Protein AF-A0A957V6P1-F1 (afdb_monomer_lite)

Structure (mmCIF, N/CA/C/O backbone):
data_AF-A0A957V6P1-F1
#
_entry.id   AF-A0A957V6P1-F1
#
loop_
_atom_site.group_PDB
_atom_site.id
_atom_site.type_symbol
_atom_site.label_atom_id
_atom_site.label_alt_id
_atom_site.label_comp_id
_atom_site.label_asym_id
_atom_site.label_entity_id
_atom_site.label_seq_id
_atom_site.pdbx_PDB_ins_code
_atom_site.Cartn_x
_atom_site.Cartn_y
_atom_site.Cartn_z
_atom_site.occupancy
_atom_site.B_iso_or_equiv
_atom_site.auth_seq_id
_atom_site.auth_comp_id
_atom_site.auth_asym_id
_atom_site.auth_atom_id
_atom_site.pdbx_PDB_model_num
ATOM 1 N N . GLY A 1 1 ? 3.059 -46.952 4.324 1.00 48.56 1 GLY A N 1
ATOM 2 C CA . GLY A 1 1 ? 2.054 -47.673 5.097 1.00 48.56 1 GLY A CA 1
ATOM 3 C C . GLY A 1 1 ? 1.518 -48.896 4.416 1.00 48.56 1 GLY A C 1
ATOM 4 O O . GLY A 1 1 ? 1.471 -48.938 3.187 1.00 48.56 1 GLY A O 1
ATOM 5 N N . ASP A 1 2 ? 1.063 -49.833 5.243 1.00 54.22 2 ASP A N 1
ATOM 6 C CA . ASP A 1 2 ? 0.189 -50.946 4.849 1.00 54.22 2 ASP A CA 1
ATOM 7 C C . ASP A 1 2 ? -1.310 -50.544 4.896 1.00 54.22 2 ASP A C 1
ATOM 9 O O . ASP A 1 2 ? -2.180 -51.344 4.546 1.00 54.22 2 ASP A O 1
ATOM 13 N N . ASP A 1 3 ? -1.601 -49.290 5.273 1.00 62.81 3 ASP A N 1
ATOM 14 C CA . ASP A 1 3 ? -2.924 -48.661 5.421 1.00 62.81 3 ASP A CA 1
ATOM 15 C C . ASP A 1 3 ? -3.730 -48.568 4.109 1.00 62.81 3 ASP A C 1
ATOM 17 O O . ASP A 1 3 ? -3.837 -47.520 3.471 1.00 62.81 3 ASP A O 1
ATOM 21 N N . ALA A 1 4 ? -4.318 -49.678 3.671 1.00 68.25 4 ALA A N 1
ATOM 22 C CA . ALA A 1 4 ? -5.178 -49.698 2.492 1.00 68.25 4 ALA A CA 1
ATOM 23 C C . ALA A 1 4 ? -6.585 -49.108 2.775 1.00 68.25 4 ALA A C 1
ATOM 25 O O . ALA A 1 4 ? -7.218 -49.530 3.746 1.00 68.25 4 ALA A O 1
ATOM 26 N N . PRO A 1 5 ? -7.142 -48.246 1.896 1.00 79.88 5 PRO A N 1
ATOM 27 C CA . PRO A 1 5 ? -6.551 -47.706 0.671 1.00 79.88 5 PRO A CA 1
ATOM 28 C C . PRO A 1 5 ? -5.818 -46.369 0.874 1.00 79.88 5 PRO A C 1
ATOM 30 O O . PRO A 1 5 ? -6.339 -45.459 1.515 1.00 79.88 5 PRO A O 1
ATOM 33 N N . TRP A 1 6 ? -4.676 -46.198 0.200 1.00 83.69 6 TRP A N 1
ATOM 34 C CA . TRP A 1 6 ? -3.986 -44.906 0.080 1.00 83.69 6 TRP A CA 1
ATOM 35 C C . TRP A 1 6 ? -3.736 -44.537 -1.385 1.00 83.69 6 TRP A C 1
ATOM 37 O O . TRP A 1 6 ? -3.409 -45.399 -2.203 1.00 83.69 6 TRP A O 1
ATOM 47 N N . PHE A 1 7 ? -3.893 -43.253 -1.723 1.00 88.94 7 PHE A N 1
ATOM 48 C CA . PHE A 1 7 ? -3.553 -42.689 -3.033 1.00 88.94 7 PHE A CA 1
ATOM 49 C C . PHE A 1 7 ? -2.243 -41.912 -2.918 1.00 88.94 7 PHE A C 1
ATOM 51 O O . PHE A 1 7 ? -2.120 -41.037 -2.065 1.00 88.94 7 PHE A O 1
ATOM 58 N N . GLY A 1 8 ? -1.252 -42.239 -3.743 1.00 88.44 8 GLY A N 1
ATOM 59 C CA . GLY A 1 8 ? 0.066 -41.621 -3.639 1.00 88.44 8 GLY A CA 1
ATOM 60 C C . GLY A 1 8 ? 1.115 -42.295 -4.510 1.00 88.44 8 GLY A C 1
ATOM 61 O O . GLY A 1 8 ? 0.798 -42.962 -5.495 1.00 88.44 8 GLY A O 1
ATOM 62 N N . VAL A 1 9 ? 2.384 -42.127 -4.143 1.00 87.19 9 VAL A N 1
ATOM 63 C CA . VAL A 1 9 ? 3.524 -42.574 -4.953 1.00 87.19 9 VAL A CA 1
ATOM 64 C C . VAL A 1 9 ? 4.345 -43.614 -4.202 1.00 87.19 9 VAL A C 1
ATOM 66 O O . VAL A 1 9 ? 4.683 -43.432 -3.035 1.00 87.19 9 VAL A O 1
ATOM 69 N N . THR A 1 10 ? 4.697 -44.706 -4.876 1.00 84.25 10 THR A N 1
ATOM 70 C CA . THR A 1 10 ? 5.618 -45.713 -4.337 1.00 84.25 10 THR A CA 1
ATOM 71 C C . THR A 1 10 ? 7.040 -45.143 -4.176 1.00 84.25 10 THR A C 1
ATOM 73 O O . THR A 1 10 ? 7.406 -44.186 -4.866 1.00 84.25 10 THR A O 1
ATOM 76 N N . PRO A 1 11 ? 7.924 -45.782 -3.383 1.00 77.50 11 PRO A N 1
ATOM 77 C CA . PRO A 1 11 ? 9.347 -45.419 -3.332 1.00 77.50 11 PRO A CA 1
ATOM 78 C C . PRO A 1 11 ? 10.065 -45.452 -4.697 1.00 77.50 11 PRO A C 1
ATOM 80 O O . PRO A 1 11 ? 11.067 -44.765 -4.888 1.00 77.50 11 PRO A O 1
ATOM 83 N N . SER A 1 12 ? 9.543 -46.216 -5.668 1.00 77.06 12 SER A N 1
ATOM 84 C CA . SER A 1 12 ? 10.030 -46.258 -7.055 1.00 77.06 12 SER A CA 1
ATOM 85 C C . SER A 1 12 ? 9.524 -45.108 -7.945 1.00 77.06 12 SER A C 1
ATOM 87 O O . SER A 1 12 ? 9.915 -45.036 -9.107 1.00 77.06 12 SER A O 1
ATOM 89 N N . GLY A 1 13 ? 8.693 -44.195 -7.427 1.00 80.62 13 GLY A N 1
ATOM 90 C CA . GLY A 1 13 ? 8.155 -43.048 -8.169 1.00 80.62 13 GLY A CA 1
ATOM 91 C C . GLY A 1 13 ? 6.879 -43.336 -8.971 1.00 80.62 13 GLY A C 1
ATOM 92 O O . GLY A 1 13 ? 6.475 -42.498 -9.777 1.00 80.62 13 GLY A O 1
ATOM 93 N N . GLN A 1 14 ? 6.250 -44.501 -8.775 1.00 88.69 14 GLN A N 1
ATOM 94 C CA . GLN A 1 14 ? 5.053 -44.923 -9.504 1.00 88.69 14 GLN A CA 1
ATOM 95 C C . GLN A 1 14 ? 3.779 -44.483 -8.773 1.00 88.69 14 GLN A C 1
ATOM 97 O O . GLN A 1 14 ? 3.649 -44.711 -7.571 1.00 88.69 14 GLN A O 1
ATOM 102 N N . LEU A 1 15 ? 2.828 -43.885 -9.493 1.00 93.62 15 LEU A N 1
ATOM 103 C CA . LEU A 1 15 ? 1.523 -43.510 -8.940 1.00 93.62 15 LEU A CA 1
ATOM 104 C C . LEU A 1 15 ? 0.675 -44.768 -8.676 1.00 93.62 15 LEU A C 1
ATOM 106 O O . LEU A 1 15 ? 0.673 -45.714 -9.473 1.00 93.62 15 LEU A O 1
ATOM 110 N N . THR A 1 16 ? -0.043 -44.789 -7.555 1.00 92.62 16 THR A N 1
ATOM 111 C CA . THR A 1 16 ? -0.902 -45.906 -7.151 1.00 92.62 16 THR A CA 1
ATOM 112 C C . THR A 1 16 ? -2.108 -45.444 -6.336 1.00 92.62 16 THR A C 1
ATOM 114 O O . THR A 1 16 ? -2.022 -44.480 -5.574 1.00 92.62 16 THR A O 1
ATOM 117 N N . LEU A 1 17 ? -3.225 -46.162 -6.479 1.00 91.94 17 LEU A N 1
ATOM 118 C CA . LEU A 1 17 ? -4.170 -46.337 -5.380 1.00 91.94 17 LEU A CA 1
ATOM 119 C C . LEU A 1 17 ? -3.947 -47.748 -4.834 1.00 91.94 17 LEU A C 1
ATOM 121 O O . LEU A 1 17 ? -4.341 -48.733 -5.466 1.00 91.94 17 LEU A O 1
ATOM 125 N N . TYR A 1 18 ? -3.312 -47.849 -3.673 1.00 87.12 18 TYR A N 1
ATOM 126 C CA . TYR A 1 18 ? -2.912 -49.128 -3.106 1.00 87.12 18 TYR A CA 1
ATOM 127 C C . TYR A 1 18 ? -4.107 -49.891 -2.504 1.00 87.12 18 TYR A C 1
ATOM 129 O O . TYR A 1 18 ? -4.924 -49.283 -1.811 1.00 87.12 18 TYR A O 1
ATOM 137 N N . PRO A 1 19 ? -4.227 -51.220 -2.705 1.00 85.88 19 PRO A N 1
ATOM 138 C CA . PRO A 1 19 ? -3.491 -52.090 -3.627 1.00 85.88 19 PRO A CA 1
ATOM 139 C C . PRO A 1 19 ? -4.203 -52.261 -4.990 1.00 85.88 19 PRO A C 1
ATOM 141 O O . PRO A 1 19 ? -3.878 -53.178 -5.741 1.00 85.88 19 PRO A O 1
ATOM 144 N N . ALA A 1 20 ? -5.210 -51.436 -5.302 1.00 88.44 20 ALA A N 1
ATOM 145 C CA . ALA A 1 20 ? -6.125 -51.630 -6.429 1.00 88.44 20 ALA A CA 1
ATOM 146 C C . ALA A 1 20 ? -5.489 -51.413 -7.815 1.00 88.44 20 ALA A C 1
ATOM 148 O O . ALA A 1 20 ? -5.787 -52.163 -8.749 1.00 88.44 20 ALA A O 1
ATOM 149 N N . ILE A 1 21 ? -4.645 -50.390 -7.987 1.00 94.50 21 ILE A N 1
ATOM 150 C CA . ILE A 1 21 ? -4.087 -50.030 -9.301 1.00 94.50 21 ILE A CA 1
ATOM 151 C C . ILE A 1 21 ? -2.767 -49.259 -9.183 1.00 94.50 21 ILE A C 1
ATOM 153 O O . ILE A 1 21 ? -2.635 -48.376 -8.345 1.00 94.50 21 ILE A O 1
ATOM 157 N N . PHE A 1 22 ? -1.810 -49.558 -10.066 1.00 94.19 22 PHE A N 1
ATOM 158 C CA . PHE A 1 22 ? -0.500 -48.904 -10.154 1.00 94.19 22 PHE A CA 1
ATOM 159 C C . PHE A 1 22 ? -0.209 -48.528 -11.613 1.00 94.19 22 PHE A C 1
ATOM 161 O O . PHE A 1 22 ? -0.479 -49.327 -12.512 1.00 94.19 22 PHE A O 1
ATOM 168 N N . GLY A 1 23 ? 0.404 -47.371 -11.869 1.00 90.19 23 GLY A N 1
ATOM 169 C CA . GLY A 1 23 ? 0.836 -46.980 -13.216 1.00 90.19 23 GLY A CA 1
ATOM 170 C C . GLY A 1 23 ? 1.088 -45.487 -13.383 1.00 90.19 23 GLY A C 1
ATOM 171 O O . GLY A 1 23 ? 0.527 -44.670 -12.664 1.00 90.19 23 GLY A O 1
ATOM 172 N N . GLY A 1 24 ? 1.947 -45.149 -14.347 1.00 88.00 24 GLY A N 1
ATOM 173 C CA . GLY A 1 24 ? 2.500 -43.803 -14.505 1.00 88.00 24 GLY A CA 1
ATOM 174 C C . GLY A 1 24 ? 3.543 -43.457 -13.439 1.00 88.00 24 GLY A C 1
ATOM 175 O O . GLY A 1 24 ? 3.574 -44.037 -12.355 1.00 88.00 24 GLY A O 1
ATOM 176 N N . SER A 1 25 ? 4.412 -42.503 -13.759 1.00 87.31 25 SER A N 1
ATOM 177 C CA . SER A 1 25 ? 5.428 -41.967 -12.850 1.00 87.31 25 SER A CA 1
ATOM 178 C C . SER A 1 25 ? 5.266 -40.460 -12.723 1.00 87.31 25 SER A C 1
ATOM 180 O O . SER A 1 25 ? 5.101 -39.787 -13.741 1.00 87.31 25 SER A O 1
ATOM 182 N N . LEU A 1 26 ? 5.362 -39.928 -11.506 1.00 85.56 26 LEU A N 1
ATOM 183 C CA . LEU A 1 26 ? 5.335 -38.481 -11.284 1.00 85.56 26 LEU A CA 1
ATOM 184 C C . LEU A 1 26 ? 6.753 -37.887 -11.389 1.00 85.56 26 LEU A C 1
ATOM 186 O O . LEU A 1 26 ? 7.698 -38.470 -10.844 1.00 85.56 26 LEU A O 1
ATOM 190 N N . PRO A 1 27 ? 6.938 -36.753 -12.094 1.00 78.19 27 PRO A N 1
ATOM 191 C CA . PRO A 1 27 ? 8.237 -36.099 -12.207 1.00 78.19 27 PRO A CA 1
ATOM 192 C C . PRO A 1 27 ? 8.666 -35.518 -10.853 1.00 78.19 27 PRO A C 1
ATOM 194 O O . PRO A 1 27 ? 7.885 -34.875 -10.156 1.00 78.19 27 PRO A O 1
ATOM 197 N N . LYS A 1 28 ? 9.929 -35.726 -10.467 1.00 78.44 28 LYS A N 1
ATOM 198 C CA . LYS A 1 28 ? 10.473 -35.164 -9.221 1.00 78.44 28 LYS A CA 1
ATOM 199 C C . LYS A 1 28 ? 10.805 -33.682 -9.403 1.00 78.44 28 LYS A C 1
ATOM 201 O O . LYS A 1 28 ? 11.434 -33.317 -10.393 1.00 78.44 28 LYS A O 1
ATOM 206 N N . GLY A 1 29 ? 10.435 -32.854 -8.425 1.00 76.38 29 GLY A N 1
ATOM 207 C CA . GLY A 1 29 ? 10.741 -31.417 -8.421 1.00 76.38 29 GLY A CA 1
ATOM 208 C C . GLY A 1 29 ? 9.936 -30.584 -9.426 1.00 76.38 29 GLY A C 1
ATOM 209 O O . GLY A 1 29 ? 10.360 -29.487 -9.772 1.00 76.38 29 GLY A O 1
ATOM 210 N N . GLN A 1 30 ? 8.805 -31.099 -9.915 1.00 79.81 30 GLN A N 1
ATOM 211 C CA . GLN A 1 30 ? 7.894 -30.402 -10.825 1.00 79.81 30 GLN A CA 1
ATOM 212 C C . GLN A 1 30 ? 6.453 -30.598 -10.351 1.00 79.81 30 GLN A C 1
ATOM 214 O O . GLN A 1 30 ? 6.121 -31.653 -9.810 1.00 79.81 30 GLN A O 1
ATOM 219 N N . TRP A 1 31 ? 5.594 -29.606 -10.586 1.00 84.44 31 TRP A N 1
ATOM 220 C CA . TRP A 1 31 ? 4.153 -29.776 -10.415 1.00 84.44 31 TRP A CA 1
ATOM 221 C C . TRP A 1 31 ? 3.603 -30.733 -11.474 1.00 84.44 31 TRP A C 1
ATOM 223 O O . TRP A 1 31 ? 3.966 -30.659 -12.649 1.00 84.44 31 TRP A O 1
ATOM 233 N N . ALA A 1 32 ? 2.720 -31.633 -11.051 1.00 88.06 32 ALA A N 1
ATOM 234 C CA . ALA A 1 32 ? 2.013 -32.547 -11.931 1.00 88.06 32 ALA A CA 1
ATOM 235 C C . ALA A 1 32 ? 0.652 -32.896 -11.322 1.00 88.06 32 ALA A C 1
ATOM 237 O O . ALA A 1 32 ? 0.559 -33.234 -10.143 1.00 88.06 32 ALA A O 1
ATOM 238 N N . HIS A 1 33 ? -0.398 -32.846 -12.137 1.00 93.38 33 HIS A N 1
ATOM 239 C CA . HIS A 1 33 ? -1.741 -33.237 -11.723 1.00 93.38 33 HIS A CA 1
ATOM 240 C C . HIS A 1 33 ? -1.821 -34.767 -11.644 1.00 93.38 33 HIS A C 1
ATOM 242 O O . HIS A 1 33 ? -1.613 -35.447 -12.653 1.00 93.38 33 HIS A O 1
ATOM 248 N N . ALA A 1 34 ? -2.204 -35.315 -10.491 1.00 94.31 34 ALA A N 1
ATOM 249 C CA . ALA A 1 34 ? -2.456 -36.742 -10.301 1.00 94.31 34 ALA A CA 1
ATOM 250 C C . ALA A 1 34 ? -3.914 -36.981 -9.890 1.00 94.31 34 ALA A C 1
ATOM 252 O O . ALA A 1 34 ? -4.405 -36.330 -8.973 1.00 94.31 34 ALA A O 1
ATOM 253 N N . ALA A 1 35 ? -4.596 -37.938 -10.525 1.00 96.19 35 ALA A N 1
ATOM 254 C CA . ALA A 1 35 ? -5.961 -38.301 -10.140 1.00 96.19 35 ALA A CA 1
ATOM 255 C C . ALA A 1 35 ? -6.224 -39.807 -10.200 1.00 96.19 35 ALA A C 1
ATOM 257 O O . ALA A 1 35 ? -5.624 -40.540 -10.991 1.00 96.19 35 ALA A O 1
ATOM 258 N N . TYR A 1 36 ? -7.184 -40.239 -9.387 1.00 95.81 36 TYR A N 1
ATOM 259 C CA . TYR A 1 36 ? -7.784 -41.565 -9.415 1.00 95.81 36 TYR A CA 1
ATOM 260 C C . TYR A 1 36 ? -9.298 -41.444 -9.625 1.00 95.81 36 TYR A C 1
ATOM 262 O O . TYR A 1 36 ? -9.940 -40.571 -9.043 1.00 95.81 36 TYR A O 1
ATOM 270 N N . VAL A 1 37 ? -9.879 -42.340 -10.426 1.00 96.12 37 VAL A N 1
ATOM 271 C CA . VAL A 1 37 ? -11.331 -42.420 -10.647 1.00 96.12 37 VAL A CA 1
ATOM 272 C C . VAL A 1 37 ? -11.806 -43.865 -10.503 1.00 96.12 37 VAL A C 1
ATOM 274 O O . VAL A 1 37 ? -11.273 -44.762 -11.156 1.00 96.12 37 VAL A O 1
ATOM 277 N N . TRP A 1 38 ? -12.867 -44.066 -9.714 1.00 94.19 38 TRP A N 1
ATOM 278 C CA . TRP A 1 38 ? -13.662 -45.297 -9.673 1.00 94.19 38 TRP A CA 1
ATOM 279 C C . TRP A 1 38 ? -15.076 -45.021 -10.182 1.00 94.19 38 TRP A C 1
ATOM 281 O O . TRP A 1 38 ? -15.796 -44.221 -9.590 1.00 94.19 38 TRP A O 1
ATOM 291 N N . ASN A 1 39 ? -15.497 -45.696 -11.255 1.00 90.94 39 ASN A N 1
ATOM 292 C CA . ASN A 1 39 ? -16.832 -45.508 -11.850 1.00 90.94 39 ASN A CA 1
ATOM 293 C C . ASN A 1 39 ? -17.843 -46.624 -11.519 1.00 90.94 39 ASN A C 1
ATOM 295 O O . ASN A 1 39 ? -18.869 -46.745 -12.184 1.00 90.94 39 ASN A O 1
ATOM 299 N N . GLY A 1 40 ? -17.542 -47.475 -10.532 1.00 90.56 40 GLY A N 1
ATOM 300 C CA . GLY A 1 40 ? -18.334 -48.669 -10.209 1.00 90.56 40 GLY A CA 1
ATOM 301 C C . GLY A 1 40 ? -17.966 -49.920 -11.018 1.00 90.56 40 GLY A C 1
ATOM 302 O O . GLY A 1 40 ? -18.392 -51.011 -10.650 1.00 90.56 40 GLY A O 1
ATOM 303 N N . THR A 1 41 ? -17.162 -49.791 -12.081 1.00 91.12 41 THR A N 1
ATOM 304 C CA . THR A 1 41 ? -16.700 -50.924 -12.915 1.00 91.12 41 THR A CA 1
ATOM 305 C C . THR A 1 41 ? -15.211 -50.884 -13.268 1.00 91.12 41 THR A C 1
ATOM 307 O O . THR A 1 41 ? -14.618 -51.930 -13.525 1.00 91.12 41 THR A O 1
ATOM 310 N N . GLN A 1 42 ? -14.601 -49.698 -13.294 1.00 92.88 42 GLN A N 1
ATOM 311 C CA . GLN A 1 42 ? -13.210 -49.473 -13.670 1.00 92.88 42 GLN A CA 1
ATOM 312 C C . GLN A 1 42 ? -12.520 -48.515 -12.703 1.00 92.88 42 GLN A C 1
ATOM 314 O O . GLN A 1 42 ? -13.067 -47.460 -12.365 1.00 92.88 42 GLN A O 1
ATOM 319 N N . SER A 1 43 ? -11.294 -48.881 -12.339 1.00 95.19 43 SER A N 1
ATOM 320 C CA . SER A 1 43 ? -10.301 -48.023 -11.698 1.00 95.19 43 SER A CA 1
ATOM 321 C C . SER A 1 43 ? -9.416 -47.408 -12.773 1.00 95.19 43 SER A C 1
ATOM 323 O O . SER A 1 43 ? -8.889 -48.131 -13.624 1.00 95.19 43 SER A O 1
ATOM 325 N N . LYS A 1 44 ? -9.227 -46.089 -12.729 1.00 96.88 44 LYS A N 1
ATOM 326 C CA . LYS A 1 44 ? -8.320 -45.351 -13.618 1.00 96.88 44 LYS A CA 1
ATOM 327 C C . LYS A 1 44 ? -7.360 -44.476 -12.819 1.00 96.88 44 LYS A C 1
ATOM 329 O O . LYS A 1 44 ? -7.779 -43.828 -11.865 1.00 96.88 44 LYS A O 1
ATOM 334 N N . LEU A 1 45 ? -6.103 -44.421 -13.254 1.00 97.25 45 LEU A N 1
ATOM 335 C CA . LEU A 1 45 ? -5.101 -43.452 -12.799 1.00 97.25 45 LEU A CA 1
ATOM 336 C C . LEU A 1 45 ? -4.786 -42.464 -13.918 1.00 97.25 45 LEU A C 1
ATOM 338 O O . LEU A 1 45 ? -4.680 -42.868 -15.078 1.00 97.25 45 LEU A O 1
ATOM 342 N N . PHE A 1 46 ? -4.560 -41.201 -13.561 1.00 96.50 46 PHE A N 1
ATOM 343 C CA . PHE A 1 46 ? -4.196 -40.133 -14.488 1.00 96.50 46 PHE A CA 1
ATOM 344 C C . PHE A 1 46 ? -2.979 -39.346 -13.994 1.00 96.50 46 PHE A C 1
ATOM 346 O O . PHE A 1 46 ? -2.882 -39.045 -12.804 1.00 96.50 46 PHE A O 1
ATOM 353 N N . VAL A 1 47 ? -2.100 -38.958 -14.922 1.00 94.56 47 VAL A N 1
ATOM 354 C CA . VAL A 1 47 ? -1.021 -37.977 -14.708 1.00 94.56 47 VAL A CA 1
ATOM 355 C C . VAL A 1 47 ? -1.127 -36.915 -15.801 1.00 94.56 47 VAL A C 1
ATOM 357 O O . VAL A 1 47 ? -1.217 -37.258 -16.979 1.00 94.56 47 VAL A O 1
ATOM 360 N N . ASN A 1 48 ? -1.152 -35.635 -15.422 1.00 92.38 48 ASN A N 1
ATOM 361 C CA . ASN A 1 48 ? -1.325 -34.485 -16.322 1.00 92.38 48 ASN A CA 1
ATOM 362 C C . ASN A 1 48 ? -2.492 -34.679 -17.316 1.00 92.38 48 ASN A C 1
ATOM 364 O O . ASN A 1 48 ? -2.359 -34.487 -18.524 1.00 92.38 48 ASN A O 1
ATOM 368 N N . GLY A 1 49 ? -3.633 -35.145 -16.795 1.00 90.06 49 GLY A N 1
ATOM 369 C CA . GLY A 1 49 ? -4.881 -35.338 -17.544 1.00 90.06 49 GLY A CA 1
ATOM 370 C C . GLY A 1 49 ? -4.926 -36.595 -18.412 1.00 90.06 49 GLY A C 1
ATOM 371 O O . GLY A 1 49 ? -5.990 -36.957 -18.902 1.00 90.06 49 GLY A O 1
ATOM 372 N N . GLN A 1 50 ? -3.801 -37.291 -18.587 1.00 91.88 50 GLN A N 1
ATOM 373 C CA . GLN A 1 50 ? -3.704 -38.490 -19.417 1.00 91.88 50 GLN A CA 1
ATOM 374 C C . GLN A 1 50 ? -3.850 -39.753 -18.571 1.00 91.88 50 GLN A C 1
ATOM 376 O O . GLN A 1 50 ? -3.215 -39.880 -17.523 1.00 91.88 50 GLN A O 1
ATOM 381 N N . ALA A 1 51 ? -4.669 -40.704 -19.027 1.00 92.94 51 ALA A N 1
ATOM 382 C CA . ALA A 1 51 ? -4.855 -41.981 -18.345 1.00 92.94 51 ALA A CA 1
ATOM 383 C C . ALA A 1 51 ? -3.577 -42.836 -18.442 1.00 92.94 51 ALA A C 1
ATOM 385 O O . ALA A 1 51 ? -3.164 -43.228 -19.532 1.00 92.94 51 ALA A O 1
ATOM 386 N N . VAL A 1 52 ? -2.963 -43.142 -17.297 1.00 96.00 52 VAL A N 1
ATOM 387 C CA . VAL A 1 52 ? -1.699 -43.898 -17.196 1.00 96.00 52 VAL A CA 1
ATOM 388 C C . VAL A 1 52 ? -1.888 -45.360 -16.784 1.00 96.00 52 VAL A C 1
ATOM 390 O O . VAL A 1 52 ? -0.987 -46.172 -16.988 1.00 96.00 52 VAL A O 1
ATOM 393 N N . ALA A 1 53 ? -3.049 -45.716 -16.226 1.00 94.50 53 ALA A N 1
ATOM 394 C CA . ALA A 1 53 ? -3.457 -47.101 -15.996 1.00 94.50 53 ALA A CA 1
ATOM 395 C C . ALA A 1 53 ? -4.982 -47.229 -15.928 1.00 94.50 53 ALA A C 1
ATOM 397 O O . ALA A 1 53 ? -5.666 -46.325 -15.450 1.00 94.50 53 ALA A O 1
ATOM 398 N N . VAL A 1 54 ? -5.500 -48.383 -16.361 1.00 95.69 54 VAL A N 1
ATOM 399 C CA . VAL A 1 54 ? -6.918 -48.761 -16.262 1.00 95.69 54 VAL A CA 1
ATOM 400 C C . VAL A 1 54 ? -7.020 -50.243 -15.900 1.00 95.69 54 VAL A C 1
ATOM 402 O O . VAL A 1 54 ? -6.362 -51.071 -16.528 1.00 95.69 54 VAL A O 1
ATOM 405 N N . ASN A 1 55 ? -7.855 -50.601 -14.922 1.00 94.62 55 ASN A N 1
ATOM 406 C CA . ASN A 1 55 ? -8.237 -51.991 -14.650 1.00 94.62 55 ASN A CA 1
ATOM 407 C C . ASN A 1 55 ? -9.687 -52.082 -14.119 1.00 94.62 55 ASN A C 1
ATOM 409 O O . ASN A 1 55 ? -10.368 -51.068 -13.987 1.00 94.62 55 ASN A O 1
ATOM 413 N N . ALA A 1 56 ? -10.169 -53.297 -13.839 1.00 94.94 56 ALA A N 1
ATOM 414 C CA . ALA A 1 56 ? -11.511 -53.557 -13.293 1.00 94.94 56 ALA A CA 1
ATOM 415 C C . ALA A 1 56 ? -11.509 -53.911 -11.787 1.00 94.94 56 ALA A C 1
ATOM 417 O O . ALA A 1 56 ? -12.464 -54.498 -11.281 1.00 94.94 56 ALA A O 1
ATOM 418 N N . VAL A 1 57 ? -10.421 -53.612 -11.069 1.00 93.75 57 VAL A N 1
ATOM 419 C CA . VAL A 1 57 ? -10.289 -53.892 -9.633 1.00 93.75 57 VAL A CA 1
ATOM 420 C C . VAL A 1 57 ? -10.926 -52.745 -8.858 1.00 93.75 57 VAL A C 1
ATOM 422 O O . VAL A 1 57 ? -10.538 -51.594 -9.039 1.00 93.75 57 VAL A O 1
ATOM 425 N N . ALA A 1 58 ? -11.902 -53.047 -8.005 1.00 89.00 58 ALA A N 1
ATOM 426 C CA . ALA A 1 58 ? -12.524 -52.050 -7.138 1.00 89.00 58 ALA A CA 1
ATOM 427 C C . ALA A 1 58 ? -11.545 -51.554 -6.053 1.00 89.00 58 ALA A C 1
ATOM 429 O O . ALA A 1 58 ? -10.714 -52.338 -5.583 1.00 89.00 58 ALA A O 1
ATOM 430 N N . PRO A 1 59 ? -11.651 -50.289 -5.608 1.00 87.44 59 PRO A N 1
ATOM 431 C CA . PRO A 1 59 ? -10.924 -49.826 -4.433 1.00 87.44 59 PRO A CA 1
ATOM 432 C C . PRO A 1 59 ? -11.390 -50.601 -3.183 1.00 87.44 59 PRO A C 1
ATOM 434 O O . PRO A 1 59 ? -12.579 -50.922 -3.081 1.00 87.44 59 PRO A O 1
ATOM 437 N N . PRO A 1 60 ? -10.495 -50.896 -2.220 1.00 82.44 60 PRO A N 1
ATOM 438 C CA . PRO A 1 60 ? -10.881 -51.442 -0.921 1.00 82.44 60 PRO A CA 1
ATOM 439 C C . PRO A 1 60 ? -11.952 -50.595 -0.226 1.00 82.44 60 PRO A C 1
ATOM 441 O O . PRO A 1 60 ? -11.924 -49.367 -0.288 1.00 82.44 60 PRO A O 1
ATOM 444 N N . GLY A 1 61 ? -12.880 -51.257 0.467 1.00 73.25 61 GLY A N 1
ATOM 445 C CA . GLY A 1 61 ? -13.841 -50.593 1.345 1.00 73.25 61 GLY A CA 1
ATOM 446 C C . GLY A 1 61 ? -13.306 -50.467 2.773 1.00 73.25 61 GLY A C 1
ATOM 447 O O . GLY A 1 61 ? -12.797 -51.443 3.320 1.00 73.25 61 GLY A O 1
ATOM 448 N N . GLY A 1 62 ? -13.494 -49.295 3.384 1.00 67.00 62 GLY A N 1
ATOM 449 C CA . GLY A 1 62 ? -13.048 -48.980 4.747 1.00 67.00 62 GLY A CA 1
ATOM 450 C C . GLY A 1 62 ? -11.797 -48.094 4.784 1.00 67.00 62 GLY A C 1
ATOM 451 O O . GLY A 1 62 ? -11.022 -48.066 3.836 1.00 67.00 62 GLY A O 1
ATOM 452 N N . GLY A 1 63 ? -11.628 -47.349 5.877 1.00 62.91 63 GLY A N 1
ATOM 453 C CA . GLY A 1 63 ? -10.492 -46.458 6.133 1.00 62.91 63 GLY A CA 1
ATOM 454 C C . GLY A 1 63 ? -10.635 -45.786 7.504 1.00 62.91 63 GLY A C 1
ATOM 455 O O . GLY A 1 63 ? -11.751 -45.655 8.002 1.00 62.91 63 GLY A O 1
ATOM 456 N N . GLN A 1 64 ? -9.523 -45.374 8.121 1.00 58.84 64 GLN A N 1
ATOM 457 C CA . GLN A 1 64 ? -9.484 -44.822 9.493 1.00 58.84 64 GLN A CA 1
ATOM 458 C C . GLN A 1 64 ? -9.684 -43.290 9.554 1.00 58.84 64 GLN A C 1
ATOM 460 O O . GLN A 1 64 ? -9.332 -42.646 10.539 1.00 58.84 64 GLN A O 1
ATOM 465 N N . GLY A 1 65 ? -10.227 -42.696 8.488 1.00 65.94 65 GLY A N 1
ATOM 466 C CA . GLY A 1 65 ? -10.271 -41.248 8.256 1.00 65.94 65 GLY A CA 1
ATOM 467 C C . GLY A 1 65 ? -9.492 -40.852 6.998 1.00 65.94 65 GLY A C 1
ATOM 468 O O . GLY A 1 65 ? -8.778 -41.671 6.420 1.00 65.94 65 GLY A O 1
ATOM 469 N N . LEU A 1 66 ? -9.653 -39.603 6.554 1.00 72.38 66 LEU A N 1
ATOM 470 C CA . LEU A 1 66 ? -8.862 -39.031 5.463 1.00 72.38 66 LEU A CA 1
ATOM 471 C C . LEU A 1 66 ? -7.630 -38.336 6.051 1.00 72.38 66 LEU A C 1
ATOM 473 O O . LEU A 1 66 ? -7.773 -37.340 6.755 1.00 72.38 66 LEU A O 1
ATOM 477 N N . ALA A 1 67 ? -6.442 -38.833 5.719 1.00 74.06 67 ALA A N 1
ATOM 478 C CA . ALA A 1 67 ? -5.183 -38.134 5.944 1.00 74.06 67 ALA A CA 1
ATOM 479 C C . ALA A 1 67 ? -4.578 -37.705 4.601 1.00 74.06 67 ALA A C 1
ATOM 481 O O . ALA A 1 67 ? -4.693 -38.410 3.596 1.00 74.06 67 ALA A O 1
ATOM 482 N N . LEU A 1 68 ? -3.946 -36.533 4.591 1.00 80.38 68 LEU A N 1
ATOM 483 C CA . LEU A 1 68 ? -3.217 -35.980 3.452 1.00 80.38 68 LEU A CA 1
ATOM 484 C C . LEU A 1 68 ? -1.765 -35.759 3.873 1.00 80.38 68 LEU A C 1
ATOM 486 O O . LEU A 1 68 ? -1.499 -35.426 5.024 1.00 80.38 68 LEU A O 1
ATOM 490 N N . ALA A 1 69 ? -0.830 -35.960 2.944 1.00 77.19 69 ALA A N 1
ATOM 491 C CA . ALA A 1 69 ? 0.616 -35.819 3.149 1.00 77.19 69 ALA A CA 1
ATOM 492 C C . ALA A 1 69 ? 1.260 -36.662 4.282 1.00 77.19 69 ALA A C 1
ATOM 494 O O . ALA A 1 69 ? 2.473 -36.592 4.460 1.00 77.19 69 ALA A O 1
ATOM 495 N N . ALA A 1 70 ? 0.516 -37.501 5.007 1.00 70.94 70 ALA A N 1
ATOM 496 C CA . ALA A 1 70 ? 1.048 -38.450 5.983 1.00 70.94 70 ALA A CA 1
ATOM 497 C C . ALA A 1 70 ? 0.102 -39.645 6.185 1.00 70.94 70 ALA A C 1
ATOM 499 O O . ALA A 1 70 ? -1.097 -39.562 5.924 1.00 70.94 70 ALA A O 1
ATOM 500 N N . GLU A 1 71 ? 0.655 -40.752 6.674 1.00 66.69 71 GLU A N 1
ATOM 501 C CA . GLU A 1 71 ? -0.089 -41.910 7.184 1.00 66.69 71 GLU A CA 1
ATOM 502 C C . GLU A 1 71 ? -0.668 -41.599 8.578 1.00 66.69 71 GLU A C 1
ATOM 504 O O . GLU A 1 71 ? 0.013 -40.982 9.400 1.00 66.69 71 GLU A O 1
ATOM 509 N N . THR A 1 72 ? -1.907 -42.011 8.871 1.00 62.91 72 THR A N 1
ATOM 510 C CA . THR A 1 72 ? -2.613 -41.654 10.119 1.00 62.91 72 THR A CA 1
ATOM 511 C C . THR A 1 72 ? -1.927 -42.265 11.347 1.00 62.91 72 THR A C 1
ATOM 513 O O . THR A 1 72 ? -2.187 -43.403 11.722 1.00 62.91 72 THR A O 1
ATOM 516 N N . GLY A 1 73 ? -1.041 -41.500 11.992 1.00 58.94 73 GLY A N 1
ATOM 517 C CA . GLY A 1 73 ? -0.207 -41.982 13.101 1.00 58.94 73 GLY A CA 1
ATOM 518 C C . GLY A 1 73 ? 0.987 -42.848 12.668 1.00 58.94 73 GLY A C 1
ATOM 519 O O . GLY A 1 73 ? 1.628 -43.463 13.519 1.00 58.94 73 GLY A O 1
ATOM 520 N N . GLY A 1 74 ? 1.294 -42.903 11.366 1.00 61.91 74 GLY A N 1
ATOM 521 C CA . GLY A 1 74 ? 2.398 -43.686 10.806 1.00 61.91 74 GLY A CA 1
ATOM 522 C C . GLY A 1 74 ? 3.681 -42.871 10.563 1.00 61.91 74 GLY A C 1
ATOM 523 O O . GLY A 1 74 ? 3.637 -41.647 10.451 1.00 61.91 74 GLY A O 1
ATOM 524 N N . PRO A 1 75 ? 4.849 -43.527 10.422 1.00 61.97 75 PRO A N 1
ATOM 525 C CA . PRO A 1 75 ? 6.154 -42.865 10.300 1.00 61.97 75 PRO A CA 1
ATOM 526 C C . PRO A 1 75 ? 6.492 -42.378 8.875 1.00 61.97 75 PRO A C 1
ATOM 528 O O . PRO A 1 75 ? 7.646 -42.055 8.602 1.00 61.97 75 PRO A O 1
ATOM 531 N N . ASN A 1 76 ? 5.528 -42.375 7.946 1.00 67.62 76 ASN A N 1
ATOM 532 C CA . ASN A 1 76 ? 5.757 -42.183 6.510 1.00 67.62 76 ASN A CA 1
ATOM 533 C C . ASN A 1 76 ? 5.133 -40.863 5.995 1.00 67.62 76 ASN A C 1
ATOM 535 O O . ASN A 1 76 ? 4.018 -40.890 5.466 1.00 67.62 76 ASN A O 1
ATOM 539 N N . PRO A 1 77 ? 5.815 -39.708 6.128 1.00 72.25 77 PRO A N 1
ATOM 540 C CA . PRO A 1 77 ? 5.359 -38.444 5.555 1.00 72.25 77 PRO A CA 1
ATOM 541 C C . PRO A 1 77 ? 5.627 -38.357 4.043 1.00 72.25 77 PRO A C 1
ATOM 543 O O . PRO A 1 77 ? 6.590 -38.921 3.515 1.00 72.25 77 PRO A O 1
ATOM 546 N N . TRP A 1 78 ? 4.799 -37.585 3.345 1.00 78.88 78 TRP A N 1
ATOM 547 C CA . TRP A 1 78 ? 5.013 -37.162 1.965 1.00 78.88 78 TRP A CA 1
ATOM 548 C C . TRP A 1 78 ? 6.123 -36.110 1.909 1.00 78.88 78 TRP A C 1
ATOM 550 O O . TRP A 1 78 ? 6.031 -35.051 2.523 1.00 78.88 78 TRP A O 1
ATOM 560 N N . LEU A 1 79 ? 7.177 -36.391 1.143 1.00 74.12 79 LEU A N 1
ATOM 561 C CA . LEU A 1 79 ? 8.318 -35.488 0.966 1.00 74.12 79 LEU A CA 1
ATOM 562 C C . LEU A 1 79 ? 8.146 -34.646 -0.307 1.00 74.12 79 LEU A C 1
ATOM 564 O O . LEU A 1 79 ? 8.921 -34.756 -1.259 1.00 74.12 79 LEU A O 1
ATOM 568 N N . GLY A 1 80 ? 7.093 -33.830 -0.328 1.00 76.06 80 GLY A N 1
ATOM 569 C CA . GLY A 1 80 ? 6.754 -32.936 -1.432 1.00 76.06 80 GLY A CA 1
ATOM 570 C C . GLY A 1 80 ? 5.642 -31.956 -1.057 1.00 76.06 80 GLY A C 1
ATOM 571 O O . GLY A 1 80 ? 5.049 -32.055 0.014 1.00 76.06 80 GLY A O 1
ATOM 572 N N . LEU A 1 81 ? 5.349 -31.015 -1.954 1.00 77.94 81 LEU A N 1
ATOM 573 C CA . LEU A 1 81 ? 4.201 -30.117 -1.818 1.00 77.94 81 LEU A CA 1
ATOM 574 C C . LEU A 1 81 ? 2.938 -30.776 -2.394 1.00 77.94 81 LEU A C 1
ATOM 576 O O . LEU A 1 81 ? 3.026 -31.692 -3.217 1.00 77.94 81 LEU A O 1
ATOM 580 N N . LEU A 1 82 ? 1.776 -30.307 -1.947 1.00 84.00 82 LEU A N 1
ATOM 581 C CA . LEU A 1 82 ? 0.461 -30.593 -2.517 1.00 84.00 82 LEU A CA 1
ATOM 582 C C . LEU A 1 82 ? -0.251 -29.256 -2.716 1.00 84.00 82 LEU A C 1
ATOM 584 O O . LEU A 1 82 ? -0.042 -28.333 -1.933 1.00 84.00 82 LEU A O 1
ATOM 588 N N . ASP A 1 83 ? -1.080 -29.174 -3.747 1.00 78.25 83 ASP A N 1
ATOM 589 C CA . ASP A 1 83 ? -1.918 -28.016 -4.041 1.00 78.25 83 ASP A CA 1
ATOM 590 C C . ASP A 1 83 ? -3.232 -28.508 -4.661 1.00 78.25 83 ASP A C 1
ATOM 592 O O . ASP A 1 83 ? -3.296 -29.623 -5.190 1.00 78.25 83 ASP A O 1
ATOM 596 N N . ASP A 1 84 ? -4.270 -27.683 -4.565 1.00 81.31 84 ASP A N 1
ATOM 597 C CA . ASP A 1 84 ? -5.495 -27.775 -5.360 1.00 81.31 84 ASP A CA 1
ATOM 598 C C . ASP A 1 84 ? -6.240 -29.138 -5.282 1.00 81.31 84 ASP A C 1
ATOM 600 O O . ASP A 1 84 ? -6.879 -29.615 -6.231 1.00 81.31 84 ASP A O 1
ATOM 604 N N . VAL A 1 85 ? -6.140 -29.781 -4.108 1.00 86.81 85 VAL A N 1
ATOM 605 C CA . VAL A 1 85 ? -6.639 -31.133 -3.801 1.00 86.81 85 VAL A CA 1
ATOM 606 C C . VAL A 1 85 ? -8.169 -31.165 -3.755 1.00 86.81 85 VAL A C 1
ATOM 608 O O . VAL A 1 85 ? -8.799 -30.477 -2.955 1.00 86.81 85 VAL A O 1
ATOM 611 N N . ARG A 1 86 ? -8.784 -32.029 -4.573 1.00 88.06 86 ARG A N 1
ATOM 612 C CA . ARG A 1 86 ? -10.247 -32.150 -4.696 1.00 88.06 86 ARG A CA 1
ATOM 613 C C . ARG A 1 86 ? -10.711 -33.598 -4.541 1.00 88.06 86 ARG A C 1
ATOM 615 O O . ARG A 1 86 ? -10.109 -34.515 -5.094 1.00 88.06 86 ARG A O 1
ATOM 622 N N . VAL A 1 87 ? -11.820 -33.796 -3.826 1.00 88.25 87 VAL A N 1
ATOM 623 C CA . VAL A 1 87 ? -12.479 -35.100 -3.637 1.00 88.25 87 VAL A CA 1
ATOM 624 C C . VAL A 1 87 ? -13.916 -35.004 -4.144 1.00 88.25 87 VAL A C 1
ATOM 626 O O . VAL A 1 87 ? -14.660 -34.111 -3.748 1.00 88.25 87 VAL A O 1
ATOM 629 N N . TYR A 1 88 ? -14.315 -35.933 -5.013 1.00 85.81 88 TYR A N 1
ATOM 630 C CA . TYR A 1 88 ? -15.621 -35.918 -5.670 1.00 85.81 88 TYR A CA 1
ATOM 631 C C . TYR A 1 88 ? -16.510 -37.061 -5.176 1.00 85.81 88 TYR A C 1
ATOM 633 O O . TYR A 1 88 ? -16.078 -38.207 -5.080 1.00 85.81 88 TYR A O 1
ATOM 641 N N . ASN A 1 89 ? -17.792 -36.770 -4.945 1.00 87.44 89 ASN A N 1
ATOM 642 C CA . ASN A 1 89 ? -18.820 -37.770 -4.623 1.00 87.44 89 ASN A CA 1
ATOM 643 C C . ASN A 1 89 ? -19.352 -38.530 -5.860 1.00 87.44 89 ASN A C 1
ATOM 645 O O . ASN A 1 89 ? -20.311 -39.296 -5.756 1.00 87.44 89 ASN A O 1
ATOM 649 N N . ARG A 1 90 ? -18.745 -38.311 -7.031 1.00 90.81 90 ARG A N 1
ATOM 650 C CA . ARG A 1 90 ? -19.056 -38.963 -8.307 1.00 90.81 90 ARG A CA 1
ATOM 651 C C . ARG A 1 90 ? -17.773 -39.272 -9.070 1.00 90.81 90 ARG A C 1
ATOM 653 O O . ARG A 1 90 ? -16.766 -38.590 -8.898 1.00 90.81 90 ARG A O 1
ATOM 660 N N . ALA A 1 91 ? -17.842 -40.237 -9.980 1.00 91.00 91 ALA A N 1
ATOM 661 C CA . ALA A 1 91 ? -16.799 -40.418 -10.979 1.00 91.00 91 ALA A CA 1
ATOM 662 C C . ALA A 1 91 ? -16.766 -39.219 -11.941 1.00 91.00 91 ALA A C 1
ATOM 664 O O . ALA A 1 91 ? -17.813 -38.773 -12.424 1.00 91.00 91 ALA A O 1
ATOM 665 N N . LEU A 1 92 ? -15.564 -38.724 -12.228 1.00 92.56 92 LEU A N 1
ATOM 666 C CA . LEU A 1 92 ? -15.322 -37.778 -13.312 1.00 92.56 92 LEU A CA 1
ATOM 667 C C . LEU A 1 92 ? -15.008 -38.534 -14.606 1.00 92.56 92 LEU A C 1
ATOM 669 O O . LEU A 1 92 ? -14.427 -39.620 -14.586 1.00 92.56 92 LEU A O 1
ATOM 673 N N . SER A 1 93 ? -15.395 -37.957 -15.735 1.00 90.88 93 SER A N 1
ATOM 674 C CA . SER A 1 93 ? -15.015 -38.435 -17.060 1.00 90.88 93 SER A CA 1
ATOM 675 C C . SER A 1 93 ? -13.569 -38.066 -17.402 1.00 90.88 93 SER A C 1
ATOM 677 O O . SER A 1 93 ? -13.021 -37.089 -16.895 1.00 90.88 93 SER A O 1
ATOM 679 N N . ASP A 1 94 ? -12.963 -38.811 -18.327 1.00 86.12 94 ASP A N 1
ATOM 680 C CA . ASP A 1 94 ? -11.605 -38.558 -18.824 1.00 86.12 94 ASP A CA 1
ATOM 681 C C . ASP A 1 94 ? -11.443 -37.118 -19.371 1.00 86.12 94 ASP A C 1
ATOM 683 O O . ASP A 1 94 ? -10.365 -36.539 -19.274 1.00 86.12 94 ASP A O 1
ATOM 687 N N . ALA A 1 95 ? -12.520 -36.507 -19.887 1.00 78.62 95 ALA A N 1
ATOM 688 C CA . ALA A 1 95 ? -12.531 -35.117 -20.348 1.00 78.62 95 ALA A CA 1
ATOM 689 C C . ALA A 1 95 ? -12.542 -34.095 -19.195 1.00 78.62 95 ALA A C 1
ATOM 691 O O . ALA A 1 95 ? -11.820 -33.105 -19.262 1.00 78.62 95 ALA A O 1
ATOM 692 N N . GLU A 1 96 ? -13.308 -34.341 -18.126 1.00 84.06 96 GLU A N 1
ATOM 693 C CA . GLU A 1 96 ? -13.296 -33.500 -16.917 1.00 84.06 96 GLU A CA 1
ATOM 694 C C . GLU A 1 96 ? -11.939 -33.583 -16.201 1.00 84.06 96 GLU A C 1
ATOM 696 O O . GLU A 1 96 ? -11.407 -32.569 -15.763 1.00 84.06 96 GLU A O 1
ATOM 701 N N . ILE A 1 97 ? -11.325 -34.771 -16.154 1.00 93.88 97 ILE A N 1
ATOM 702 C CA . ILE A 1 97 ? -9.952 -34.940 -15.655 1.00 93.88 97 ILE A CA 1
ATOM 703 C C . ILE A 1 97 ? -8.935 -34.215 -16.552 1.00 93.88 97 ILE A C 1
ATOM 705 O O . ILE A 1 97 ? -7.992 -33.608 -16.049 1.00 93.88 97 ILE A O 1
ATOM 709 N N . GLY A 1 98 ? -9.133 -34.227 -17.873 1.00 84.00 98 GLY A N 1
ATOM 710 C CA . GLY A 1 98 ? -8.328 -33.440 -18.810 1.00 84.00 98 GLY A CA 1
ATOM 711 C C . GLY A 1 98 ? -8.449 -31.926 -18.599 1.00 84.00 98 GLY A C 1
ATOM 712 O O . GLY A 1 98 ? -7.459 -31.221 -18.759 1.00 84.00 98 GLY A O 1
ATOM 713 N N . GLN A 1 99 ? -9.627 -31.433 -18.202 1.00 81.94 99 GLN A N 1
ATOM 714 C CA . GLN A 1 99 ? -9.857 -30.024 -17.860 1.00 81.94 99 GLN A CA 1
ATOM 715 C C . GLN A 1 99 ? -9.204 -29.637 -16.528 1.00 81.94 99 GLN A C 1
ATOM 717 O O . GLN A 1 99 ? -8.532 -28.616 -16.476 1.00 81.94 99 GLN A O 1
ATOM 722 N N . LEU A 1 100 ? -9.330 -30.468 -15.487 1.00 83.94 100 LEU A N 1
ATOM 723 C CA . LEU A 1 100 ? -8.683 -30.243 -14.181 1.00 83.94 100 LEU A CA 1
ATOM 724 C C . LEU A 1 100 ? -7.150 -30.303 -14.238 1.00 83.94 100 LEU A C 1
ATOM 726 O O . LEU A 1 100 ? -6.473 -29.756 -13.374 1.00 83.94 100 LEU A O 1
ATOM 730 N N . ALA A 1 101 ? -6.599 -30.992 -15.236 1.00 85.62 101 ALA A N 1
ATOM 731 C CA . ALA A 1 101 ? -5.162 -31.079 -15.459 1.00 85.62 101 ALA A CA 1
ATOM 732 C C . ALA A 1 101 ? -4.620 -30.060 -16.469 1.00 85.62 101 ALA A C 1
ATOM 734 O O . ALA A 1 101 ? -3.403 -29.993 -16.670 1.00 85.62 101 ALA A O 1
ATOM 735 N N . ALA A 1 102 ? -5.493 -29.310 -17.142 1.00 74.12 102 ALA A N 1
ATOM 736 C CA . ALA A 1 102 ? -5.068 -28.177 -17.942 1.00 74.12 102 ALA A CA 1
ATOM 737 C C . ALA A 1 102 ? -4.667 -27.030 -16.996 1.00 74.12 102 ALA A C 1
ATOM 739 O O . ALA A 1 102 ? -5.347 -26.819 -15.992 1.00 74.12 102 ALA A O 1
ATOM 740 N N . PRO A 1 103 ? -3.608 -26.255 -17.297 1.00 54.41 103 PRO A N 1
ATOM 741 C CA . PRO A 1 103 ? -3.418 -24.971 -16.628 1.00 54.41 103 PRO A CA 1
ATOM 742 C C . PRO A 1 103 ? -4.674 -24.120 -16.856 1.00 54.41 103 PRO A C 1
ATOM 744 O O . PRO A 1 103 ? -5.220 -24.145 -17.966 1.00 54.41 103 PRO A O 1
ATOM 747 N N . GLU A 1 104 ? -5.147 -23.406 -15.828 1.00 40.44 104 GLU A N 1
ATOM 748 C CA . GLU A 1 104 ? -6.462 -22.756 -15.869 1.00 40.44 104 GLU A CA 1
ATOM 749 C C . GLU A 1 104 ? -6.576 -21.769 -17.040 1.00 40.44 104 GLU A C 1
ATOM 751 O O . GLU A 1 104 ? -6.072 -20.647 -17.022 1.00 40.44 104 GLU A O 1
ATOM 756 N N . THR A 1 105 ? -7.267 -22.211 -18.090 1.00 34.12 105 THR A N 1
ATOM 757 C CA . THR A 1 105 ? -7.560 -21.436 -19.293 1.00 34.12 105 THR A CA 1
ATOM 758 C C . THR A 1 105 ? -9.055 -21.155 -19.311 1.00 34.12 105 THR A C 1
ATOM 760 O O . THR A 1 105 ? -9.852 -21.908 -19.872 1.00 34.12 105 THR A O 1
ATOM 763 N N . GLY A 1 106 ? -9.444 -20.056 -18.660 1.00 29.88 106 GLY A N 1
ATOM 764 C CA . GLY A 1 106 ? -10.817 -19.559 -18.709 1.00 29.88 106 GLY A CA 1
ATOM 765 C C . GLY A 1 106 ? -11.276 -19.322 -20.161 1.00 29.88 106 GLY A C 1
ATOM 766 O O . GLY A 1 106 ? -10.477 -18.897 -21.001 1.00 29.88 106 GLY A O 1
ATOM 767 N N . PRO A 1 107 ? -12.545 -19.610 -20.501 1.00 30.08 107 PRO A N 1
ATOM 768 C CA . PRO A 1 107 ? -13.003 -19.603 -21.885 1.00 30.08 107 PRO A CA 1
ATOM 769 C C . PRO A 1 107 ? -13.106 -18.185 -22.464 1.00 30.08 107 PRO A C 1
ATOM 771 O O . PRO A 1 107 ? -13.852 -17.338 -21.973 1.00 30.08 107 PRO A O 1
ATOM 774 N N . VAL A 1 108 ? -12.415 -17.957 -23.582 1.00 29.25 108 VAL A N 1
ATOM 775 C CA . VAL A 1 108 ? -12.513 -16.719 -24.366 1.00 29.25 108 VAL A CA 1
ATOM 776 C C . VAL A 1 108 ? -13.812 -16.712 -25.175 1.00 29.25 108 VAL A C 1
ATOM 778 O O . VAL A 1 108 ? -13.950 -17.452 -26.150 1.00 29.25 108 VAL A O 1
ATOM 781 N N . VAL A 1 109 ? -14.737 -15.815 -24.830 1.00 27.28 109 VAL A N 1
ATOM 782 C CA . VAL A 1 109 ? -15.813 -15.378 -25.733 1.00 27.28 109 VAL A CA 1
ATOM 783 C C . VAL A 1 109 ? -15.426 -14.011 -26.292 1.00 27.28 109 VAL A C 1
ATOM 785 O O . VAL A 1 109 ? -15.258 -13.054 -25.540 1.00 27.28 109 VAL A O 1
ATOM 788 N N . ALA A 1 110 ? -15.263 -13.915 -27.612 1.00 27.88 110 ALA A N 1
ATOM 789 C CA . ALA A 1 110 ? -14.919 -12.657 -28.270 1.00 27.88 110 ALA A CA 1
ATOM 790 C C . ALA A 1 110 ? -16.079 -11.639 -28.158 1.00 27.88 110 ALA A C 1
ATOM 792 O O . ALA A 1 110 ? -17.209 -11.989 -28.515 1.00 27.88 110 ALA A O 1
ATOM 793 N N . PRO A 1 111 ? -15.839 -10.387 -27.720 1.00 29.50 111 PRO A N 1
ATOM 794 C CA . PRO A 1 111 ? -16.889 -9.375 -27.666 1.00 29.50 111 PRO A CA 1
ATOM 795 C C . PRO A 1 111 ? -17.296 -8.891 -29.069 1.00 29.50 111 PRO A C 1
ATOM 797 O O . PRO A 1 111 ? -16.421 -8.632 -29.902 1.00 29.50 111 PRO A O 1
ATOM 800 N N . PRO A 1 112 ? -18.596 -8.673 -29.346 1.00 30.31 112 PRO A N 1
ATOM 801 C CA . PRO A 1 112 ? -19.005 -7.740 -30.391 1.00 30.31 112 PRO A CA 1
ATOM 802 C C . PRO A 1 112 ? -18.636 -6.298 -29.987 1.00 30.31 112 PRO A C 1
ATOM 804 O O . PRO A 1 112 ? -18.426 -6.006 -28.811 1.00 30.31 112 PRO A O 1
ATOM 807 N N . ALA A 1 113 ? -18.547 -5.395 -30.969 1.00 28.25 113 ALA A N 1
ATOM 808 C CA . ALA A 1 113 ? -18.060 -4.023 -30.780 1.00 28.25 113 ALA A CA 1
ATOM 809 C C . ALA A 1 113 ? -18.808 -3.239 -29.668 1.00 28.25 113 ALA A C 1
ATOM 811 O O . ALA A 1 113 ? -20.024 -3.403 -29.523 1.00 28.25 113 ALA A O 1
ATOM 812 N N . PRO A 1 114 ? -18.111 -2.374 -28.904 1.00 29.77 114 PRO A N 1
ATOM 813 C CA . PRO A 1 114 ? -18.644 -1.793 -27.673 1.00 29.77 114 PRO A CA 1
ATOM 814 C C . PRO A 1 114 ? -19.748 -0.742 -27.911 1.00 29.77 114 PRO A C 1
ATOM 816 O O . PRO A 1 114 ? -19.551 0.196 -28.689 1.00 29.77 114 PRO A O 1
ATOM 819 N N . PRO A 1 115 ? -20.881 -0.828 -27.187 1.00 30.45 115 PRO A N 1
ATOM 820 C CA . PRO A 1 115 ? -21.754 0.311 -26.901 1.00 30.45 115 PRO A CA 1
ATOM 821 C C . PRO A 1 115 ? -21.094 1.279 -25.888 1.00 30.45 115 PRO A C 1
ATOM 823 O O . PRO A 1 115 ? -20.126 0.901 -25.226 1.00 30.45 115 PRO A O 1
ATOM 826 N N . PRO A 1 116 ? -21.597 2.520 -25.732 1.00 33.31 116 PRO A N 1
ATOM 827 C CA . PRO A 1 116 ? -21.003 3.518 -24.834 1.00 33.31 116 PRO A CA 1
ATOM 828 C C . PRO A 1 116 ? -21.171 3.169 -23.335 1.00 33.31 116 PRO A C 1
ATOM 830 O O . PRO A 1 116 ? -22.126 2.476 -22.977 1.00 33.31 116 PRO A O 1
ATOM 833 N N . PRO A 1 117 ? -20.275 3.650 -22.447 1.00 35.66 117 PRO A N 1
ATOM 834 C CA . PRO A 1 117 ? -20.129 3.113 -21.090 1.00 35.66 117 PRO A CA 1
ATOM 835 C C . PRO A 1 117 ? -21.035 3.755 -20.022 1.00 35.66 117 PRO A C 1
ATOM 837 O O . PRO A 1 117 ? -21.118 4.977 -19.920 1.00 35.66 117 PRO A O 1
ATOM 840 N N . ALA A 1 118 ? -21.623 2.907 -19.168 1.00 29.48 118 ALA A N 1
ATOM 841 C CA . ALA A 1 118 ? -22.086 3.161 -17.790 1.00 29.48 118 ALA A CA 1
ATOM 842 C C . ALA A 1 118 ? -22.603 1.834 -17.174 1.00 29.48 118 ALA A C 1
ATOM 844 O O . ALA A 1 118 ? -22.969 0.936 -17.931 1.00 29.48 118 ALA A O 1
ATOM 845 N N . PRO A 1 119 ? -22.820 1.735 -15.849 1.00 37.03 119 PRO A N 1
ATOM 846 C CA . PRO A 1 119 ? -21.919 2.014 -14.729 1.00 37.03 119 PRO A CA 1
ATOM 847 C C . PRO A 1 119 ? -21.464 0.700 -14.041 1.00 37.03 119 PRO A C 1
ATOM 849 O O . PRO A 1 119 ? -22.204 -0.280 -14.022 1.00 37.03 119 PRO A O 1
ATOM 852 N N . GLY A 1 120 ? -20.273 0.672 -13.429 1.00 33.16 120 GLY A N 1
ATOM 853 C CA . GLY A 1 120 ? -19.789 -0.534 -12.726 1.00 33.16 120 GLY A CA 1
ATOM 854 C C . GLY A 1 120 ? -18.277 -0.649 -12.510 1.00 33.16 120 GLY A C 1
ATOM 855 O O . GLY A 1 120 ? -17.782 -1.750 -12.293 1.00 33.16 120 GLY A O 1
ATOM 856 N N . VAL A 1 121 ? -17.527 0.453 -12.601 1.00 38.56 121 VAL A N 1
ATOM 857 C CA . VAL A 1 121 ? -16.091 0.452 -12.283 1.00 38.56 121 VAL A CA 1
ATOM 858 C C . VAL A 1 121 ? -15.946 0.406 -10.754 1.00 38.56 121 VAL A C 1
ATOM 860 O O . VAL A 1 121 ? -16.595 1.227 -10.097 1.00 38.56 121 VAL A O 1
ATOM 863 N N . PRO A 1 122 ? -15.144 -0.506 -10.166 1.00 43.97 122 PRO A N 1
ATOM 864 C CA . PRO A 1 122 ? -14.843 -0.450 -8.737 1.00 43.97 122 PRO A CA 1
ATOM 865 C C . PRO A 1 122 ? -14.220 0.916 -8.397 1.00 43.97 122 PRO A C 1
ATOM 867 O O . PRO A 1 122 ? -13.455 1.446 -9.209 1.00 43.97 122 PRO A O 1
ATOM 870 N N . PRO A 1 123 ? -14.570 1.527 -7.250 1.00 56.97 123 PRO A N 1
ATOM 871 C CA . PRO A 1 123 ? -14.102 2.866 -6.912 1.00 56.97 123 PRO A CA 1
ATOM 872 C C . PRO A 1 123 ? -12.576 2.885 -6.834 1.00 56.97 123 PRO A C 1
ATOM 874 O O . PRO A 1 123 ? -11.980 2.026 -6.190 1.00 56.97 123 PRO A O 1
ATOM 877 N N . SER A 1 124 ? -11.950 3.863 -7.490 1.00 64.69 124 SER A N 1
ATOM 878 C CA . SER A 1 124 ? -10.494 3.983 -7.484 1.00 64.69 124 SER A CA 1
ATOM 879 C C . SER A 1 124 ? -9.961 4.173 -6.059 1.00 64.69 124 SER A C 1
ATOM 881 O O . SER A 1 124 ? -10.455 5.040 -5.330 1.00 64.69 124 SER A O 1
ATOM 883 N N . ARG A 1 125 ? -8.929 3.417 -5.675 1.00 75.81 125 ARG A N 1
ATOM 884 C CA . ARG A 1 125 ? -8.261 3.555 -4.376 1.00 75.81 125 ARG A CA 1
ATOM 885 C C . ARG A 1 125 ? -7.582 4.912 -4.268 1.00 75.81 125 ARG A C 1
ATOM 887 O O . ARG A 1 125 ? -6.938 5.390 -5.204 1.00 75.81 125 ARG A O 1
ATOM 894 N N . LEU A 1 126 ? -7.750 5.538 -3.109 1.00 71.50 126 LEU A N 1
ATOM 895 C CA . LEU A 1 126 ? -7.274 6.885 -2.835 1.00 71.50 126 LEU A CA 1
ATOM 896 C C . LEU A 1 126 ? -5.989 6.829 -2.008 1.00 71.50 126 LEU A C 1
ATOM 898 O O . LEU A 1 126 ? -5.964 6.234 -0.934 1.00 71.50 126 LEU A O 1
ATOM 902 N N . PHE A 1 127 ? -4.941 7.466 -2.520 1.00 72.44 127 PHE A N 1
ATOM 903 C CA . PHE A 1 127 ? -3.654 7.632 -1.860 1.00 72.44 127 PHE A CA 1
ATOM 904 C C . PHE A 1 127 ? -3.572 9.027 -1.263 1.00 72.44 127 PHE A C 1
ATOM 906 O O . PHE A 1 127 ? -3.715 10.018 -1.979 1.00 72.44 127 PHE A O 1
ATOM 913 N N . ASP A 1 128 ? -3.278 9.100 0.027 1.00 67.75 128 ASP A N 1
ATOM 914 C CA . ASP A 1 128 ? -2.727 10.309 0.622 1.00 67.75 128 ASP A CA 1
ATOM 915 C C . ASP A 1 128 ? -1.209 10.157 0.752 1.00 67.75 128 ASP A C 1
ATOM 917 O O . ASP A 1 128 ? -0.699 9.034 0.892 1.00 67.75 128 ASP A O 1
ATOM 921 N N . LEU A 1 129 ? -0.498 11.281 0.660 1.00 75.06 129 LEU A N 1
ATOM 922 C CA . LEU A 1 129 ? 0.953 11.336 0.784 1.00 75.06 129 LEU A CA 1
ATOM 923 C C . LEU A 1 129 ? 1.451 12.637 1.417 1.00 75.06 129 LEU A C 1
ATOM 925 O O . LEU A 1 129 ? 0.770 13.669 1.439 1.00 75.06 129 LEU A O 1
ATOM 929 N N . THR A 1 130 ? 2.695 12.585 1.875 1.00 77.38 130 THR A N 1
ATOM 930 C CA . THR A 1 130 ? 3.398 13.644 2.593 1.00 77.38 130 THR A CA 1
ATOM 931 C C . THR A 1 130 ? 4.684 14.070 1.884 1.00 77.38 130 THR A C 1
ATOM 933 O O . THR A 1 130 ? 5.434 13.254 1.352 1.00 77.38 130 THR A O 1
ATOM 936 N N . VAL A 1 131 ? 4.957 15.374 1.892 1.00 86.12 131 VAL A N 1
ATOM 937 C CA . VAL A 1 131 ? 6.134 15.983 1.263 1.00 86.12 131 VAL A CA 1
ATOM 938 C C . VAL A 1 131 ? 6.815 16.898 2.272 1.00 86.12 131 VAL A C 1
ATOM 940 O O . VAL A 1 131 ? 6.186 17.828 2.778 1.00 86.12 131 VAL A O 1
ATOM 943 N N . SER A 1 132 ? 8.096 16.665 2.552 1.00 87.69 132 SER A N 1
ATOM 944 C CA . SER A 1 132 ? 8.912 17.555 3.385 1.00 87.69 132 SER A CA 1
ATOM 945 C C . SER A 1 132 ? 9.797 18.428 2.502 1.00 87.69 132 SER A C 1
ATOM 947 O O . SER A 1 132 ? 10.779 17.954 1.932 1.00 87.69 132 SER A O 1
ATOM 949 N N . ILE A 1 133 ? 9.444 19.705 2.376 1.00 91.50 133 ILE A N 1
ATOM 950 C CA . ILE A 1 133 ? 10.197 20.706 1.620 1.00 91.50 133 ILE A CA 1
ATOM 951 C C . ILE A 1 133 ? 11.263 21.325 2.525 1.00 91.50 133 ILE A C 1
ATOM 953 O O . ILE A 1 133 ? 10.961 21.898 3.569 1.00 91.50 133 ILE A O 1
ATOM 957 N N . TYR A 1 134 ? 12.524 21.251 2.099 1.00 92.50 134 TYR A N 1
ATOM 958 C CA . TYR A 1 134 ? 13.699 21.699 2.860 1.00 92.50 134 TYR A CA 1
ATOM 959 C C . TYR A 1 134 ? 13.703 23.182 3.293 1.00 92.50 134 TYR A C 1
ATOM 961 O O . TYR A 1 134 ? 14.415 23.542 4.228 1.00 92.50 134 TYR A O 1
ATOM 969 N N . LYS A 1 135 ? 12.948 24.048 2.606 1.00 91.44 135 LYS A N 1
ATOM 970 C CA . LYS A 1 135 ? 12.880 25.505 2.824 1.00 91.44 135 LYS A CA 1
ATOM 971 C C . LYS A 1 135 ? 11.501 25.925 3.353 1.00 91.44 135 LYS A C 1
ATOM 973 O O . LYS A 1 135 ? 10.530 25.224 3.071 1.00 91.44 135 LYS A O 1
ATOM 978 N N . PRO A 1 136 ? 11.377 27.044 4.088 1.00 90.62 136 PRO A N 1
ATOM 979 C CA . PRO A 1 136 ? 10.072 27.602 4.443 1.00 90.62 136 PRO A CA 1
ATOM 980 C C . PRO A 1 136 ? 9.289 28.030 3.190 1.00 90.62 136 PRO A C 1
ATOM 982 O O . PRO A 1 136 ? 9.890 28.493 2.219 1.00 90.62 136 PRO A O 1
ATOM 985 N N . ILE A 1 137 ? 7.959 27.902 3.216 1.00 88.31 137 ILE A N 1
ATOM 986 C CA . ILE A 1 137 ? 7.058 28.260 2.105 1.00 88.31 137 ILE A CA 1
ATOM 987 C C . ILE A 1 137 ? 5.990 29.235 2.611 1.00 88.31 137 ILE A C 1
ATOM 989 O O . ILE A 1 137 ? 4.943 28.863 3.146 1.00 88.31 137 ILE A O 1
ATOM 993 N N . THR A 1 138 ? 6.269 30.526 2.436 1.00 86.50 138 THR A N 1
ATOM 994 C CA . THR A 1 138 ? 5.554 31.610 3.130 1.00 86.50 138 THR A CA 1
ATOM 995 C C . THR A 1 138 ? 4.416 32.231 2.321 1.00 86.50 138 THR A C 1
ATOM 997 O O . THR A 1 138 ? 3.518 32.852 2.889 1.00 86.50 138 THR A O 1
ATOM 1000 N N . THR A 1 139 ? 4.414 32.051 0.999 1.00 88.75 139 THR A N 1
ATOM 1001 C CA . THR A 1 139 ? 3.463 32.684 0.077 1.00 88.75 139 THR A CA 1
ATOM 1002 C C . THR A 1 139 ? 2.777 31.674 -0.849 1.00 88.75 139 THR A C 1
ATOM 1004 O O . THR A 1 139 ? 3.363 30.646 -1.187 1.00 88.75 139 THR A O 1
ATOM 1007 N N . PRO A 1 140 ? 1.559 31.963 -1.352 1.00 87.81 140 PRO A N 1
ATOM 1008 C CA . PRO A 1 140 ? 0.911 31.122 -2.360 1.00 87.81 140 PRO A CA 1
ATOM 1009 C C . PRO A 1 140 ? 1.699 30.975 -3.669 1.00 87.81 140 PRO A C 1
ATOM 1011 O O . PRO A 1 140 ? 1.582 29.949 -4.327 1.00 87.81 140 PRO A O 1
ATOM 1014 N N . ALA A 1 141 ? 2.514 31.967 -4.046 1.00 91.62 141 ALA A N 1
ATOM 1015 C CA . ALA A 1 141 ? 3.326 31.910 -5.263 1.00 91.62 141 ALA A CA 1
ATOM 1016 C C . ALA A 1 141 ? 4.434 30.844 -5.170 1.00 91.62 141 ALA A C 1
ATOM 1018 O O . ALA A 1 141 ? 4.668 30.117 -6.130 1.00 91.62 141 ALA A O 1
ATOM 1019 N N . GLU A 1 142 ? 5.057 30.692 -3.998 1.00 93.00 142 GLU A N 1
ATOM 1020 C CA . GLU A 1 142 ? 6.068 29.656 -3.738 1.00 93.00 142 GLU A CA 1
ATOM 1021 C C . GLU A 1 142 ? 5.483 28.232 -3.764 1.00 93.00 142 GLU A C 1
ATOM 1023 O O . GLU A 1 142 ? 6.216 27.275 -3.999 1.00 93.00 142 GLU A O 1
ATOM 1028 N N . ARG A 1 143 ? 4.166 28.084 -3.563 1.00 92.88 143 ARG A N 1
ATOM 1029 C CA . ARG A 1 143 ? 3.452 26.794 -3.587 1.00 92.88 143 ARG A CA 1
ATOM 1030 C C . ARG A 1 143 ? 3.161 26.296 -5.002 1.00 92.88 143 ARG A C 1
ATOM 1032 O O . ARG A 1 143 ? 3.079 25.088 -5.211 1.00 92.88 143 ARG A O 1
ATOM 1039 N N . GLN A 1 144 ? 3.001 27.206 -5.967 1.00 92.62 144 GLN A N 1
ATOM 1040 C CA . GLN A 1 144 ? 2.490 26.874 -7.302 1.00 92.62 144 GLN A CA 1
ATOM 1041 C C . GLN A 1 144 ? 3.294 25.795 -8.049 1.00 92.62 144 GLN A C 1
ATOM 1043 O O . GLN A 1 144 ? 2.641 24.875 -8.544 1.00 92.62 144 GLN A O 1
ATOM 1048 N N . PRO A 1 145 ? 4.645 25.822 -8.104 1.00 93.00 145 PRO A N 1
ATOM 1049 C CA . PRO A 1 145 ? 5.412 24.802 -8.828 1.00 93.00 145 PRO A CA 1
ATOM 1050 C C . PRO A 1 145 ? 5.212 23.397 -8.249 1.00 93.00 145 PRO A C 1
ATOM 1052 O O . PRO A 1 145 ? 5.032 22.435 -8.993 1.00 93.00 145 PRO A O 1
ATOM 1055 N N . TYR A 1 146 ? 5.159 23.285 -6.916 1.00 95.00 146 TYR A N 1
ATOM 1056 C CA . TYR A 1 146 ? 4.877 22.023 -6.235 1.00 95.00 146 TYR A CA 1
ATOM 1057 C C . TYR A 1 146 ? 3.464 21.541 -6.556 1.00 95.00 146 TYR A C 1
ATOM 1059 O O . TYR A 1 146 ? 3.289 20.430 -7.037 1.00 95.00 146 TYR A O 1
ATOM 1067 N N . GLU A 1 147 ? 2.439 22.372 -6.365 1.00 93.44 147 GLU A N 1
ATOM 1068 C CA . GLU A 1 147 ? 1.066 21.952 -6.653 1.00 93.44 147 GLU A CA 1
ATOM 1069 C C . GLU A 1 147 ? 0.839 21.622 -8.141 1.00 93.44 147 GLU A C 1
ATOM 1071 O O . GLU A 1 147 ? 0.037 20.750 -8.464 1.00 93.44 147 GLU A O 1
ATOM 1076 N N . GLU A 1 148 ? 1.503 22.306 -9.076 1.00 92.62 148 GLU A N 1
ATOM 1077 C CA . GLU A 1 148 ? 1.435 21.982 -10.505 1.00 92.62 148 GLU A CA 1
ATOM 1078 C C . GLU A 1 148 ? 2.090 20.633 -10.817 1.00 92.62 148 GLU A C 1
ATOM 1080 O O . GLU A 1 148 ? 1.458 19.790 -11.462 1.00 92.62 148 GLU A O 1
ATOM 1085 N N . LEU A 1 149 ? 3.285 20.373 -10.278 1.00 94.31 149 LEU A N 1
ATOM 1086 C CA . LEU A 1 149 ? 3.916 19.063 -10.395 1.00 94.31 149 LEU A CA 1
ATOM 1087 C C . LEU A 1 149 ? 3.062 17.966 -9.751 1.00 94.31 149 LEU A C 1
ATOM 1089 O O . LEU A 1 149 ? 2.838 16.933 -10.370 1.00 94.31 149 LEU A O 1
ATOM 1093 N N . PHE A 1 150 ? 2.520 18.178 -8.552 1.00 95.50 150 PHE A N 1
ATOM 1094 C CA . PHE A 1 150 ? 1.707 17.162 -7.885 1.00 95.50 150 PHE A CA 1
ATOM 1095 C C . PHE A 1 150 ? 0.337 16.943 -8.562 1.00 95.50 150 PHE A C 1
ATOM 1097 O O . PHE A 1 150 ? -0.196 15.833 -8.519 1.00 95.50 150 PHE A O 1
ATOM 1104 N N . ARG A 1 151 ? -0.198 17.934 -9.297 1.00 94.06 151 ARG A N 1
ATOM 1105 C CA . ARG A 1 151 ? -1.325 17.734 -10.234 1.00 94.06 151 ARG A CA 1
ATOM 1106 C C . ARG A 1 151 ? -0.944 16.844 -11.420 1.00 94.06 151 ARG A C 1
ATOM 1108 O O . ARG A 1 151 ? -1.769 16.044 -11.851 1.00 94.06 151 ARG A O 1
ATOM 1115 N N . LEU A 1 152 ? 0.265 16.985 -11.966 1.00 93.31 152 LEU A N 1
ATOM 1116 C CA . LEU A 1 152 ? 0.777 16.087 -13.009 1.00 93.31 152 LEU A CA 1
ATOM 1117 C C . LEU A 1 152 ? 1.075 14.695 -12.444 1.00 93.31 152 LEU A C 1
ATOM 1119 O O . LEU A 1 152 ? 0.776 13.694 -13.075 1.00 93.31 152 LEU A O 1
ATOM 1123 N N . PHE A 1 153 ? 1.610 14.603 -11.237 1.00 95.75 153 PHE A N 1
ATOM 1124 C CA . PHE A 1 153 ? 1.893 13.329 -10.593 1.00 95.75 153 PHE A CA 1
ATOM 1125 C C . PHE A 1 153 ? 0.615 12.524 -10.307 1.00 95.75 153 PHE A C 1
ATOM 1127 O O . PHE A 1 153 ? 0.602 11.315 -10.510 1.00 95.75 153 PHE A O 1
ATOM 1134 N N . ALA A 1 154 ? -0.495 13.186 -9.961 1.00 94.19 154 ALA A N 1
ATOM 1135 C CA . ALA A 1 154 ? -1.807 12.539 -9.888 1.00 94.19 154 ALA A CA 1
ATOM 1136 C C . ALA A 1 154 ? -2.263 11.953 -11.241 1.00 94.19 154 ALA A C 1
ATOM 1138 O O . ALA A 1 154 ? -2.838 10.866 -11.260 1.00 94.19 154 ALA A O 1
ATOM 1139 N N . ASP A 1 155 ? -1.954 12.617 -12.366 1.00 94.81 155 ASP A N 1
ATOM 1140 C CA . ASP A 1 155 ? -2.127 12.036 -13.707 1.00 94.81 155 ASP A CA 1
ATOM 1141 C C . ASP A 1 155 ? -1.244 10.778 -13.870 1.00 94.81 155 ASP A C 1
ATOM 1143 O O . ASP A 1 155 ? -1.726 9.753 -14.341 1.00 94.81 155 ASP A O 1
ATOM 1147 N N . GLY A 1 156 ? 0.021 10.823 -13.433 1.00 95.12 156 GLY A N 1
ATOM 1148 C CA . GLY A 1 156 ? 0.950 9.686 -13.487 1.00 95.12 156 GLY A CA 1
ATOM 1149 C C . GLY A 1 156 ? 0.487 8.461 -12.690 1.00 95.12 156 GLY A C 1
ATOM 1150 O O . GLY A 1 156 ? 0.513 7.352 -13.215 1.00 95.12 156 GLY A O 1
ATOM 1151 N N . ILE A 1 157 ? -0.004 8.651 -11.460 1.00 95.56 157 ILE A N 1
ATOM 1152 C CA . ILE A 1 157 ? -0.544 7.564 -10.621 1.00 95.56 157 ILE A CA 1
ATOM 1153 C C . ILE A 1 157 ? -1.837 6.974 -11.193 1.00 95.56 157 ILE A C 1
ATOM 1155 O O . ILE A 1 157 ? -2.051 5.761 -11.114 1.00 95.56 157 ILE A O 1
ATOM 1159 N N . TYR A 1 158 ? -2.680 7.807 -11.803 1.00 95.06 158 TYR A N 1
ATOM 1160 C CA . TYR A 1 158 ? -3.877 7.328 -12.485 1.00 95.06 158 TYR A CA 1
ATOM 1161 C C . TYR A 1 158 ? -3.526 6.494 -13.720 1.00 95.06 158 TYR A C 1
ATOM 1163 O O . TYR A 1 158 ? -4.070 5.409 -13.911 1.00 95.06 158 TYR A O 1
ATOM 1171 N N . GLU A 1 159 ? -2.581 6.971 -14.530 1.00 95.06 159 GLU A N 1
ATOM 1172 C CA . GLU A 1 159 ? -2.159 6.309 -15.764 1.00 95.06 159 GLU A CA 1
ATOM 1173 C C . GLU A 1 159 ? -1.423 4.989 -15.489 1.00 95.06 159 GLU A C 1
ATOM 1175 O O . GLU A 1 159 ? -1.810 3.961 -16.038 1.00 95.06 159 GLU A O 1
ATOM 1180 N N . VAL A 1 160 ? -0.439 4.973 -14.576 1.00 94.62 160 VAL A N 1
ATOM 1181 C CA . VAL A 1 160 ? 0.367 3.770 -14.271 1.00 94.62 160 VAL A CA 1
ATOM 1182 C C . VAL A 1 160 ? -0.467 2.587 -13.763 1.00 94.62 160 VAL A C 1
ATOM 1184 O O . VAL A 1 160 ? -0.046 1.436 -13.849 1.00 94.62 160 VAL A O 1
ATOM 1187 N N . THR A 1 161 ? -1.673 2.863 -13.262 1.00 93.50 161 THR A N 1
ATOM 1188 C CA . THR A 1 161 ? -2.581 1.875 -12.673 1.00 93.50 161 THR A CA 1
ATOM 1189 C C . THR A 1 161 ? -3.849 1.613 -13.493 1.00 93.50 161 THR A C 1
ATOM 1191 O O . THR A 1 161 ? -4.786 1.009 -12.970 1.00 93.50 161 THR A O 1
ATOM 1194 N N . ASN A 1 162 ? -3.931 2.054 -14.757 1.00 92.81 162 ASN A N 1
ATOM 1195 C CA . ASN A 1 162 ? -5.146 1.953 -15.594 1.00 92.81 162 ASN A CA 1
ATOM 1196 C C . ASN A 1 162 ? -6.405 2.490 -14.863 1.00 92.81 162 ASN A C 1
ATOM 1198 O O . ASN A 1 162 ? -7.478 1.868 -14.781 1.00 92.81 162 ASN A O 1
ATOM 1202 N N . GLY A 1 163 ? -6.239 3.644 -14.217 1.00 90.06 163 GLY A N 1
ATOM 1203 C CA . GLY A 1 163 ? -7.260 4.336 -13.438 1.00 90.06 163 GLY A CA 1
ATOM 1204 C C . GLY A 1 163 ? -7.711 3.618 -12.162 1.00 90.06 163 GLY A C 1
ATOM 1205 O O . GLY A 1 163 ? -8.800 3.909 -11.654 1.00 90.06 163 GLY A O 1
ATOM 1206 N N . ALA A 1 164 ? -6.950 2.641 -11.659 1.00 86.88 164 ALA A N 1
ATOM 1207 C CA . ALA A 1 164 ? -7.246 1.995 -10.383 1.00 86.88 164 ALA A CA 1
ATOM 1208 C C . ALA A 1 164 ? -6.990 2.934 -9.203 1.00 86.88 164 ALA A C 1
ATOM 1210 O O . ALA A 1 164 ? -7.794 2.976 -8.281 1.00 86.88 164 ALA A O 1
ATOM 1211 N N . HIS A 1 165 ? -5.895 3.694 -9.226 1.00 89.94 165 HIS A N 1
ATOM 1212 C CA . HIS A 1 165 ? -5.438 4.488 -8.090 1.00 89.94 165 HIS A CA 1
ATOM 1213 C C . HIS A 1 165 ? -5.470 5.989 -8.401 1.00 89.94 165 HIS A C 1
ATOM 1215 O O . HIS A 1 165 ? -5.250 6.414 -9.533 1.00 89.94 165 HIS A O 1
ATOM 1221 N N . LYS A 1 166 ? -5.745 6.814 -7.388 1.00 84.44 166 LYS A N 1
ATOM 1222 C CA . LYS A 1 166 ? -5.775 8.283 -7.474 1.00 84.44 166 LYS A CA 1
ATOM 1223 C C . LYS A 1 166 ? -5.094 8.894 -6.263 1.00 84.44 166 LYS A C 1
ATOM 1225 O O . LYS A 1 166 ? -5.241 8.383 -5.157 1.00 84.44 166 LYS A O 1
ATOM 1230 N N . ILE A 1 167 ? -4.430 10.031 -6.444 1.00 81.19 167 ILE A N 1
ATOM 1231 C CA . ILE A 1 167 ? -3.984 10.847 -5.311 1.00 81.19 167 ILE A CA 1
ATOM 1232 C C . ILE A 1 167 ? -5.182 11.662 -4.804 1.00 81.19 167 ILE A C 1
ATOM 1234 O O . ILE A 1 167 ? -5.815 12.381 -5.579 1.00 81.19 167 ILE A O 1
ATOM 1238 N N . ARG A 1 168 ? -5.489 11.531 -3.511 1.00 77.06 168 ARG A N 1
ATOM 1239 C CA . ARG A 1 168 ? -6.477 12.334 -2.785 1.00 77.06 168 ARG A CA 1
ATOM 1240 C C . ARG A 1 168 ? -5.784 13.513 -2.113 1.00 77.06 168 ARG A C 1
ATOM 1242 O O . ARG A 1 168 ? -5.916 14.627 -2.594 1.00 77.06 168 ARG A O 1
ATOM 1249 N N . THR A 1 169 ? -5.003 13.308 -1.059 1.00 69.06 169 THR A N 1
ATOM 1250 C CA . THR A 1 169 ? -4.384 14.421 -0.319 1.00 69.06 169 THR A CA 1
ATOM 1251 C C . THR A 1 169 ? -2.878 14.449 -0.514 1.00 69.06 169 THR A C 1
ATOM 1253 O O . THR A 1 169 ? -2.195 13.472 -0.222 1.00 69.06 169 THR A O 1
ATOM 1256 N N . VAL A 1 170 ? -2.345 15.597 -0.928 1.00 79.12 170 VAL A N 1
ATOM 1257 C CA . VAL A 1 170 ? -0.909 15.888 -0.839 1.00 79.12 170 VAL A CA 1
ATOM 1258 C C . VAL A 1 170 ? -0.694 16.882 0.294 1.00 79.12 170 VAL A C 1
ATOM 1260 O O . VAL A 1 170 ? -1.176 18.017 0.244 1.00 79.12 170 VAL A O 1
ATOM 1263 N N . THR A 1 171 ? 0.019 16.432 1.322 1.00 75.62 171 THR A N 1
ATOM 1264 C CA . THR A 1 171 ? 0.319 17.205 2.528 1.00 75.62 171 THR A CA 1
ATOM 1265 C C . THR A 1 171 ? 1.749 17.723 2.470 1.00 75.62 171 THR A C 1
ATOM 1267 O O . THR A 1 171 ? 2.696 16.942 2.514 1.00 75.62 171 THR A O 1
ATOM 1270 N N . PHE A 1 172 ? 1.916 19.040 2.402 1.00 82.00 172 PHE A N 1
ATOM 1271 C CA . PHE A 1 172 ? 3.215 19.700 2.406 1.00 82.00 172 PHE A CA 1
ATOM 1272 C C . PHE A 1 172 ? 3.578 20.205 3.803 1.00 82.00 172 PHE A C 1
ATOM 1274 O O . PHE A 1 172 ? 2.850 21.004 4.403 1.00 82.00 172 PHE A O 1
ATOM 1281 N N . TYR A 1 173 ? 4.753 19.796 4.269 1.00 78.69 173 TYR A N 1
ATOM 1282 C CA . TYR A 1 173 ? 5.470 20.398 5.383 1.00 78.69 173 TYR A CA 1
ATOM 1283 C C . TYR A 1 173 ? 6.643 21.198 4.826 1.00 78.69 173 TYR A C 1
ATOM 1285 O O . TYR A 1 173 ? 7.333 20.739 3.918 1.00 78.69 173 TYR A O 1
ATOM 1293 N N . ASP A 1 174 ? 6.881 22.387 5.362 1.00 86.31 174 ASP A N 1
ATOM 1294 C CA . ASP A 1 174 ? 7.987 23.244 4.957 1.00 86.31 174 ASP A CA 1
ATOM 1295 C C . ASP A 1 174 ? 9.129 23.232 5.988 1.00 86.31 174 ASP A C 1
ATOM 1297 O O . ASP A 1 174 ? 9.061 22.585 7.039 1.00 86.31 174 ASP A O 1
ATOM 1301 N N . ASN A 1 175 ? 10.216 23.933 5.660 1.00 83.50 175 ASN A N 1
ATOM 1302 C CA . ASN A 1 175 ? 11.384 24.127 6.523 1.00 83.50 175 ASN A CA 1
ATOM 1303 C C . ASN A 1 175 ? 12.012 22.810 7.045 1.00 83.50 175 ASN A C 1
ATOM 1305 O O . ASN A 1 175 ? 12.492 22.743 8.176 1.00 83.50 175 ASN A O 1
ATOM 1309 N N . GLY A 1 176 ? 11.975 21.747 6.233 1.00 78.06 176 GLY A N 1
ATOM 1310 C CA . GLY A 1 176 ? 12.557 20.433 6.534 1.00 78.06 176 GLY A CA 1
ATOM 1311 C C . GLY A 1 176 ? 11.829 19.626 7.617 1.00 78.06 176 GLY A C 1
ATOM 1312 O O . GLY A 1 176 ? 12.359 18.617 8.086 1.00 78.06 176 GLY A O 1
ATOM 1313 N N . ARG A 1 177 ? 10.629 20.046 8.040 1.00 76.31 177 ARG A N 1
ATOM 1314 C CA . ARG A 1 177 ? 9.844 19.339 9.065 1.00 76.31 177 ARG A CA 1
ATOM 1315 C C . ARG A 1 177 ? 9.494 17.924 8.596 1.00 76.31 177 ARG A C 1
ATOM 1317 O O . ARG A 1 177 ? 9.006 17.746 7.481 1.00 76.31 177 ARG A O 1
ATOM 1324 N N . PHE A 1 178 ? 9.732 16.937 9.462 1.00 70.06 178 PHE A N 1
ATOM 1325 C CA . PHE A 1 178 ? 9.446 15.511 9.234 1.00 70.06 178 PHE A CA 1
ATOM 1326 C C . PHE A 1 178 ? 10.147 14.893 8.005 1.00 70.06 178 PHE A C 1
ATOM 1328 O O . PHE A 1 178 ? 9.655 13.921 7.436 1.00 70.06 178 PHE A O 1
ATOM 1335 N N . ALA A 1 179 ? 11.295 15.435 7.583 1.00 74.38 179 ALA A N 1
ATOM 1336 C CA . ALA A 1 179 ? 12.051 14.946 6.423 1.00 74.38 179 ALA A CA 1
ATOM 1337 C C . ALA A 1 179 ? 12.511 13.476 6.526 1.00 74.38 179 ALA A C 1
ATOM 1339 O O . ALA A 1 179 ? 12.773 12.849 5.505 1.00 74.38 179 ALA A O 1
ATOM 1340 N N . ASP A 1 180 ? 12.599 12.938 7.743 1.00 67.12 180 ASP A N 1
ATOM 1341 C CA . ASP A 1 180 ? 12.907 11.542 8.072 1.00 67.12 180 ASP A CA 1
ATOM 1342 C C . ASP A 1 180 ? 11.703 10.589 7.934 1.00 67.12 180 ASP A C 1
ATOM 1344 O O . ASP A 1 180 ? 11.897 9.374 7.888 1.00 67.12 180 ASP A O 1
ATOM 1348 N N . ARG A 1 181 ? 10.470 11.121 7.878 1.00 64.88 181 ARG A N 1
ATOM 1349 C CA . ARG A 1 181 ? 9.208 10.345 7.910 1.00 64.88 181 ARG A CA 1
ATOM 1350 C C . ARG A 1 181 ? 8.250 10.651 6.761 1.00 64.88 181 ARG A C 1
ATOM 1352 O O . ARG A 1 181 ? 7.254 9.950 6.615 1.00 64.88 181 ARG A O 1
ATOM 1359 N N . ALA A 1 182 ? 8.512 11.700 5.985 1.00 72.00 182 ALA A N 1
ATOM 1360 C CA . ALA A 1 182 ? 7.712 12.047 4.821 1.00 72.00 182 ALA A CA 1
ATOM 1361 C C . ALA A 1 182 ? 7.926 11.043 3.679 1.00 72.00 182 ALA A C 1
ATOM 1363 O O . ALA A 1 182 ? 9.052 10.604 3.428 1.00 72.00 182 ALA A O 1
ATOM 1364 N N . ASP A 1 183 ? 6.858 10.747 2.937 1.00 79.56 183 ASP A N 1
ATOM 1365 C CA . ASP A 1 183 ? 6.916 9.883 1.752 1.00 79.56 183 ASP A CA 1
ATOM 1366 C C . ASP A 1 183 ? 7.886 10.425 0.711 1.00 79.56 183 ASP A C 1
ATOM 1368 O O . ASP A 1 183 ? 8.575 9.656 0.049 1.00 79.56 183 ASP A O 1
ATOM 1372 N N . ILE A 1 184 ? 7.934 11.753 0.577 1.00 90.94 184 ILE A N 1
ATOM 1373 C CA . ILE A 1 184 ? 8.817 12.458 -0.343 1.00 90.94 184 ILE A CA 1
ATOM 1374 C C . ILE A 1 184 ? 9.650 13.476 0.439 1.00 90.94 184 ILE A C 1
ATOM 1376 O O . ILE A 1 184 ? 9.148 14.516 0.880 1.00 90.94 184 ILE A O 1
ATOM 1380 N N . GLN A 1 185 ? 10.947 13.207 0.574 1.00 91.00 185 GLN A N 1
ATOM 1381 C CA . GLN A 1 185 ? 11.925 14.200 0.998 1.00 91.00 185 GLN A CA 1
ATOM 1382 C C . GLN A 1 185 ? 12.287 15.089 -0.198 1.00 91.00 185 GLN A C 1
ATOM 1384 O O . GLN A 1 185 ? 12.845 14.623 -1.193 1.00 91.00 185 GLN A O 1
ATOM 1389 N N . TRP A 1 186 ? 11.997 16.386 -0.087 1.00 94.94 186 TRP A N 1
ATOM 1390 C CA . TRP A 1 186 ? 12.217 17.359 -1.150 1.00 94.94 186 TRP A CA 1
ATOM 1391 C C . TRP A 1 186 ? 13.352 18.328 -0.798 1.00 94.94 186 TRP A C 1
ATOM 1393 O O . TRP A 1 186 ? 13.198 19.210 0.052 1.00 94.94 186 TRP A O 1
ATOM 1403 N N . ILE A 1 187 ? 14.498 18.178 -1.465 1.00 93.44 187 ILE A N 1
ATOM 1404 C CA . ILE A 1 187 ? 15.725 18.959 -1.230 1.00 93.44 187 ILE A CA 1
ATOM 1405 C C . ILE A 1 187 ? 15.969 20.022 -2.317 1.00 93.44 187 ILE A C 1
ATOM 1407 O O . ILE A 1 187 ? 15.221 20.142 -3.282 1.00 93.44 187 ILE A O 1
ATOM 1411 N N . GLN A 1 188 ? 17.017 20.839 -2.174 1.00 93.38 188 GLN A N 1
ATOM 1412 C CA . GLN A 1 188 ? 17.332 21.875 -3.169 1.00 93.38 188 GLN A CA 1
ATOM 1413 C C . GLN A 1 188 ? 17.797 21.290 -4.511 1.00 93.38 188 GLN A C 1
ATOM 1415 O O . GLN A 1 188 ? 17.407 21.764 -5.573 1.00 93.38 188 GLN A O 1
ATOM 1420 N N . PHE A 1 189 ? 18.663 20.280 -4.463 1.00 93.06 189 PHE A N 1
ATOM 1421 C CA . PHE A 1 189 ? 19.215 19.622 -5.640 1.00 93.06 189 PHE A CA 1
ATOM 1422 C C . PHE A 1 189 ? 19.402 18.141 -5.337 1.00 93.06 189 PHE A C 1
ATOM 1424 O O . PHE A 1 189 ? 20.173 17.801 -4.442 1.00 93.06 189 PHE A O 1
ATOM 1431 N N . GLU A 1 190 ? 18.725 17.286 -6.098 1.00 92.06 190 GLU A N 1
ATOM 1432 C CA . GLU A 1 190 ? 18.905 15.838 -6.039 1.00 92.06 190 GLU A CA 1
ATOM 1433 C C . GLU A 1 190 ? 19.627 15.365 -7.310 1.00 92.06 190 GLU A C 1
ATOM 1435 O O . GLU A 1 190 ? 19.154 15.527 -8.435 1.00 92.06 190 GLU A O 1
ATOM 1440 N N . GLN A 1 191 ? 20.829 14.812 -7.146 1.00 89.12 191 GLN A N 1
ATOM 1441 C CA . GLN A 1 191 ? 21.646 14.362 -8.270 1.00 89.12 191 GLN A CA 1
ATOM 1442 C C . GLN A 1 191 ? 21.100 13.067 -8.879 1.00 89.12 191 GLN A C 1
ATOM 1444 O O . GLN A 1 191 ? 21.188 12.884 -10.095 1.00 89.12 191 GLN A O 1
ATOM 1449 N N . GLN A 1 192 ? 20.589 12.173 -8.034 1.00 87.81 192 GLN A N 1
ATOM 1450 C CA . GLN A 1 192 ? 20.033 10.875 -8.399 1.00 87.81 192 GLN A CA 1
ATOM 1451 C C . GLN A 1 192 ? 18.752 10.671 -7.580 1.00 87.81 192 GLN A C 1
ATOM 1453 O O . GLN A 1 192 ? 18.829 10.107 -6.482 1.00 87.81 192 GLN A O 1
ATOM 1458 N N . PRO A 1 193 ? 17.595 11.136 -8.101 1.00 93.19 193 PRO A N 1
ATOM 1459 C CA . PRO A 1 193 ? 16.287 10.729 -7.613 1.00 93.19 193 PRO A CA 1
ATOM 1460 C C . PRO A 1 193 ? 16.257 9.219 -7.409 1.00 93.19 193 PRO A C 1
ATOM 1462 O O . PRO A 1 193 ? 16.873 8.468 -8.170 1.00 93.19 193 PRO A O 1
ATOM 1465 N N . ARG A 1 194 ? 15.673 8.818 -6.284 1.00 92.12 194 ARG A N 1
ATOM 1466 C CA . ARG A 1 194 ? 15.703 7.441 -5.795 1.00 92.12 194 ARG A CA 1
ATOM 1467 C C . ARG A 1 194 ? 14.598 7.239 -4.769 1.00 92.12 194 ARG A C 1
ATOM 1469 O O . ARG A 1 194 ? 14.309 8.154 -3.993 1.00 92.12 194 ARG A O 1
ATOM 1476 N N . ALA A 1 195 ? 14.089 6.024 -4.659 1.00 91.31 195 ALA A N 1
ATOM 1477 C CA . ALA A 1 195 ? 13.167 5.632 -3.606 1.00 91.31 195 ALA A CA 1
ATOM 1478 C C . ALA A 1 195 ? 13.654 4.419 -2.814 1.00 91.31 195 ALA A C 1
ATOM 1480 O O . ALA A 1 195 ? 14.402 3.571 -3.298 1.00 91.31 195 ALA A O 1
ATOM 1481 N N . SER A 1 196 ? 13.167 4.312 -1.581 1.00 84.19 196 SER A N 1
ATOM 1482 C CA . SER A 1 196 ? 13.166 3.042 -0.851 1.00 84.19 196 SER A CA 1
ATOM 1483 C C . SER A 1 196 ? 12.113 2.116 -1.468 1.00 84.19 196 SER A C 1
ATOM 1485 O O . SER A 1 196 ? 10.965 2.525 -1.605 1.00 84.19 196 SER A O 1
ATOM 1487 N N . THR A 1 197 ? 12.467 0.890 -1.852 1.00 85.25 197 THR A N 1
ATOM 1488 C CA . THR A 1 197 ? 11.535 -0.033 -2.523 1.00 85.25 197 THR A CA 1
ATOM 1489 C C . THR A 1 197 ? 10.481 -0.584 -1.561 1.00 85.25 197 THR A C 1
ATOM 1491 O O . THR A 1 197 ? 10.803 -1.039 -0.465 1.00 85.25 197 THR A O 1
ATOM 1494 N N . ASN A 1 198 ? 9.209 -0.555 -1.976 1.00 76.94 198 ASN A N 1
ATOM 1495 C CA . ASN A 1 198 ? 8.044 -0.974 -1.189 1.00 76.94 198 ASN A CA 1
ATOM 1496 C C . ASN A 1 198 ? 8.074 -0.425 0.257 1.00 76.94 198 ASN A C 1
ATOM 1498 O O . ASN A 1 198 ? 8.035 -1.169 1.239 1.00 76.94 198 ASN A O 1
ATOM 1502 N N . ALA A 1 199 ? 8.173 0.894 0.370 1.00 71.56 199 ALA A N 1
ATOM 1503 C CA . ALA A 1 199 ? 8.230 1.639 1.619 1.00 71.56 199 ALA A CA 1
ATOM 1504 C C . ALA A 1 199 ? 6.971 2.493 1.885 1.00 71.56 199 ALA A C 1
ATOM 1506 O O . ALA A 1 199 ? 6.792 2.952 3.014 1.00 71.56 199 ALA A O 1
ATOM 1507 N N . TYR A 1 200 ? 6.061 2.655 0.911 1.00 74.50 200 TYR A N 1
ATOM 1508 C CA . TYR A 1 200 ? 4.795 3.367 1.121 1.00 74.50 200 TYR A CA 1
ATOM 1509 C C . TYR A 1 200 ? 4.034 2.781 2.301 1.00 74.50 200 TYR A C 1
ATOM 1511 O O . TYR A 1 200 ? 3.780 1.575 2.379 1.00 74.50 200 TYR A O 1
ATOM 1519 N N . GLY A 1 201 ? 3.700 3.657 3.242 1.00 58.19 201 GLY A N 1
ATOM 1520 C CA . GLY A 1 201 ? 2.975 3.298 4.441 1.00 58.19 201 GLY A CA 1
ATOM 1521 C C . GLY A 1 201 ? 3.756 2.485 5.467 1.00 58.19 201 GLY A C 1
ATOM 1522 O O . GLY A 1 201 ? 3.240 2.239 6.558 1.00 58.19 201 GLY A O 1
ATOM 1523 N N . ARG A 1 202 ? 5.007 2.118 5.167 1.00 56.00 202 ARG A N 1
ATOM 1524 C CA . ARG A 1 202 ? 5.837 1.256 6.006 1.00 56.00 202 ARG A CA 1
ATOM 1525 C C . ARG A 1 202 ? 6.649 1.991 7.083 1.00 56.00 202 ARG A C 1
ATOM 1527 O O . ARG A 1 202 ? 7.628 1.444 7.585 1.00 56.00 202 ARG A O 1
ATOM 1534 N N . GLY A 1 203 ? 6.288 3.236 7.412 1.00 48.50 203 GLY A N 1
ATOM 1535 C CA . GLY A 1 203 ? 6.887 4.022 8.507 1.00 48.50 203 GLY A CA 1
ATOM 1536 C C . GLY A 1 203 ? 8.411 4.216 8.435 1.00 48.50 203 GLY A C 1
ATOM 1537 O O . GLY A 1 203 ? 9.025 4.668 9.398 1.00 48.50 203 GLY A O 1
ATOM 1538 N N . ARG A 1 204 ? 9.032 3.835 7.314 1.00 52.12 204 ARG A N 1
ATOM 1539 C CA . ARG A 1 204 ? 10.471 3.779 7.057 1.00 52.12 204 ARG A CA 1
ATOM 1540 C C . ARG A 1 204 ? 10.683 3.922 5.556 1.00 52.12 204 ARG A C 1
ATOM 1542 O O . ARG A 1 204 ? 9.970 3.293 4.782 1.00 52.12 204 ARG A O 1
ATOM 1549 N N . GLY A 1 205 ? 11.723 4.653 5.166 1.00 64.75 205 GLY A N 1
ATOM 1550 C CA . GLY A 1 205 ? 12.064 4.870 3.762 1.00 64.75 205 GLY A CA 1
ATOM 1551 C C . GLY A 1 205 ? 11.269 6.009 3.120 1.00 64.75 205 GLY A C 1
ATOM 1552 O O . GLY A 1 205 ? 10.157 6.332 3.530 1.00 64.75 205 GLY A O 1
ATOM 1553 N N . THR A 1 206 ? 11.865 6.622 2.102 1.00 81.19 206 THR A N 1
ATOM 1554 C CA . THR A 1 206 ? 11.353 7.830 1.436 1.00 81.19 206 THR A CA 1
ATOM 1555 C C . THR A 1 206 ? 11.703 7.820 -0.056 1.00 81.19 206 THR A C 1
ATOM 1557 O O . THR A 1 206 ? 12.581 7.065 -0.496 1.00 81.19 206 THR A O 1
ATOM 1560 N N . VAL A 1 207 ? 11.020 8.666 -0.820 1.00 92.62 207 VAL A N 1
ATOM 1561 C CA . VAL A 1 207 ? 11.370 9.122 -2.166 1.00 92.62 207 VAL A CA 1
ATOM 1562 C C . VAL A 1 207 ? 12.200 10.398 -2.035 1.00 92.62 207 VAL A C 1
ATOM 1564 O O . VAL A 1 207 ? 11.757 11.372 -1.433 1.00 92.62 207 VAL A O 1
ATOM 1567 N N . HIS A 1 208 ? 13.385 10.433 -2.634 1.00 93.56 208 HIS A N 1
ATOM 1568 C CA . HIS A 1 208 ? 14.205 11.639 -2.703 1.00 93.56 208 HIS A CA 1
ATOM 1569 C C . HIS A 1 208 ? 13.976 12.363 -4.033 1.00 93.56 208 HIS A C 1
ATOM 1571 O O . HIS A 1 208 ? 14.184 11.795 -5.106 1.00 93.56 208 HIS A O 1
ATOM 1577 N N . MET A 1 209 ? 13.578 13.631 -3.949 1.00 95.44 209 MET A N 1
ATOM 1578 C CA . MET A 1 209 ? 13.390 14.552 -5.074 1.00 95.44 209 MET A CA 1
ATOM 1579 C C . MET A 1 209 ? 13.945 15.935 -4.715 1.00 95.44 209 MET A C 1
ATOM 1581 O O . MET A 1 209 ? 14.290 16.198 -3.563 1.00 95.44 209 MET A O 1
ATOM 1585 N N . GLY A 1 210 ? 14.019 16.856 -5.677 1.00 94.50 210 GLY A N 1
ATOM 1586 C CA . GLY A 1 210 ? 14.414 18.229 -5.374 1.00 94.50 210 GLY A CA 1
ATOM 1587 C C . GLY A 1 210 ? 14.009 19.264 -6.413 1.00 94.50 210 GLY A C 1
ATOM 1588 O O . GLY A 1 210 ? 13.572 18.916 -7.507 1.00 94.50 210 GLY A O 1
ATOM 1589 N N . ASP A 1 211 ? 14.164 20.546 -6.062 1.00 94.94 211 ASP A N 1
ATOM 1590 C CA . ASP A 1 211 ? 13.818 21.685 -6.936 1.00 94.94 211 ASP A CA 1
ATOM 1591 C C . ASP A 1 211 ? 14.568 21.627 -8.275 1.00 94.94 211 ASP A C 1
ATOM 1593 O O . ASP A 1 211 ? 14.044 22.060 -9.302 1.00 94.94 211 ASP A O 1
ATOM 1597 N N . ALA A 1 212 ? 15.770 21.049 -8.265 1.00 94.00 212 ALA A N 1
ATOM 1598 C CA . ALA A 1 212 ? 16.512 20.671 -9.452 1.00 94.00 212 ALA A CA 1
ATOM 1599 C C . ALA A 1 212 ? 16.922 19.192 -9.389 1.00 94.00 212 ALA A C 1
ATOM 1601 O O . ALA A 1 212 ? 17.349 18.710 -8.335 1.00 94.00 212 ALA A O 1
ATOM 1602 N N . ILE A 1 213 ? 16.854 18.497 -10.526 1.00 90.81 213 ILE A N 1
ATOM 1603 C CA . ILE A 1 213 ? 17.280 17.095 -10.669 1.00 90.81 213 ILE A CA 1
ATOM 1604 C C . ILE A 1 213 ? 18.354 16.934 -11.756 1.00 90.81 213 ILE A C 1
ATOM 1606 O O . ILE A 1 213 ? 18.658 17.887 -12.478 1.00 90.81 213 ILE A O 1
ATOM 1610 N N . PHE A 1 214 ? 18.989 15.756 -11.820 1.00 84.31 214 PHE A N 1
ATOM 1611 C CA . PHE A 1 214 ? 19.919 15.318 -12.878 1.00 84.31 214 PHE A CA 1
ATOM 1612 C C . PHE A 1 214 ? 20.881 16.418 -13.385 1.00 84.31 214 PHE A C 1
ATOM 1614 O O . PHE A 1 214 ? 20.709 17.010 -14.449 1.00 84.31 214 PHE A O 1
ATOM 1621 N N . SER A 1 215 ? 21.915 16.704 -12.585 1.00 74.94 215 SER A N 1
ATOM 1622 C CA . SER A 1 215 ? 22.949 17.728 -12.844 1.00 74.94 215 SER A CA 1
ATOM 1623 C C . SER A 1 215 ? 22.465 19.186 -12.964 1.00 74.94 215 SER A C 1
ATOM 1625 O O . SER A 1 215 ? 23.131 19.984 -13.614 1.00 74.94 215 SER A O 1
ATOM 1627 N N . GLN A 1 216 ? 21.348 19.544 -12.317 1.00 70.88 216 GLN A N 1
ATOM 1628 C CA . GLN A 1 216 ? 20.764 20.902 -12.258 1.00 70.88 216 GLN A CA 1
ATOM 1629 C C . GLN A 1 216 ? 20.237 21.457 -13.591 1.00 70.88 216 GLN A C 1
ATOM 1631 O O . GLN A 1 216 ? 19.762 22.591 -13.632 1.00 70.88 216 GLN A O 1
ATOM 1636 N N . ASN A 1 217 ? 20.272 20.665 -14.663 1.00 76.12 217 ASN A N 1
ATOM 1637 C CA . ASN A 1 217 ? 19.754 21.072 -15.971 1.00 76.12 217 ASN A CA 1
ATOM 1638 C C . ASN A 1 217 ? 18.229 20.941 -16.072 1.00 76.12 217 ASN A C 1
ATOM 1640 O O . ASN A 1 217 ? 17.667 21.419 -17.048 1.00 76.12 217 ASN A O 1
ATOM 1644 N N . THR A 1 218 ? 17.593 20.296 -15.090 1.00 85.56 218 THR A N 1
ATOM 1645 C CA . THR A 1 218 ? 16.150 20.055 -15.040 1.00 85.56 218 THR A CA 1
ATOM 1646 C C . THR A 1 218 ? 15.582 20.710 -13.780 1.00 85.56 218 THR A C 1
ATOM 1648 O O . THR A 1 218 ? 15.967 20.326 -12.674 1.00 85.56 218 THR A O 1
ATOM 1651 N N . GLN A 1 219 ? 14.715 21.717 -13.933 1.00 91.56 219 GLN A N 1
ATOM 1652 C CA . GLN A 1 219 ? 14.245 22.612 -12.859 1.00 91.56 219 GLN A CA 1
ATOM 1653 C C . GLN A 1 219 ? 12.719 22.546 -12.685 1.00 91.56 219 GLN A C 1
ATOM 1655 O O . GLN A 1 219 ? 11.984 22.616 -13.665 1.00 91.56 219 GLN A O 1
ATOM 1660 N N . ILE A 1 220 ? 12.215 22.482 -11.445 1.00 92.00 220 ILE A N 1
ATOM 1661 C CA . ILE A 1 220 ? 10.763 22.402 -11.156 1.00 92.00 220 ILE A CA 1
ATOM 1662 C C . ILE A 1 220 ? 9.982 23.620 -11.692 1.00 92.00 220 ILE A C 1
ATOM 1664 O O . ILE A 1 220 ? 8.774 23.561 -11.902 1.00 92.00 220 ILE A O 1
ATOM 1668 N N . THR A 1 221 ? 10.671 24.741 -11.910 1.00 90.19 221 THR A N 1
ATOM 1669 C CA . THR A 1 221 ? 10.107 25.994 -12.425 1.00 90.19 221 THR A CA 1
ATOM 1670 C C . THR A 1 221 ? 10.198 26.150 -13.945 1.00 90.19 221 THR A C 1
ATOM 1672 O O . THR A 1 221 ? 9.644 27.122 -14.462 1.00 90.19 221 THR A O 1
ATOM 1675 N N . ASP A 1 222 ? 10.871 25.249 -14.673 1.00 90.00 222 ASP A N 1
ATOM 1676 C CA . ASP A 1 222 ? 10.934 25.312 -16.137 1.00 90.00 222 ASP A CA 1
ATOM 1677 C C . ASP A 1 222 ? 9.768 24.510 -16.760 1.00 90.00 222 ASP A C 1
ATOM 1679 O O . ASP A 1 222 ? 9.674 23.293 -16.572 1.00 90.00 222 ASP A O 1
ATOM 1683 N N . PRO A 1 223 ? 8.867 25.147 -17.535 1.00 85.44 223 PRO A N 1
ATOM 1684 C CA . PRO A 1 223 ? 7.727 24.463 -18.143 1.00 85.44 223 PRO A CA 1
ATOM 1685 C C . PRO A 1 223 ? 8.116 23.410 -19.196 1.00 85.44 223 PRO A C 1
ATOM 1687 O O . PRO A 1 223 ? 7.263 22.619 -19.593 1.00 85.44 223 PRO A O 1
ATOM 1690 N N . ASN A 1 224 ? 9.369 23.377 -19.663 1.00 87.12 224 ASN A N 1
ATOM 1691 C CA . ASN A 1 224 ? 9.867 22.343 -20.574 1.00 87.12 224 ASN A CA 1
ATOM 1692 C C . ASN A 1 224 ? 10.283 21.059 -19.830 1.00 87.12 224 ASN A C 1
ATOM 1694 O O . ASN A 1 224 ? 10.263 19.982 -20.422 1.00 87.12 224 ASN A O 1
ATOM 1698 N N . ASP A 1 225 ? 10.613 21.156 -18.538 1.00 89.75 225 ASP A N 1
ATOM 1699 C CA . ASP A 1 225 ? 11.118 20.049 -17.714 1.00 89.75 225 ASP A CA 1
ATOM 1700 C C . ASP A 1 225 ? 10.017 19.228 -17.027 1.00 89.75 225 ASP A C 1
ATOM 1702 O O . ASP A 1 225 ? 10.282 18.156 -16.473 1.00 89.75 225 ASP A O 1
ATOM 1706 N N . VAL A 1 226 ? 8.764 19.692 -17.085 1.00 85.44 226 VAL A N 1
ATOM 1707 C CA . VAL A 1 226 ? 7.614 19.057 -16.415 1.00 85.44 226 VAL A CA 1
ATOM 1708 C C . VAL A 1 226 ? 7.407 17.596 -16.824 1.00 85.44 226 VAL A C 1
ATOM 1710 O O . VAL A 1 226 ? 6.936 16.794 -16.020 1.00 85.44 226 VAL A O 1
ATOM 1713 N N . GLY A 1 227 ? 7.789 17.225 -18.053 1.00 88.00 227 GLY A N 1
ATOM 1714 C CA . GLY A 1 227 ? 7.761 15.838 -18.515 1.00 88.00 227 GLY A CA 1
ATOM 1715 C C . GLY A 1 227 ? 8.808 14.975 -17.816 1.00 88.00 227 GLY A C 1
ATOM 1716 O O . GLY A 1 227 ? 8.464 13.912 -17.297 1.00 88.00 227 GLY A O 1
ATOM 1717 N N . THR A 1 228 ? 10.051 15.449 -17.719 1.00 90.56 228 THR A N 1
ATOM 1718 C CA . THR A 1 228 ? 11.123 14.778 -16.969 1.00 90.56 228 THR A CA 1
ATOM 1719 C C . THR A 1 228 ? 10.729 14.594 -15.503 1.00 90.56 228 THR A C 1
ATOM 1721 O O . THR A 1 228 ? 10.822 13.484 -14.979 1.00 90.56 228 THR A O 1
ATOM 1724 N N . PHE A 1 229 ? 10.224 15.649 -14.853 1.00 92.06 229 PHE A N 1
ATOM 1725 C CA . PHE A 1 229 ? 9.780 15.599 -13.456 1.00 92.06 229 PHE A CA 1
ATOM 1726 C C . PHE A 1 229 ? 8.621 14.622 -13.232 1.00 92.06 229 PHE A C 1
ATOM 1728 O O . PHE A 1 229 ? 8.677 13.834 -12.289 1.00 92.06 229 PHE A O 1
ATOM 1735 N N . LEU A 1 230 ? 7.601 14.630 -14.100 1.00 92.50 230 LEU A N 1
ATOM 1736 C CA . LEU A 1 230 ? 6.471 13.701 -14.018 1.00 92.50 230 LEU A CA 1
ATOM 1737 C C . LEU A 1 230 ? 6.929 12.244 -14.125 1.00 92.50 230 LEU A C 1
ATOM 1739 O O . LEU A 1 230 ? 6.594 11.431 -13.263 1.00 92.50 230 LEU A O 1
ATOM 1743 N N . ASN A 1 231 ? 7.694 11.915 -15.171 1.00 92.81 231 ASN A N 1
ATOM 1744 C CA . ASN A 1 231 ? 8.189 10.555 -15.379 1.00 92.81 231 ASN A CA 1
ATOM 1745 C C . ASN A 1 231 ? 9.047 10.105 -14.185 1.00 92.81 231 ASN A C 1
ATOM 1747 O O . ASN A 1 231 ? 8.827 9.020 -13.662 1.00 92.81 231 ASN A O 1
ATOM 1751 N N . THR A 1 232 ? 9.957 10.962 -13.708 1.00 94.69 232 THR A N 1
ATOM 1752 C CA . THR A 1 232 ? 10.858 10.648 -12.585 1.00 94.69 232 THR A CA 1
ATOM 1753 C C . THR A 1 232 ? 10.095 10.433 -11.279 1.00 94.69 232 THR A C 1
ATOM 1755 O O . THR A 1 232 ? 10.262 9.403 -10.640 1.00 94.69 232 THR A O 1
ATOM 1758 N N . LEU A 1 233 ? 9.195 11.341 -10.889 1.00 95.69 233 LEU A N 1
ATOM 1759 C CA . LEU A 1 233 ? 8.435 11.177 -9.646 1.00 95.69 233 LEU A CA 1
ATOM 1760 C C . LEU A 1 233 ? 7.484 9.965 -9.706 1.00 95.69 233 LEU A C 1
ATOM 1762 O O . LEU A 1 233 ? 7.317 9.269 -8.708 1.00 95.69 233 LEU A O 1
ATOM 1766 N N . THR A 1 234 ? 6.911 9.656 -10.875 1.00 96.31 234 THR A N 1
ATOM 1767 C CA . THR A 1 234 ? 6.074 8.452 -11.060 1.00 96.31 234 THR A CA 1
ATOM 1768 C C . THR A 1 234 ? 6.903 7.164 -11.016 1.00 96.31 234 THR A C 1
ATOM 1770 O O . THR A 1 234 ? 6.450 6.168 -10.451 1.00 96.31 234 THR A O 1
ATOM 1773 N N . HIS A 1 235 ? 8.129 7.189 -11.545 1.00 96.12 235 HIS A N 1
ATOM 1774 C CA . HIS A 1 235 ? 9.109 6.105 -11.455 1.00 96.12 235 HIS A CA 1
ATOM 1775 C C . HIS A 1 235 ? 9.509 5.837 -9.995 1.00 96.12 235 HIS A C 1
ATOM 1777 O O . HIS A 1 235 ? 9.316 4.728 -9.495 1.00 96.12 235 HIS A O 1
ATOM 1783 N N . GLU A 1 236 ? 9.962 6.864 -9.269 1.00 96.12 236 GLU A N 1
ATOM 1784 C CA . GLU A 1 236 ? 10.361 6.721 -7.864 1.00 96.12 236 GLU A CA 1
ATOM 1785 C C . GLU A 1 236 ? 9.194 6.309 -6.963 1.00 96.12 236 GLU A C 1
ATOM 1787 O O . GLU A 1 236 ? 9.335 5.438 -6.105 1.00 96.12 236 GLU A O 1
ATOM 1792 N N . TRP A 1 237 ? 7.996 6.850 -7.192 1.00 94.94 237 TRP A N 1
ATOM 1793 C CA . TRP A 1 237 ? 6.812 6.398 -6.467 1.00 94.94 237 TRP A CA 1
ATOM 1794 C C . TRP A 1 237 ? 6.443 4.942 -6.764 1.00 94.94 237 TRP A C 1
ATOM 1796 O O . TRP A 1 237 ? 5.865 4.263 -5.913 1.00 94.94 237 TRP A O 1
ATOM 1806 N N . SER A 1 238 ? 6.768 4.444 -7.958 1.00 95.44 238 SER A N 1
ATOM 1807 C CA . SER A 1 238 ? 6.464 3.068 -8.344 1.00 95.44 238 SER A CA 1
ATOM 1808 C C . SER A 1 238 ? 7.355 2.054 -7.631 1.00 95.44 238 SER A C 1
ATOM 1810 O O . SER A 1 238 ? 6.845 1.038 -7.147 1.00 95.44 238 SER A O 1
ATOM 1812 N N . HIS A 1 239 ? 8.641 2.381 -7.457 1.00 94.12 239 HIS A N 1
ATOM 1813 C CA . HIS A 1 239 ? 9.517 1.706 -6.493 1.00 94.12 239 HIS A CA 1
ATOM 1814 C C . HIS A 1 239 ? 8.930 1.787 -5.082 1.00 94.12 239 HIS A C 1
ATOM 1816 O O . HIS A 1 239 ? 8.734 0.758 -4.432 1.00 94.12 239 HIS A O 1
ATOM 1822 N N . TYR A 1 240 ? 8.603 3.004 -4.628 1.00 90.06 240 TYR A N 1
ATOM 1823 C CA . TYR A 1 240 ? 8.144 3.285 -3.265 1.00 90.06 240 TYR A CA 1
ATOM 1824 C C . TYR A 1 240 ? 6.883 2.516 -2.874 1.00 90.06 240 TYR A C 1
ATOM 1826 O O . TYR A 1 240 ? 6.801 1.982 -1.772 1.00 90.06 240 TYR A O 1
ATOM 1834 N N . THR A 1 241 ? 5.911 2.421 -3.776 1.00 86.69 241 THR A N 1
ATOM 1835 C CA . THR A 1 241 ? 4.551 1.981 -3.438 1.00 86.69 241 THR A CA 1
ATOM 1836 C C . THR A 1 241 ? 4.250 0.563 -3.881 1.00 86.69 241 THR A C 1
ATOM 1838 O O . THR A 1 241 ? 3.633 -0.200 -3.141 1.00 86.69 241 THR A O 1
ATOM 1841 N N . TYR A 1 242 ? 4.691 0.188 -5.080 1.00 89.31 242 TYR A N 1
ATOM 1842 C CA . TYR A 1 242 ? 4.302 -1.081 -5.693 1.00 89.31 242 TYR A CA 1
ATOM 1843 C C . TYR A 1 242 ? 5.405 -2.145 -5.616 1.00 89.31 242 TYR A C 1
ATOM 1845 O O . TYR A 1 242 ? 5.160 -3.300 -5.963 1.00 89.31 242 TYR A O 1
ATOM 1853 N N . GLY A 1 243 ? 6.609 -1.779 -5.154 1.00 89.00 243 GLY A N 1
ATOM 1854 C CA . GLY A 1 243 ? 7.750 -2.696 -5.060 1.00 89.00 243 GLY A CA 1
ATOM 1855 C C . GLY A 1 243 ? 8.266 -3.174 -6.418 1.00 89.00 243 GLY A C 1
ATOM 1856 O O . GLY A 1 243 ? 8.959 -4.188 -6.499 1.00 89.00 243 GLY A O 1
ATOM 1857 N N . ILE A 1 244 ? 7.903 -2.463 -7.485 1.00 93.25 244 ILE A N 1
ATOM 1858 C CA . ILE A 1 244 ? 8.434 -2.680 -8.827 1.00 93.25 244 ILE A CA 1
ATOM 1859 C C . ILE A 1 244 ? 9.867 -2.142 -8.869 1.00 93.25 244 ILE A C 1
ATOM 1861 O O . ILE A 1 244 ? 10.232 -1.303 -8.055 1.00 93.25 244 ILE A O 1
ATOM 1865 N N . LEU A 1 245 ? 10.694 -2.686 -9.762 1.00 94.88 245 LEU A N 1
ATOM 1866 C CA . LEU A 1 245 ? 12.120 -2.371 -9.860 1.00 94.88 245 LEU A CA 1
ATOM 1867 C C . LEU A 1 245 ? 12.445 -1.844 -11.256 1.00 94.88 245 LEU A C 1
ATOM 1869 O O . LEU A 1 245 ? 11.603 -1.864 -12.153 1.00 94.88 245 LEU A O 1
ATOM 1873 N N . ASP A 1 246 ? 13.688 -1.417 -11.438 1.00 95.69 246 ASP A N 1
ATOM 1874 C CA . ASP A 1 246 ? 14.152 -0.804 -12.673 1.00 95.69 246 ASP A CA 1
ATOM 1875 C C . ASP A 1 246 ? 14.063 -1.733 -13.894 1.00 95.69 246 ASP A C 1
ATOM 1877 O O . ASP A 1 246 ? 14.344 -2.937 -13.856 1.00 95.69 246 ASP A O 1
ATOM 1881 N N . GLU A 1 247 ? 13.736 -1.119 -15.028 1.00 95.69 247 GLU A N 1
ATOM 1882 C CA . GLU A 1 247 ? 13.667 -1.755 -16.343 1.00 95.69 247 GLU A CA 1
ATOM 1883 C C . GLU A 1 247 ? 14.541 -1.040 -17.389 1.00 95.69 247 GLU A C 1
ATOM 1885 O O . GLU A 1 247 ? 14.343 -1.200 -18.594 1.00 95.69 247 GLU A O 1
ATOM 1890 N N . TYR A 1 248 ? 15.524 -0.249 -16.944 1.00 93.06 248 TYR A N 1
ATOM 1891 C CA . TYR A 1 248 ? 16.559 0.352 -17.792 1.00 93.06 248 TYR A CA 1
ATOM 1892 C C . TYR A 1 248 ? 17.927 -0.331 -17.628 1.00 93.06 248 TYR A C 1
ATOM 1894 O O . TYR A 1 248 ? 18.180 -1.034 -16.653 1.00 93.06 248 TYR A O 1
ATOM 1902 N N . ALA A 1 249 ? 18.826 -0.101 -18.589 1.00 91.62 249 ALA A N 1
ATOM 1903 C CA . ALA A 1 249 ? 20.222 -0.529 -18.509 1.00 91.62 249 ALA A CA 1
ATOM 1904 C C . ALA A 1 249 ? 21.099 0.560 -17.883 1.00 91.62 249 ALA A C 1
ATOM 1906 O O . ALA A 1 249 ? 20.978 1.731 -18.246 1.00 91.62 249 ALA A O 1
ATOM 1907 N N . SER A 1 250 ? 22.004 0.173 -16.982 1.00 86.19 250 SER A N 1
ATOM 1908 C CA . SER A 1 250 ? 22.949 1.090 -16.332 1.00 86.19 250 SER A CA 1
ATOM 1909 C C . SER A 1 250 ? 24.390 0.757 -16.701 1.00 86.19 250 SER A C 1
ATOM 1911 O O . SER A 1 250 ? 24.760 -0.402 -16.842 1.00 86.19 250 SER A O 1
ATOM 1913 N N . ASP A 1 251 ? 25.230 1.780 -16.810 1.00 81.62 251 ASP A N 1
ATOM 1914 C CA . ASP A 1 251 ? 26.684 1.660 -16.921 1.00 81.62 251 ASP A CA 1
ATOM 1915 C C . ASP A 1 251 ? 27.358 1.173 -15.621 1.00 81.62 251 ASP A C 1
ATOM 1917 O O . ASP A 1 251 ? 28.520 0.756 -15.644 1.00 81.62 251 ASP A O 1
ATOM 1921 N N . LYS A 1 252 ? 26.632 1.175 -14.494 1.00 74.06 252 LYS A N 1
ATOM 1922 C CA . LYS A 1 252 ? 27.098 0.674 -13.195 1.00 74.06 252 LYS A CA 1
ATOM 1923 C C . LYS A 1 252 ? 27.341 -0.841 -13.239 1.00 74.06 252 LYS A C 1
ATOM 1925 O O . LYS A 1 252 ? 26.493 -1.628 -13.653 1.00 74.06 252 LYS A O 1
ATOM 1930 N N . THR A 1 253 ? 28.493 -1.275 -12.729 1.00 74.75 253 THR A N 1
ATOM 1931 C CA . THR A 1 253 ? 28.797 -2.698 -12.518 1.00 74.75 253 THR A CA 1
ATOM 1932 C C . THR A 1 253 ? 28.163 -3.188 -11.214 1.00 74.75 253 THR A C 1
ATOM 1934 O O . THR A 1 253 ? 28.748 -3.009 -10.145 1.00 74.75 253 THR A O 1
ATOM 1937 N N . SER A 1 254 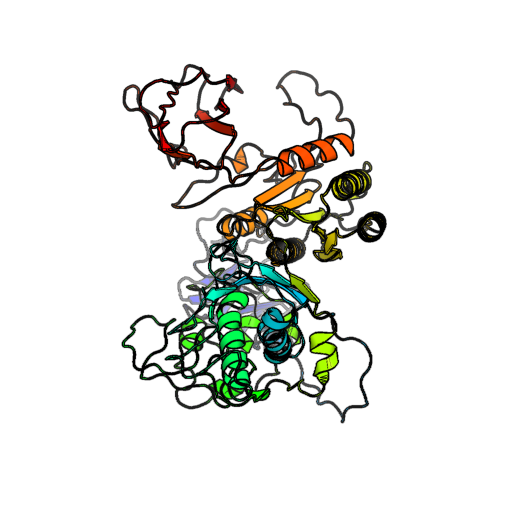? 26.990 -3.817 -11.301 1.00 76.69 254 SER A N 1
ATOM 1938 C CA . SER A 1 254 ? 26.337 -4.504 -10.177 1.00 76.69 254 SER A CA 1
ATOM 1939 C C . SER A 1 254 ? 26.223 -6.007 -10.439 1.00 76.69 254 SER A C 1
ATOM 1941 O O . SER A 1 254 ? 26.029 -6.432 -11.576 1.00 76.69 254 SER A O 1
ATOM 1943 N N . THR A 1 255 ? 26.344 -6.810 -9.381 1.00 77.38 255 THR A N 1
ATOM 1944 C CA . THR A 1 255 ? 26.053 -8.257 -9.389 1.00 77.38 255 THR A CA 1
ATOM 1945 C C . THR A 1 255 ? 24.730 -8.592 -8.702 1.00 77.38 255 THR A C 1
ATOM 1947 O O . THR A 1 255 ? 24.342 -9.757 -8.666 1.00 77.38 255 THR A O 1
ATOM 1950 N N . ASP A 1 256 ? 24.055 -7.597 -8.124 1.00 83.44 256 ASP A N 1
ATOM 1951 C CA . ASP A 1 256 ? 22.733 -7.762 -7.528 1.00 83.44 256 ASP A CA 1
ATOM 1952 C C . ASP A 1 256 ? 21.685 -7.955 -8.647 1.00 83.44 256 ASP A C 1
ATOM 1954 O O . ASP A 1 256 ? 21.631 -7.137 -9.574 1.00 83.44 256 ASP A O 1
ATOM 1958 N N . PRO A 1 257 ? 20.865 -9.026 -8.612 1.00 82.06 257 PRO A N 1
ATOM 1959 C CA . PRO A 1 257 ? 19.801 -9.231 -9.592 1.00 82.06 257 PRO A CA 1
ATOM 1960 C C . PRO A 1 257 ? 18.734 -8.128 -9.560 1.00 82.06 257 PRO A C 1
ATOM 1962 O O . PRO A 1 257 ? 18.166 -7.856 -10.620 1.00 82.06 257 PRO A O 1
ATOM 1965 N N . GLY A 1 258 ? 18.506 -7.493 -8.401 1.00 87.44 258 GLY A N 1
ATOM 1966 C CA . GLY A 1 258 ? 17.552 -6.398 -8.193 1.00 87.44 258 GLY A CA 1
ATOM 1967 C C . GLY A 1 258 ? 18.050 -5.015 -8.621 1.00 87.44 258 GLY A C 1
ATOM 1968 O O . GLY A 1 258 ? 17.282 -4.057 -8.582 1.00 87.44 258 GLY A O 1
ATOM 1969 N N . SER A 1 259 ? 19.295 -4.916 -9.093 1.00 90.19 259 SER A N 1
ATOM 1970 C CA . SER A 1 259 ? 19.893 -3.698 -9.647 1.00 90.19 259 SER A CA 1
ATOM 1971 C C . SER A 1 259 ? 19.921 -3.721 -11.185 1.00 90.19 259 SER A C 1
ATOM 1973 O O . SER A 1 259 ? 20.113 -4.795 -11.770 1.00 90.19 259 SER A O 1
ATOM 1975 N N . PRO A 1 260 ? 19.827 -2.559 -11.863 1.00 91.81 260 PRO A N 1
ATOM 1976 C CA . PRO A 1 260 ? 20.193 -2.401 -13.272 1.00 91.81 260 PRO A CA 1
ATOM 1977 C C . PRO A 1 260 ? 21.611 -2.870 -13.586 1.00 91.81 260 PRO A C 1
ATOM 1979 O O . PRO A 1 260 ? 22.539 -2.653 -12.803 1.00 91.81 260 PRO A O 1
ATOM 1982 N N . GLN A 1 261 ? 21.793 -3.449 -14.770 1.00 91.38 261 GLN A N 1
ATOM 1983 C CA . GLN A 1 261 ? 23.098 -3.886 -15.273 1.00 91.38 261 GLN A CA 1
ATOM 1984 C C . GLN A 1 261 ? 23.313 -3.420 -16.723 1.00 91.38 261 GLN A C 1
ATOM 1986 O O . GLN A 1 261 ? 22.373 -3.068 -17.438 1.00 91.38 261 GLN A O 1
ATOM 1991 N N . SER A 1 262 ? 24.565 -3.420 -17.184 1.00 89.44 262 SER A N 1
ATOM 1992 C CA . SER A 1 262 ? 24.940 -2.898 -18.511 1.00 89.44 262 SER A CA 1
ATOM 1993 C C . SER A 1 262 ? 24.543 -3.796 -19.684 1.00 89.44 262 SER A C 1
ATOM 1995 O O . SER A 1 262 ? 24.540 -3.347 -20.829 1.00 89.44 262 SER A O 1
ATOM 1997 N N . GLY A 1 263 ? 24.189 -5.053 -19.405 1.00 88.19 263 GLY A N 1
ATOM 1998 C CA . GLY A 1 263 ? 23.620 -5.996 -20.371 1.00 88.19 263 GLY A CA 1
ATOM 1999 C C . GLY A 1 263 ? 22.089 -6.003 -20.417 1.00 88.19 263 GLY A C 1
ATOM 2000 O O . GLY A 1 263 ? 21.512 -6.865 -21.086 1.00 88.19 263 GLY A O 1
ATOM 2001 N N . ASP A 1 264 ? 21.419 -5.112 -19.686 1.00 92.94 264 ASP A N 1
ATOM 2002 C CA . ASP A 1 264 ? 19.959 -5.124 -19.594 1.00 92.94 264 ASP A CA 1
ATOM 2003 C C . ASP A 1 264 ? 19.313 -4.617 -20.883 1.00 92.94 264 ASP A C 1
ATOM 2005 O O . ASP A 1 264 ? 19.855 -3.775 -21.599 1.00 92.94 264 ASP A O 1
ATOM 2009 N N . THR A 1 265 ? 18.141 -5.157 -21.213 1.00 94.25 265 THR A N 1
ATOM 2010 C CA . THR A 1 265 ? 17.389 -4.749 -22.406 1.00 94.25 265 THR A CA 1
ATOM 2011 C C . THR A 1 265 ? 15.998 -4.285 -21.983 1.00 94.25 265 THR A C 1
ATOM 2013 O O . THR A 1 265 ? 15.198 -5.118 -21.563 1.00 94.25 265 THR A O 1
ATOM 2016 N N . PRO A 1 266 ? 15.673 -2.986 -22.106 1.00 94.25 266 PRO A N 1
ATOM 2017 C CA . PRO A 1 266 ? 14.378 -2.468 -21.679 1.00 94.25 266 PRO A CA 1
ATOM 2018 C C . PRO A 1 266 ? 13.180 -3.091 -22.423 1.00 94.25 266 PRO A C 1
ATOM 2020 O O . PRO A 1 266 ? 13.296 -3.392 -23.622 1.00 94.25 266 PRO A O 1
ATOM 2023 N N . PRO A 1 267 ? 12.004 -3.211 -21.773 1.00 93.69 267 PRO A N 1
ATOM 2024 C CA . PRO A 1 267 ? 10.753 -3.583 -22.432 1.00 93.69 267 PRO A CA 1
ATOM 2025 C C . PRO A 1 267 ? 10.410 -2.619 -23.579 1.00 93.69 267 PRO A C 1
ATOM 2027 O O . PRO A 1 267 ? 10.873 -1.476 -23.610 1.00 93.69 267 PRO A O 1
ATOM 2030 N N . GLN A 1 268 ? 9.621 -3.088 -24.553 1.00 91.44 268 GLN A N 1
ATOM 2031 C CA . GLN A 1 268 ? 9.190 -2.289 -25.712 1.00 91.44 268 GLN A CA 1
ATOM 2032 C C . GLN A 1 268 ? 7.678 -2.447 -25.978 1.00 91.44 268 GLN A C 1
ATOM 2034 O O . GLN A 1 268 ? 7.269 -3.551 -26.345 1.00 91.44 268 GLN A O 1
ATOM 2039 N N . PRO A 1 269 ? 6.862 -1.379 -25.860 1.00 89.06 269 PRO A N 1
ATOM 2040 C CA . PRO A 1 269 ? 7.256 -0.033 -25.432 1.00 89.06 269 PRO A CA 1
ATOM 2041 C C . PRO A 1 269 ? 7.836 -0.033 -24.011 1.00 89.06 269 PRO A C 1
ATOM 2043 O O . PRO A 1 269 ? 7.577 -0.939 -23.218 1.00 89.06 269 PRO A O 1
ATOM 2046 N N . CYS A 1 270 ? 8.676 0.960 -23.725 1.00 90.06 270 CYS A N 1
ATOM 2047 C CA . CYS A 1 270 ? 9.213 1.157 -22.384 1.00 90.06 270 CYS A CA 1
ATOM 2048 C C . CYS A 1 270 ? 8.089 1.511 -21.407 1.00 90.06 270 CYS A C 1
ATOM 2050 O O . CYS A 1 270 ? 7.183 2.262 -21.767 1.00 90.06 270 CYS A O 1
ATOM 2052 N N . SER A 1 271 ? 8.215 1.016 -20.183 1.00 93.69 271 SER A N 1
ATOM 2053 C CA . SER A 1 271 ? 7.381 1.378 -19.040 1.00 93.69 271 SER A CA 1
ATOM 2054 C C . SER A 1 271 ? 7.889 2.647 -18.351 1.00 93.69 271 SER A C 1
ATOM 2056 O O . SER A 1 271 ? 8.954 3.180 -18.695 1.00 93.69 271 SER A O 1
ATOM 2058 N N . VAL A 1 272 ? 7.180 3.063 -17.301 1.00 94.69 272 VAL A N 1
ATOM 2059 C CA . VAL A 1 272 ? 7.631 4.129 -16.397 1.00 94.69 272 VAL A CA 1
ATOM 2060 C C . VAL A 1 272 ? 8.916 3.753 -15.652 1.00 94.69 272 VAL A C 1
ATOM 2062 O O . VAL A 1 272 ? 9.678 4.628 -15.260 1.00 94.69 272 VAL A O 1
ATOM 2065 N N . MET A 1 273 ? 9.206 2.452 -15.525 1.00 95.75 273 MET A N 1
ATOM 2066 C CA . MET A 1 273 ? 10.404 1.914 -14.867 1.00 95.75 273 MET A CA 1
ATOM 2067 C C . MET A 1 273 ? 11.653 1.946 -15.760 1.00 95.75 273 MET A C 1
ATOM 2069 O O . MET A 1 273 ? 12.735 1.526 -15.351 1.00 95.75 273 MET A O 1
ATOM 2073 N N . CYS A 1 274 ? 11.535 2.437 -16.993 1.00 93.31 274 CYS A N 1
ATOM 2074 C CA . CYS A 1 274 ? 12.684 2.784 -17.819 1.00 93.31 274 CYS A CA 1
ATOM 2075 C C . CYS A 1 274 ? 13.185 4.208 -17.504 1.00 93.31 274 CYS A C 1
ATOM 2077 O O . CYS A 1 274 ? 12.547 4.965 -16.779 1.00 93.31 274 CYS A O 1
ATOM 2079 N N . ALA A 1 275 ? 14.320 4.605 -18.090 1.00 85.31 275 ALA A N 1
ATOM 2080 C CA . ALA A 1 275 ? 14.850 5.959 -17.934 1.00 85.31 275 ALA A CA 1
ATOM 2081 C C . ALA A 1 275 ? 13.845 7.027 -18.421 1.00 85.31 275 ALA A C 1
ATOM 2083 O O . ALA A 1 275 ? 13.269 6.901 -19.511 1.00 85.31 275 ALA A O 1
ATOM 2084 N N . ALA A 1 276 ? 13.662 8.074 -17.611 1.00 79.69 276 ALA A N 1
ATOM 2085 C CA . ALA A 1 276 ? 12.660 9.117 -17.812 1.00 79.69 276 ALA A CA 1
ATOM 2086 C C . ALA A 1 276 ? 12.881 9.907 -19.125 1.00 79.69 276 ALA A C 1
ATOM 2088 O O . ALA A 1 276 ? 13.935 10.525 -19.299 1.00 79.69 276 ALA A O 1
ATOM 2089 N N . PRO A 1 277 ? 11.911 9.926 -20.063 1.00 79.62 277 PRO A N 1
ATOM 2090 C CA . PRO A 1 277 ? 11.961 10.799 -21.231 1.00 79.62 277 PRO A CA 1
ATOM 2091 C C . PRO A 1 277 ? 11.618 12.257 -20.862 1.00 79.62 277 PRO A C 1
ATOM 2093 O O . PRO A 1 277 ? 10.867 12.492 -19.913 1.00 79.62 277 PRO A O 1
ATOM 2096 N N . PRO A 1 278 ? 12.078 13.249 -21.650 1.00 76.81 278 PRO A N 1
ATOM 2097 C CA . PRO A 1 278 ? 11.752 14.658 -21.412 1.00 76.81 278 PRO A CA 1
ATOM 2098 C C . PRO A 1 278 ? 10.297 15.017 -21.758 1.00 76.81 278 PRO A C 1
ATOM 2100 O O . PRO A 1 278 ? 9.760 16.002 -21.263 1.00 76.81 278 PRO A O 1
ATOM 2103 N N . SER A 1 279 ? 9.636 14.229 -22.611 1.00 82.75 279 SER A N 1
ATOM 2104 C CA . SER A 1 279 ? 8.247 14.441 -23.030 1.00 82.75 279 SER A CA 1
ATOM 2105 C C . SER A 1 279 ? 7.264 13.585 -22.232 1.00 82.75 279 SER A C 1
ATOM 2107 O O . SER A 1 279 ? 7.541 12.422 -21.940 1.00 82.75 279 SER A O 1
ATOM 2109 N N . ILE A 1 280 ? 6.069 14.123 -21.973 1.00 84.06 280 ILE A N 1
ATOM 2110 C CA . ILE A 1 280 ? 4.944 13.344 -21.439 1.00 84.06 280 ILE A CA 1
ATOM 2111 C C . ILE A 1 280 ? 4.407 12.419 -22.539 1.00 84.06 280 ILE A C 1
ATOM 2113 O O . ILE A 1 280 ? 3.921 12.890 -23.567 1.00 84.06 280 ILE A O 1
ATOM 2117 N N . ASP A 1 281 ? 4.469 11.113 -22.295 1.00 88.25 281 ASP A N 1
ATOM 2118 C CA . ASP A 1 281 ? 3.868 10.062 -23.116 1.00 88.25 281 ASP A CA 1
ATOM 2119 C C . ASP A 1 281 ? 3.110 9.115 -22.177 1.00 88.25 281 ASP A C 1
ATOM 2121 O O . ASP A 1 281 ? 3.722 8.355 -21.427 1.00 88.25 281 ASP A O 1
ATOM 2125 N N . PHE A 1 282 ? 1.777 9.199 -22.176 1.00 87.81 282 PHE A N 1
ATOM 2126 C CA . PHE A 1 282 ? 0.927 8.456 -21.239 1.00 87.81 282 PHE A CA 1
ATOM 2127 C C . PHE A 1 282 ? 1.082 6.935 -21.395 1.00 87.81 282 PHE A C 1
ATOM 2129 O O . PHE A 1 282 ? 1.178 6.230 -20.395 1.00 87.81 282 PHE A O 1
ATOM 2136 N N . ALA A 1 283 ? 1.289 6.438 -22.620 1.00 85.75 283 ALA A N 1
ATOM 2137 C CA . ALA A 1 283 ? 1.540 5.016 -22.859 1.00 85.75 283 ALA A CA 1
ATOM 2138 C C . ALA A 1 283 ? 2.850 4.518 -22.215 1.00 85.75 283 ALA A C 1
ATOM 2140 O O . ALA A 1 283 ? 2.976 3.331 -21.914 1.00 85.75 283 ALA A O 1
ATOM 2141 N N . ARG A 1 284 ? 3.818 5.418 -21.980 1.00 87.81 284 ARG A N 1
ATOM 2142 C CA . ARG A 1 284 ? 5.075 5.131 -21.268 1.00 87.81 284 ARG A CA 1
ATOM 2143 C C . ARG A 1 284 ? 5.002 5.365 -19.763 1.00 87.81 284 ARG A C 1
ATOM 2145 O O . ARG A 1 284 ? 5.892 4.898 -19.069 1.00 87.81 284 ARG A O 1
ATOM 2152 N N . LEU A 1 285 ? 3.979 6.046 -19.243 1.00 91.56 285 LEU A N 1
ATOM 2153 C CA . LEU A 1 285 ? 3.751 6.138 -17.793 1.00 91.56 285 LEU A CA 1
ATOM 2154 C C . LEU A 1 285 ? 3.173 4.841 -17.213 1.00 91.56 285 LEU A C 1
ATOM 2156 O O . LEU A 1 285 ? 3.020 4.730 -16.005 1.00 91.56 285 LEU A O 1
ATOM 2160 N N . ASN A 1 286 ? 2.876 3.859 -18.060 1.00 93.44 286 ASN A N 1
ATOM 2161 C CA . ASN A 1 286 ? 2.292 2.586 -17.681 1.00 93.44 286 ASN A CA 1
ATOM 2162 C C . ASN A 1 286 ? 3.344 1.532 -17.266 1.00 93.44 286 ASN A C 1
ATOM 2164 O O . ASN A 1 286 ? 4.527 1.639 -17.607 1.00 93.44 286 ASN A O 1
ATOM 2168 N N . PHE A 1 287 ? 2.929 0.492 -16.536 1.00 95.25 287 PHE A N 1
ATOM 2169 C CA . PHE A 1 287 ? 3.803 -0.640 -16.189 1.00 95.25 287 PHE A CA 1
ATOM 2170 C C . PHE A 1 287 ? 4.099 -1.554 -17.392 1.00 95.25 287 PHE A C 1
ATOM 2172 O O . PHE A 1 287 ? 3.337 -1.621 -18.359 1.00 95.25 287 PHE A O 1
ATOM 2179 N N . SER A 1 288 ? 5.201 -2.314 -17.329 1.00 94.88 288 SER A N 1
ATOM 2180 C CA . SER A 1 288 ? 5.517 -3.325 -18.344 1.00 94.88 288 SER A CA 1
ATOM 2181 C C . SER A 1 288 ? 4.541 -4.503 -18.317 1.00 94.88 288 SER A C 1
ATOM 2183 O O . SER A 1 288 ? 4.032 -4.910 -17.270 1.00 94.88 288 SER A O 1
ATOM 2185 N N . THR A 1 289 ? 4.302 -5.087 -19.489 1.00 94.06 289 THR A N 1
ATOM 2186 C CA . THR A 1 289 ? 3.342 -6.175 -19.718 1.00 94.06 289 THR A CA 1
ATOM 2187 C C . THR A 1 289 ? 4.057 -7.421 -20.245 1.00 94.06 289 THR A C 1
ATOM 2189 O O . THR A 1 289 ? 5.181 -7.302 -20.745 1.00 94.06 289 THR A O 1
ATOM 2192 N N . PRO A 1 290 ? 3.403 -8.602 -20.260 1.00 91.56 290 PRO A N 1
ATOM 2193 C CA . PRO A 1 290 ? 3.950 -9.787 -20.927 1.00 91.56 290 PRO A CA 1
ATOM 2194 C C . PRO A 1 290 ? 4.316 -9.511 -22.392 1.00 91.56 290 PRO A C 1
ATOM 2196 O O . PRO A 1 290 ? 5.272 -10.058 -22.934 1.00 91.56 290 PRO A O 1
ATOM 2199 N N . LYS A 1 291 ? 3.553 -8.631 -23.056 1.00 92.69 291 LYS A N 1
ATOM 2200 C CA . LYS A 1 291 ? 3.791 -8.240 -24.446 1.00 92.69 291 LYS A CA 1
ATOM 2201 C C . LYS A 1 291 ? 5.061 -7.399 -24.592 1.00 92.69 291 LYS A C 1
ATOM 2203 O O . LYS A 1 291 ? 5.824 -7.634 -25.530 1.00 92.69 291 LYS A O 1
ATOM 2208 N N . SER A 1 292 ? 5.305 -6.437 -23.697 1.00 91.88 292 SER A N 1
ATOM 2209 C CA . SER A 1 292 ? 6.479 -5.566 -23.817 1.00 91.88 292 SER A CA 1
ATOM 2210 C C . SER A 1 292 ? 7.791 -6.277 -23.453 1.00 91.88 292 SER A C 1
ATOM 2212 O O . SER A 1 292 ? 8.839 -5.948 -24.026 1.00 91.88 292 SER A O 1
ATOM 2214 N N . THR A 1 293 ? 7.728 -7.315 -22.608 1.00 93.00 293 THR A N 1
ATOM 2215 C CA . THR A 1 293 ? 8.859 -8.174 -22.207 1.00 93.00 293 THR A CA 1
ATOM 2216 C C . THR A 1 293 ? 9.101 -9.388 -23.122 1.00 93.00 293 THR A C 1
ATOM 2218 O O . THR A 1 293 ? 10.196 -9.942 -23.099 1.00 93.00 293 THR A O 1
ATOM 2221 N N . ALA A 1 294 ? 8.175 -9.761 -24.016 1.00 89.44 294 ALA A N 1
ATOM 2222 C CA . ALA A 1 294 ? 8.298 -10.927 -24.919 1.00 89.44 294 ALA A CA 1
ATOM 2223 C C . ALA A 1 294 ? 9.397 -10.847 -26.014 1.00 89.44 294 ALA A C 1
ATOM 2225 O O . ALA A 1 294 ? 9.467 -11.703 -26.899 1.00 89.44 294 ALA A O 1
ATOM 2226 N N . GLY A 1 295 ? 10.239 -9.809 -26.017 1.00 85.38 295 GLY A N 1
ATOM 2227 C CA . GLY A 1 295 ? 11.308 -9.628 -27.005 1.00 85.38 295 GLY A CA 1
ATOM 2228 C C . GLY A 1 295 ? 12.649 -10.231 -26.582 1.00 85.38 295 GLY A C 1
ATOM 2229 O O . GLY A 1 295 ? 12.908 -10.441 -25.400 1.00 85.38 295 GLY A O 1
ATOM 2230 N N . VAL A 1 296 ? 13.547 -10.446 -27.551 1.00 87.25 296 VAL A N 1
ATOM 2231 C CA . VAL A 1 296 ? 14.910 -10.953 -27.298 1.00 87.25 296 VAL A CA 1
ATOM 2232 C C . VAL A 1 296 ? 15.612 -10.097 -26.239 1.00 87.25 296 VAL A C 1
ATOM 2234 O O . VAL A 1 296 ? 15.756 -8.890 -26.418 1.00 87.25 296 VAL A O 1
ATOM 2237 N N . GLY A 1 297 ? 16.027 -10.730 -25.140 1.00 86.50 297 GLY A N 1
ATOM 2238 C CA . GLY A 1 297 ? 16.735 -10.088 -24.030 1.00 86.50 297 GLY A CA 1
ATOM 2239 C C . GLY A 1 297 ? 15.873 -9.240 -23.088 1.00 86.50 297 GLY A C 1
ATOM 2240 O O . GLY A 1 297 ? 16.371 -8.858 -22.038 1.00 86.50 297 GLY A O 1
ATOM 2241 N N . ARG A 1 298 ? 14.593 -8.973 -23.390 1.00 90.81 298 ARG A N 1
ATOM 2242 C CA . ARG A 1 298 ? 13.752 -8.029 -22.615 1.00 90.81 298 ARG A CA 1
ATOM 2243 C C . ARG A 1 298 ? 13.268 -8.550 -21.258 1.00 90.81 298 ARG A C 1
ATOM 2245 O O . ARG A 1 298 ? 12.665 -7.810 -20.492 1.00 90.81 298 ARG A O 1
ATOM 2252 N N . THR A 1 299 ? 13.564 -9.809 -20.956 1.00 91.56 299 THR A N 1
ATOM 2253 C CA . THR A 1 299 ? 13.457 -10.414 -19.622 1.00 91.56 299 THR A CA 1
ATOM 2254 C C . THR A 1 299 ? 14.745 -10.252 -18.801 1.00 91.56 299 THR A C 1
ATOM 2256 O O . THR A 1 299 ? 14.816 -10.722 -17.669 1.00 91.56 299 THR A O 1
ATOM 2259 N N . ASN A 1 300 ? 15.788 -9.625 -19.360 1.00 92.12 300 ASN A N 1
ATOM 2260 C CA . ASN A 1 300 ? 16.996 -9.233 -18.642 1.00 92.12 300 ASN A CA 1
ATOM 2261 C C . ASN A 1 300 ? 16.865 -7.773 -18.187 1.00 92.12 300 ASN A C 1
ATOM 2263 O O . ASN A 1 300 ? 17.463 -6.867 -18.764 1.00 92.12 300 ASN A O 1
ATOM 2267 N N . THR A 1 301 ? 16.032 -7.566 -17.172 1.00 94.62 301 THR A N 1
ATOM 2268 C CA . THR A 1 301 ? 15.888 -6.317 -16.413 1.00 94.62 301 THR A CA 1
ATOM 2269 C C . THR A 1 301 ? 15.961 -6.633 -14.924 1.00 94.62 301 THR A C 1
ATOM 2271 O O . THR A 1 301 ? 15.739 -7.781 -14.525 1.00 94.62 301 THR A O 1
ATOM 2274 N N . ALA A 1 302 ? 16.238 -5.630 -14.089 1.00 94.62 302 ALA A N 1
ATOM 2275 C CA . ALA A 1 302 ? 16.290 -5.811 -12.641 1.00 94.62 302 ALA A CA 1
ATOM 2276 C C . ALA A 1 302 ? 14.959 -6.348 -12.086 1.00 94.62 302 ALA A C 1
ATOM 2278 O O . ALA A 1 302 ? 14.937 -7.300 -11.300 1.00 94.62 302 ALA A O 1
ATOM 2279 N N . HIS A 1 303 ? 13.839 -5.813 -12.584 1.00 95.62 303 HIS A N 1
ATOM 2280 C CA . HIS A 1 303 ? 12.510 -6.308 -12.241 1.00 95.62 303 HIS A CA 1
ATOM 2281 C C . HIS A 1 303 ? 12.279 -7.766 -12.657 1.00 95.62 303 HIS A C 1
ATOM 2283 O O . HIS A 1 303 ? 11.974 -8.606 -11.807 1.00 95.62 303 HIS A O 1
ATOM 2289 N N . TYR A 1 304 ? 12.464 -8.099 -13.939 1.00 95.06 304 TYR A N 1
ATOM 2290 C CA . TYR A 1 304 ? 12.115 -9.429 -14.442 1.00 95.06 304 TYR A CA 1
ATOM 2291 C C . TYR A 1 304 ? 13.046 -10.516 -13.877 1.00 95.06 304 TYR A C 1
ATOM 2293 O O . TYR A 1 304 ? 12.582 -11.614 -13.571 1.00 95.06 304 TYR A O 1
ATOM 2301 N N . ARG A 1 305 ? 14.335 -10.219 -13.642 1.00 93.38 305 ARG A N 1
ATOM 2302 C CA . ARG A 1 305 ? 15.247 -11.130 -12.921 1.00 93.38 305 ARG A CA 1
ATOM 2303 C C . ARG A 1 305 ? 14.768 -11.451 -11.507 1.00 93.38 305 ARG A C 1
ATOM 2305 O O . ARG A 1 305 ? 14.952 -12.575 -11.050 1.00 93.38 305 ARG A O 1
ATOM 2312 N N . THR A 1 306 ? 14.188 -10.467 -10.825 1.00 92.31 306 THR A N 1
ATOM 2313 C CA . THR A 1 306 ? 13.795 -10.569 -9.415 1.00 92.31 306 THR A CA 1
ATOM 2314 C C . THR A 1 306 ? 12.444 -11.262 -9.245 1.00 92.31 306 THR A C 1
ATOM 2316 O O . THR A 1 306 ? 12.313 -12.150 -8.406 1.00 92.31 306 THR A O 1
ATOM 2319 N N . PHE A 1 307 ? 11.450 -10.909 -10.067 1.00 91.62 307 PHE A N 1
ATOM 2320 C CA . PHE A 1 307 ? 10.072 -11.401 -9.935 1.00 91.62 307 PHE A CA 1
ATOM 2321 C C . PHE A 1 307 ? 9.672 -12.482 -10.950 1.00 91.62 307 PHE A C 1
ATOM 2323 O O . PHE A 1 307 ? 8.603 -13.084 -10.806 1.00 91.62 307 PHE A O 1
ATOM 2330 N N . GLY A 1 308 ? 10.502 -12.743 -11.966 1.00 92.81 308 GLY A N 1
ATOM 2331 C CA . GLY A 1 308 ? 10.236 -13.716 -13.031 1.00 92.81 308 GLY A CA 1
ATOM 2332 C C . GLY A 1 308 ? 9.082 -13.342 -13.967 1.00 92.81 308 GLY A C 1
ATOM 2333 O O . GLY A 1 308 ? 8.570 -14.221 -14.657 1.00 92.81 308 GLY A O 1
ATOM 2334 N N . ALA A 1 309 ? 8.642 -12.081 -13.949 1.00 93.62 309 ALA A N 1
ATOM 2335 C CA . ALA A 1 309 ? 7.433 -11.593 -14.606 1.00 93.62 309 ALA A CA 1
ATOM 2336 C C . ALA A 1 309 ? 7.542 -10.090 -14.934 1.00 93.62 309 ALA A C 1
ATOM 2338 O O . ALA A 1 309 ? 8.465 -9.414 -14.469 1.00 93.62 309 ALA A O 1
ATOM 2339 N N . SER A 1 310 ? 6.615 -9.565 -15.740 1.00 94.56 310 SER A N 1
ATOM 2340 C CA . SER A 1 310 ? 6.493 -8.126 -15.999 1.00 94.56 310 SER A CA 1
ATOM 2341 C C . SER A 1 310 ? 5.906 -7.373 -14.796 1.00 94.56 310 SER A C 1
ATOM 2343 O O . SER A 1 310 ? 5.291 -7.971 -13.912 1.00 94.56 310 SER A O 1
ATOM 2345 N N . ALA A 1 311 ? 6.030 -6.044 -14.774 1.00 95.19 311 ALA A N 1
ATOM 2346 C CA . ALA A 1 311 ? 5.532 -5.230 -13.665 1.00 95.19 311 ALA A CA 1
ATOM 2347 C C . ALA A 1 311 ? 4.014 -5.375 -13.446 1.00 95.19 311 ALA A C 1
ATOM 2349 O O . ALA A 1 311 ? 3.583 -5.540 -12.305 1.00 95.19 311 ALA A O 1
ATOM 2350 N N . TRP A 1 312 ? 3.210 -5.415 -14.520 1.00 93.94 312 TRP A N 1
ATOM 2351 C CA . TRP A 1 312 ? 1.770 -5.691 -14.424 1.00 93.94 312 TRP A CA 1
ATOM 2352 C C . TRP A 1 312 ? 1.455 -7.087 -13.864 1.00 93.94 312 TRP A C 1
ATOM 2354 O O . TRP A 1 312 ? 0.586 -7.205 -13.005 1.00 93.94 312 TRP A O 1
ATOM 2364 N N . GLU A 1 313 ? 2.165 -8.136 -14.292 1.00 91.44 313 GLU A N 1
ATOM 2365 C CA . GLU A 1 313 ? 1.993 -9.493 -13.743 1.00 91.44 313 GLU A CA 1
ATOM 2366 C C . GLU A 1 313 ? 2.383 -9.572 -12.261 1.00 91.44 313 GLU A C 1
ATOM 2368 O O . GLU A 1 313 ? 1.745 -10.291 -11.489 1.00 91.44 313 GLU A O 1
ATOM 2373 N N . THR A 1 314 ? 3.411 -8.820 -11.855 1.00 92.38 314 THR A N 1
ATOM 2374 C CA . THR A 1 314 ? 3.837 -8.720 -10.459 1.00 92.38 314 THR A CA 1
ATOM 2375 C C . THR A 1 314 ? 2.777 -8.013 -9.614 1.00 92.38 314 THR A C 1
ATOM 2377 O O . THR A 1 314 ? 2.293 -8.615 -8.658 1.00 92.38 314 THR A O 1
ATOM 2380 N N . VAL A 1 315 ? 2.341 -6.787 -9.948 1.00 88.94 315 VAL A N 1
ATOM 2381 C CA . VAL A 1 315 ? 1.336 -6.086 -9.116 1.00 88.94 315 VAL A CA 1
ATOM 2382 C C . VAL A 1 315 ? -0.008 -6.818 -9.059 1.00 88.94 315 VAL A C 1
ATOM 2384 O O . VAL A 1 315 ? -0.641 -6.822 -8.006 1.00 88.94 315 VAL A O 1
ATOM 2387 N N . ALA A 1 316 ? -0.418 -7.478 -10.149 1.00 85.94 316 ALA A N 1
ATOM 2388 C CA . ALA A 1 316 ? -1.711 -8.151 -10.255 1.00 85.94 316 ALA A CA 1
ATOM 2389 C C . ALA A 1 316 ? -1.811 -9.474 -9.474 1.00 85.94 316 ALA A C 1
ATOM 2391 O O . ALA A 1 316 ? -2.922 -9.936 -9.218 1.00 85.94 316 ALA A O 1
ATOM 2392 N N . ARG A 1 317 ? -0.693 -10.116 -9.100 1.00 78.56 317 ARG A N 1
ATOM 2393 C CA . ARG A 1 317 ? -0.718 -11.407 -8.385 1.00 78.56 317 ARG A CA 1
ATOM 2394 C C . ARG A 1 317 ? -0.497 -11.251 -6.871 1.00 78.56 317 ARG A C 1
ATOM 2396 O O . ARG A 1 317 ? 0.281 -10.381 -6.463 1.00 78.56 317 ARG A O 1
ATOM 2403 N N . PRO A 1 318 ? -1.077 -12.132 -6.031 1.00 75.62 318 PRO A N 1
ATOM 2404 C CA . PRO A 1 318 ? -0.765 -12.197 -4.603 1.00 75.62 318 PRO A CA 1
ATOM 2405 C C . PRO A 1 318 ? 0.746 -12.370 -4.337 1.00 75.62 318 PRO A C 1
ATOM 2407 O O . PRO A 1 318 ? 1.366 -13.213 -4.989 1.00 75.62 318 PRO A O 1
ATOM 2410 N N . PRO A 1 319 ? 1.354 -11.667 -3.358 1.00 69.50 319 PRO A N 1
ATOM 2411 C CA . PRO A 1 319 ? 2.782 -11.795 -3.029 1.00 69.50 319 PRO A CA 1
ATOM 2412 C C . PRO A 1 319 ? 3.222 -13.197 -2.578 1.00 69.50 319 PRO A C 1
ATOM 2414 O O . PRO A 1 319 ? 4.405 -13.525 -2.634 1.00 69.50 319 PRO A O 1
ATOM 2417 N N . ALA A 1 320 ? 2.289 -14.061 -2.162 1.00 65.94 320 ALA A N 1
ATOM 2418 C CA . ALA A 1 320 ? 2.563 -15.479 -1.908 1.00 65.94 320 ALA A CA 1
ATOM 2419 C C . ALA A 1 320 ? 3.011 -16.237 -3.179 1.00 65.94 320 ALA A C 1
ATOM 2421 O O . ALA A 1 320 ? 3.788 -17.191 -3.095 1.00 65.94 320 ALA A O 1
ATOM 2422 N N . ASN A 1 321 ? 2.576 -15.766 -4.354 1.00 72.88 321 ASN A N 1
ATOM 2423 C CA . ASN A 1 321 ? 2.884 -16.341 -5.664 1.00 72.88 321 ASN A CA 1
ATOM 2424 C C . ASN A 1 321 ? 4.160 -15.752 -6.291 1.00 72.88 321 ASN A C 1
ATOM 2426 O O . ASN A 1 321 ? 4.521 -16.120 -7.408 1.00 72.88 321 ASN A O 1
ATOM 2430 N N . ASP A 1 322 ? 4.860 -14.858 -5.588 1.00 78.56 322 ASP A N 1
ATOM 2431 C CA . ASP A 1 322 ? 6.180 -14.392 -6.006 1.00 78.56 322 ASP A CA 1
ATOM 2432 C C . ASP A 1 322 ? 7.257 -15.488 -5.826 1.00 78.56 322 ASP A C 1
ATOM 2434 O O . ASP A 1 322 ? 7.060 -16.456 -5.069 1.00 78.56 322 ASP A O 1
ATOM 2438 N N . PRO A 1 323 ? 8.417 -15.354 -6.505 1.00 83.56 323 PRO A N 1
ATOM 2439 C CA . PRO A 1 323 ? 9.576 -16.210 -6.280 1.00 83.56 323 PRO A CA 1
ATOM 2440 C C . PRO A 1 323 ? 9.929 -16.331 -4.788 1.00 83.56 323 PRO A C 1
ATOM 2442 O O . PRO A 1 323 ? 9.826 -15.345 -4.060 1.00 83.56 323 PRO A O 1
ATOM 2445 N N . PRO A 1 324 ? 10.388 -17.502 -4.298 1.00 74.00 324 PRO A N 1
ATOM 2446 C CA . PRO A 1 324 ? 10.590 -17.731 -2.864 1.00 74.00 324 PRO A CA 1
ATOM 2447 C C . PRO A 1 324 ? 11.460 -16.692 -2.140 1.00 74.00 324 PRO A C 1
ATOM 2449 O O . PRO A 1 324 ? 11.202 -16.405 -0.978 1.00 74.00 324 PRO A O 1
ATOM 2452 N N . ALA A 1 325 ? 12.446 -16.104 -2.826 1.00 72.69 325 ALA A N 1
ATOM 2453 C CA . ALA A 1 325 ? 13.332 -15.075 -2.276 1.00 72.69 325 ALA A CA 1
ATOM 2454 C C . ALA A 1 325 ? 12.665 -13.697 -2.070 1.00 72.69 325 ALA A C 1
ATOM 2456 O O . ALA A 1 325 ? 13.240 -12.844 -1.401 1.00 72.69 325 ALA A O 1
ATOM 2457 N N . THR A 1 326 ? 11.478 -13.467 -2.640 1.00 69.69 326 THR A N 1
ATOM 2458 C CA . THR A 1 326 ? 10.754 -12.183 -2.608 1.00 69.69 326 THR A CA 1
ATOM 2459 C C . THR A 1 326 ? 9.350 -12.302 -2.006 1.00 69.69 326 THR A C 1
ATOM 2461 O O . THR A 1 326 ? 8.561 -11.362 -2.073 1.00 69.69 326 THR A O 1
ATOM 2464 N N . ARG A 1 327 ? 8.991 -13.444 -1.411 1.00 67.81 327 ARG A N 1
ATOM 2465 C CA . ARG A 1 327 ? 7.678 -13.611 -0.767 1.00 67.81 327 ARG A CA 1
ATOM 2466 C C . ARG A 1 327 ? 7.572 -12.727 0.472 1.00 67.81 327 ARG A C 1
ATOM 2468 O O . ARG A 1 327 ? 8.468 -12.714 1.307 1.00 67.81 327 ARG A O 1
ATOM 2475 N N . GLY A 1 328 ? 6.466 -11.992 0.582 1.00 57.16 328 GLY A N 1
ATOM 2476 C CA . GLY A 1 328 ? 6.215 -11.050 1.680 1.00 57.16 328 GLY A CA 1
ATOM 2477 C C . GLY A 1 328 ? 6.969 -9.716 1.586 1.00 57.16 328 GLY A C 1
ATOM 2478 O O . GLY A 1 328 ? 6.694 -8.814 2.376 1.00 57.16 328 GLY A O 1
ATOM 2479 N N . THR A 1 329 ? 7.873 -9.529 0.614 1.00 64.19 329 THR A N 1
ATOM 2480 C CA . THR A 1 329 ? 8.643 -8.276 0.522 1.00 64.19 329 THR A CA 1
ATOM 2481 C C . THR A 1 329 ? 7.783 -7.093 0.084 1.00 64.19 329 THR A C 1
ATOM 2483 O O . THR A 1 329 ? 8.022 -5.984 0.564 1.00 64.19 329 THR A O 1
ATOM 2486 N N . ARG A 1 330 ? 6.751 -7.325 -0.744 1.00 71.56 330 ARG A N 1
ATOM 2487 C CA . ARG A 1 330 ? 5.821 -6.296 -1.240 1.00 71.56 330 ARG A CA 1
ATOM 2488 C C . ARG A 1 330 ? 4.394 -6.401 -0.700 1.00 71.56 330 ARG A C 1
ATOM 2490 O O . ARG A 1 330 ? 3.939 -7.481 -0.322 1.00 71.56 330 ARG A O 1
ATOM 2497 N N . LEU A 1 331 ? 3.677 -5.277 -0.714 1.00 68.44 331 LEU A N 1
ATOM 2498 C CA . LEU A 1 331 ? 2.231 -5.242 -0.478 1.00 68.44 331 LEU A CA 1
ATOM 2499 C C . LEU A 1 331 ? 1.469 -5.895 -1.647 1.00 68.44 331 LEU A C 1
ATOM 2501 O O . LEU A 1 331 ? 1.906 -5.853 -2.801 1.00 68.44 331 LEU A O 1
ATOM 2505 N N . TYR A 1 332 ? 0.315 -6.495 -1.345 1.00 71.38 332 TYR A N 1
ATOM 2506 C CA . TYR A 1 332 ? -0.660 -6.870 -2.370 1.00 71.38 332 TYR A CA 1
ATOM 2507 C C . TYR A 1 332 ? -1.535 -5.662 -2.717 1.00 71.38 332 TYR A C 1
ATOM 2509 O O . TYR A 1 332 ? -1.807 -4.842 -1.842 1.00 71.38 332 TYR A O 1
ATOM 2517 N N . TRP A 1 333 ? -1.993 -5.586 -3.964 1.00 73.94 333 TRP A N 1
ATOM 2518 C CA . TRP A 1 333 ? -2.906 -4.560 -4.466 1.00 73.94 333 TRP A CA 1
ATOM 2519 C C . TRP A 1 333 ? -4.020 -5.269 -5.246 1.00 73.94 333 TRP A C 1
ATOM 2521 O O . TRP A 1 333 ? -3.932 -5.494 -6.452 1.00 73.94 333 TRP A O 1
ATOM 2531 N N . ASP A 1 334 ? -5.038 -5.710 -4.513 1.00 65.50 334 ASP A N 1
ATOM 2532 C CA . ASP A 1 334 ? -6.134 -6.562 -4.982 1.00 65.50 334 ASP A CA 1
ATOM 2533 C C . ASP A 1 334 ? -7.008 -5.906 -6.067 1.00 65.50 334 ASP A C 1
ATOM 2535 O O . ASP A 1 334 ? -7.567 -6.588 -6.926 1.00 65.50 334 ASP A O 1
ATOM 2539 N N . ASP A 1 335 ? -7.049 -4.577 -6.093 1.00 71.38 335 ASP A N 1
ATOM 2540 C CA . ASP A 1 335 ? -7.719 -3.742 -7.089 1.00 71.38 335 ASP A CA 1
ATOM 2541 C C . ASP A 1 335 ? -6.893 -3.473 -8.359 1.00 71.38 335 ASP A C 1
ATOM 2543 O O . ASP A 1 335 ? -7.463 -3.041 -9.365 1.00 71.38 335 ASP A O 1
ATOM 2547 N N . LEU A 1 336 ? -5.591 -3.792 -8.374 1.00 83.12 336 LEU A N 1
ATOM 2548 C CA . LEU A 1 336 ? -4.778 -3.771 -9.598 1.00 83.12 336 LEU A CA 1
ATOM 2549 C C . LEU A 1 336 ? -4.994 -5.021 -10.464 1.00 83.12 336 LEU A C 1
ATOM 2551 O O . LEU A 1 336 ? -4.943 -4.931 -11.692 1.00 83.12 336 LEU A O 1
ATOM 2555 N N . ALA A 1 337 ? -5.307 -6.171 -9.863 1.00 82.19 337 ALA A N 1
ATOM 2556 C CA . ALA A 1 337 ? -5.583 -7.413 -10.588 1.00 82.19 337 ALA A CA 1
ATOM 2557 C C . ALA A 1 337 ? -6.689 -7.290 -11.669 1.00 82.19 337 ALA A C 1
ATOM 2559 O O . ALA A 1 337 ? -6.422 -7.647 -12.818 1.00 82.19 337 ALA A O 1
ATOM 2560 N N . PRO A 1 338 ? -7.893 -6.734 -11.394 1.00 80.38 338 PRO A N 1
ATOM 2561 C CA . PRO A 1 338 ? -8.937 -6.536 -12.411 1.00 80.38 338 PRO A CA 1
ATOM 2562 C C . PRO A 1 338 ? -8.654 -5.385 -13.395 1.00 80.38 338 PRO A C 1
ATOM 2564 O O . PRO A 1 338 ? -9.473 -5.118 -14.276 1.00 80.38 338 PRO A O 1
ATOM 2567 N N . LYS A 1 339 ? -7.535 -4.671 -13.228 1.00 85.38 339 LYS A N 1
ATOM 2568 C CA . LYS A 1 339 ? -7.145 -3.483 -14.003 1.00 85.38 339 LYS A CA 1
ATOM 2569 C C . LYS A 1 339 ? -5.949 -3.731 -14.924 1.00 85.38 339 LYS A C 1
ATOM 2571 O O . LYS A 1 339 ? -5.720 -2.944 -15.843 1.00 85.38 339 LYS A O 1
ATOM 2576 N N . GLY A 1 340 ? -5.216 -4.823 -14.712 1.00 83.88 340 GLY A N 1
ATOM 2577 C CA . GLY A 1 340 ? -4.109 -5.224 -15.571 1.00 83.88 340 GLY A CA 1
ATOM 2578 C C . GLY A 1 340 ? -4.557 -5.586 -16.997 1.00 83.88 340 GLY A C 1
ATOM 2579 O O . GLY A 1 340 ? -5.668 -6.084 -17.200 1.00 83.88 340 GLY A O 1
ATOM 2580 N N . PRO A 1 341 ? -3.707 -5.354 -18.013 1.00 84.31 341 PRO A N 1
ATOM 2581 C CA . PRO A 1 341 ? -4.011 -5.733 -19.387 1.00 84.31 341 PRO A CA 1
ATOM 2582 C C . PRO A 1 341 ? -4.059 -7.251 -19.567 1.00 84.31 341 PRO A C 1
ATOM 2584 O O . PRO A 1 341 ? -3.263 -7.996 -18.996 1.00 84.31 341 PRO A O 1
ATOM 2587 N N . ALA A 1 342 ? -4.958 -7.710 -20.439 1.00 77.38 342 ALA A N 1
ATOM 2588 C CA . ALA A 1 342 ? -5.026 -9.113 -20.828 1.00 77.38 342 ALA A CA 1
ATOM 2589 C C . ALA A 1 342 ? -3.720 -9.583 -21.502 1.00 77.38 342 ALA A C 1
ATOM 2591 O O . ALA A 1 342 ? -3.019 -8.809 -22.160 1.00 77.38 342 ALA A O 1
ATOM 2592 N N . ALA A 1 343 ? -3.415 -10.878 -21.385 1.00 74.38 343 ALA A N 1
ATOM 2593 C CA . ALA A 1 343 ? -2.211 -11.469 -21.963 1.00 74.38 343 ALA A CA 1
ATOM 2594 C C . ALA A 1 343 ? -2.075 -11.144 -23.465 1.00 74.38 343 ALA A C 1
ATOM 2596 O O . ALA A 1 343 ? -2.991 -11.363 -24.260 1.00 74.38 343 ALA A O 1
ATOM 2597 N N . GLY A 1 344 ? -0.914 -10.609 -23.855 1.00 80.25 344 GLY A N 1
ATOM 2598 C CA . GLY A 1 344 ? -0.639 -10.198 -25.234 1.00 80.25 344 GLY A CA 1
ATOM 2599 C C . GLY A 1 344 ? -1.226 -8.843 -25.655 1.00 80.25 344 GLY A C 1
ATOM 2600 O O . GLY A 1 344 ? -1.148 -8.519 -26.839 1.00 80.25 344 GLY A O 1
ATOM 2601 N N . GLN A 1 345 ? -1.775 -8.045 -24.731 1.00 87.25 345 GLN A N 1
ATOM 2602 C CA . GLN A 1 345 ? -2.220 -6.668 -24.985 1.00 87.25 345 GLN A CA 1
ATOM 2603 C C . GLN A 1 345 ? -1.229 -5.618 -24.456 1.00 87.25 345 GLN A C 1
ATOM 2605 O O . GLN A 1 345 ? -0.349 -5.906 -23.640 1.00 87.25 345 GLN A O 1
ATOM 2610 N N . ASP A 1 346 ? -1.369 -4.394 -24.964 1.00 86.06 346 ASP A N 1
ATOM 2611 C CA . ASP A 1 346 ? -0.814 -3.191 -24.331 1.00 86.06 346 ASP A CA 1
ATOM 2612 C C . ASP A 1 346 ? -1.730 -2.772 -23.160 1.00 86.06 346 ASP A C 1
ATOM 2614 O O . ASP A 1 346 ? -2.902 -3.169 -23.148 1.00 86.06 346 ASP A O 1
ATOM 2618 N N . PRO A 1 347 ? -1.242 -1.995 -22.177 1.00 88.69 347 PRO A N 1
ATOM 2619 C CA . PRO A 1 347 ? -2.116 -1.396 -21.173 1.00 88.69 347 PRO A CA 1
ATOM 2620 C C . PRO A 1 347 ? 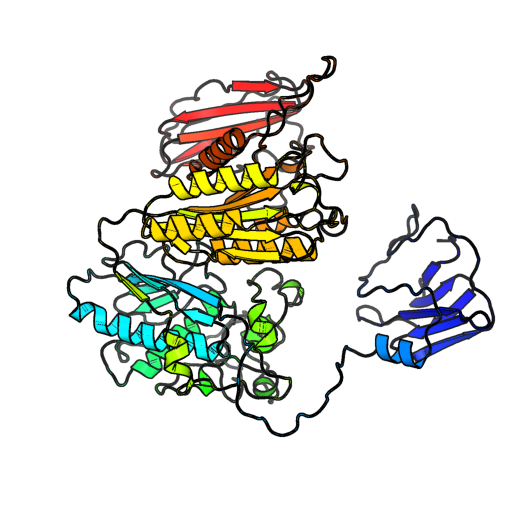-3.071 -0.373 -21.805 1.00 88.69 347 PRO A C 1
ATOM 2622 O O . PRO A 1 347 ? -2.821 0.129 -22.906 1.00 88.69 347 PRO A O 1
ATOM 2625 N N . SER A 1 348 ? -4.183 -0.080 -21.126 1.00 90.12 348 SER A N 1
ATOM 2626 C CA . SER A 1 348 ? -5.062 1.007 -21.553 1.00 90.12 348 SER A CA 1
ATOM 2627 C C . SER A 1 348 ? -4.380 2.355 -21.328 1.00 90.12 348 SER A C 1
ATOM 2629 O O . SER A 1 348 ? -3.527 2.496 -20.457 1.00 90.12 348 SER A O 1
ATOM 2631 N N . VAL A 1 349 ? -4.743 3.339 -22.153 1.00 91.00 349 VAL A N 1
ATOM 2632 C CA . VAL A 1 349 ? -4.267 4.717 -22.013 1.00 91.00 349 VAL A CA 1
ATOM 2633 C C . VAL A 1 349 ? -5.458 5.579 -21.637 1.00 91.00 349 VAL A C 1
ATOM 2635 O O . VAL A 1 349 ? -6.350 5.802 -22.459 1.00 91.00 349 VAL A O 1
ATOM 2638 N N . GLU A 1 350 ? -5.498 6.018 -20.383 1.00 92.69 350 GLU A N 1
ATOM 2639 C CA . GLU A 1 350 ? -6.646 6.733 -19.818 1.00 92.69 350 GLU A CA 1
ATOM 2640 C C . GLU A 1 350 ? -6.537 8.243 -20.076 1.00 92.69 350 GLU A C 1
ATOM 2642 O O . GLU A 1 350 ? -7.536 8.955 -20.249 1.00 92.69 350 GLU A O 1
ATOM 2647 N N . LEU A 1 351 ? -5.310 8.760 -20.123 1.00 90.19 351 LEU A N 1
ATOM 2648 C CA . LEU A 1 351 ? -5.015 10.175 -20.283 1.00 90.19 351 LEU A CA 1
ATOM 2649 C C . LEU A 1 351 ? -4.675 10.568 -21.732 1.00 90.19 351 LEU A C 1
ATOM 2651 O O . LEU A 1 351 ? -4.106 9.794 -22.494 1.00 90.19 351 LEU A O 1
ATOM 2655 N N . PRO A 1 352 ? -5.020 11.801 -22.158 1.00 91.75 352 PRO A N 1
ATOM 2656 C CA . PRO A 1 352 ? -5.556 12.905 -21.355 1.00 91.75 352 PRO A CA 1
ATOM 2657 C C . PRO A 1 352 ? -7.078 12.858 -21.119 1.00 91.75 352 PRO A C 1
ATOM 2659 O O . PRO A 1 352 ? -7.597 13.752 -20.451 1.00 91.75 352 PRO A O 1
ATOM 2662 N N . ALA A 1 353 ? -7.799 11.871 -21.664 1.00 88.56 353 ALA A N 1
ATOM 2663 C CA . ALA A 1 353 ? -9.265 11.846 -21.671 1.00 88.56 353 ALA A CA 1
ATOM 2664 C C . ALA A 1 353 ? -9.877 11.814 -20.258 1.00 88.56 353 ALA A C 1
ATOM 2666 O O . ALA A 1 353 ? -10.809 12.566 -19.974 1.00 88.56 353 ALA A O 1
ATOM 2667 N N . ALA A 1 354 ? -9.312 11.012 -19.356 1.00 89.81 354 ALA A N 1
ATOM 2668 C CA . ALA A 1 354 ? -9.778 10.853 -17.982 1.00 89.81 354 ALA A CA 1
ATOM 2669 C C . ALA A 1 354 ? -9.198 11.878 -16.983 1.00 89.81 354 ALA A C 1
ATOM 2671 O O . ALA A 1 354 ? -9.403 11.729 -15.781 1.00 89.81 354 ALA A O 1
ATOM 2672 N N . ARG A 1 355 ? -8.495 12.938 -17.424 1.00 88.69 355 ARG A N 1
ATOM 2673 C CA . ARG A 1 355 ? -7.767 13.865 -16.522 1.00 88.69 355 ARG A CA 1
ATOM 2674 C C . ARG A 1 355 ? -8.635 14.481 -15.422 1.00 88.69 355 ARG A C 1
ATOM 2676 O O . ARG A 1 355 ? -8.173 14.649 -14.297 1.00 88.69 355 ARG A O 1
ATOM 2683 N N . THR A 1 356 ? -9.884 14.831 -15.727 1.00 85.88 356 THR A N 1
ATOM 2684 C CA . THR A 1 356 ? -10.812 15.342 -14.706 1.00 85.88 356 THR A CA 1
ATOM 2685 C C . THR A 1 356 ? -11.059 14.290 -13.626 1.00 85.88 356 THR A C 1
ATOM 2687 O O . THR A 1 356 ? -10.977 14.616 -12.449 1.00 85.88 356 THR A O 1
ATOM 2690 N N . THR A 1 357 ? -11.266 13.029 -14.012 1.00 85.69 357 THR A N 1
ATOM 2691 C CA . THR A 1 357 ? -11.451 11.903 -13.087 1.00 85.69 357 THR A CA 1
ATOM 2692 C C . THR A 1 357 ? -10.175 11.554 -12.322 1.00 85.69 357 THR A C 1
ATOM 2694 O O . THR A 1 357 ? -10.251 11.246 -11.137 1.00 85.69 357 THR A O 1
ATOM 2697 N N . ALA A 1 358 ? -8.996 11.653 -12.941 1.00 85.56 358 ALA A N 1
ATOM 2698 C CA . ALA A 1 358 ? -7.715 11.450 -12.260 1.00 85.56 358 ALA A CA 1
ATOM 2699 C C . ALA A 1 358 ? -7.522 12.421 -11.079 1.00 85.56 358 ALA A C 1
ATOM 2701 O O . ALA A 1 358 ? -6.988 12.040 -10.038 1.00 85.56 358 ALA A O 1
ATOM 2702 N N . ARG A 1 359 ? -8.008 13.664 -11.222 1.00 89.12 359 ARG A N 1
ATOM 2703 C CA . ARG A 1 359 ? -7.780 14.766 -10.274 1.00 89.12 359 ARG A CA 1
ATOM 2704 C C . ARG A 1 359 ? -8.994 15.174 -9.430 1.00 89.12 359 ARG A C 1
ATOM 2706 O O . ARG A 1 359 ? -8.837 16.056 -8.596 1.00 89.12 359 ARG A O 1
ATOM 2713 N N . ASP A 1 360 ? -10.184 14.589 -9.607 1.00 80.00 360 ASP A N 1
ATOM 2714 C CA . ASP A 1 360 ? -11.404 15.058 -8.908 1.00 80.00 360 ASP A CA 1
ATOM 2715 C C . ASP A 1 360 ? -11.349 14.931 -7.370 1.00 80.00 360 ASP A C 1
ATOM 2717 O O . ASP A 1 360 ? -12.050 15.661 -6.671 1.00 80.00 360 ASP A O 1
ATOM 2721 N N . ALA A 1 361 ? -10.482 14.053 -6.855 1.00 73.31 361 ALA A N 1
ATOM 2722 C CA . ALA A 1 361 ? -10.251 13.842 -5.429 1.00 73.31 361 ALA A CA 1
ATOM 2723 C C . ALA A 1 361 ? -9.043 14.630 -4.890 1.00 73.31 361 ALA A C 1
ATOM 2725 O O . ALA A 1 361 ? -8.803 14.600 -3.685 1.00 73.31 361 ALA A O 1
ATOM 2726 N N . LEU A 1 362 ? -8.271 15.291 -5.766 1.00 78.75 362 LEU A N 1
ATOM 2727 C CA . LEU A 1 362 ? -6.973 15.869 -5.429 1.00 78.75 362 LEU A CA 1
ATOM 2728 C C . LEU A 1 362 ? -7.119 17.170 -4.629 1.00 78.75 362 LEU A C 1
ATOM 2730 O O . LEU A 1 362 ? -7.654 18.168 -5.116 1.00 78.75 362 LEU A O 1
ATOM 2734 N N . ASN A 1 363 ? -6.553 17.170 -3.429 1.00 75.00 363 ASN A N 1
ATOM 2735 C CA . ASN A 1 363 ? -6.530 18.268 -2.480 1.00 75.00 363 ASN A CA 1
ATOM 2736 C C . ASN A 1 363 ? -5.093 18.558 -2.013 1.00 75.00 363 ASN A C 1
ATOM 2738 O O . ASN A 1 363 ? -4.294 17.642 -1.806 1.00 75.00 363 ASN A O 1
ATOM 2742 N N . PHE A 1 364 ? -4.787 19.839 -1.800 1.00 78.69 364 PHE A N 1
ATOM 2743 C CA . PHE A 1 364 ? -3.484 20.307 -1.329 1.00 78.69 364 PHE A CA 1
ATOM 2744 C C . PHE A 1 364 ? -3.593 20.886 0.075 1.00 78.69 364 PHE A C 1
ATOM 2746 O O . PHE A 1 364 ? -4.301 21.866 0.301 1.00 78.69 364 PHE A O 1
ATOM 2753 N N . VAL A 1 365 ? -2.851 20.300 1.012 1.00 75.44 365 VAL A N 1
ATOM 2754 C CA . VAL A 1 365 ? -2.808 20.733 2.409 1.00 75.44 365 VAL A CA 1
ATOM 2755 C C . VAL A 1 365 ? -1.415 21.263 2.709 1.00 75.44 365 VAL A C 1
ATOM 2757 O O . VAL A 1 365 ? -0.439 20.525 2.658 1.00 75.44 365 VAL A O 1
ATOM 2760 N N . TRP A 1 366 ? -1.320 22.549 3.039 1.00 79.12 366 TRP A N 1
ATOM 2761 C CA . TRP A 1 366 ? -0.082 23.179 3.499 1.00 79.12 366 TRP A CA 1
ATOM 2762 C C . TRP A 1 366 ? -0.145 23.330 5.014 1.00 79.12 366 TRP A C 1
ATOM 2764 O O . TRP A 1 366 ? -1.017 24.034 5.528 1.00 79.12 366 TRP A O 1
ATOM 2774 N N . VAL A 1 367 ? 0.739 22.634 5.724 1.00 68.00 367 VAL A N 1
ATOM 2775 C CA . VAL A 1 367 ? 0.645 22.471 7.176 1.00 68.00 367 VAL A CA 1
ATOM 2776 C C . VAL A 1 367 ? 1.307 23.637 7.903 1.00 68.00 367 VAL A C 1
ATOM 2778 O O . VAL A 1 367 ? 2.481 23.920 7.683 1.00 68.00 367 VAL A O 1
ATOM 2781 N N . ASP A 1 368 ? 0.575 24.278 8.819 1.00 63.59 368 ASP A N 1
ATOM 2782 C CA . ASP A 1 368 ? 1.122 25.308 9.713 1.00 63.59 368 ASP A CA 1
ATOM 2783 C C . ASP A 1 368 ? 2.357 24.770 10.463 1.00 63.59 368 ASP A C 1
ATOM 2785 O O . ASP A 1 368 ? 2.371 23.620 10.923 1.00 63.59 368 ASP A O 1
ATOM 2789 N N . ALA A 1 369 ? 3.390 25.605 10.609 1.00 59.56 369 ALA A N 1
ATOM 2790 C CA . ALA A 1 369 ? 4.580 25.340 11.420 1.00 59.56 369 ALA A CA 1
ATOM 2791 C C . ALA A 1 369 ? 4.247 24.803 12.829 1.00 59.56 369 ALA A C 1
ATOM 2793 O O . ALA A 1 369 ? 5.011 24.013 13.382 1.00 59.56 369 ALA A O 1
ATOM 2794 N N . ASN A 1 370 ? 3.087 25.187 13.371 1.00 51.84 370 ASN A N 1
ATOM 2795 C CA . ASN A 1 370 ? 2.617 24.878 14.720 1.00 51.84 370 ASN A CA 1
ATOM 2796 C C . ASN A 1 370 ? 1.561 23.754 14.786 1.00 51.84 370 ASN A C 1
ATOM 2798 O O . ASN A 1 370 ? 1.066 23.458 15.872 1.00 51.84 370 ASN A O 1
ATOM 2802 N N . ALA A 1 371 ? 1.170 23.143 13.661 1.00 51.69 371 ALA A N 1
ATOM 2803 C CA . ALA A 1 371 ? 0.165 22.077 13.678 1.00 51.69 371 ALA A CA 1
ATOM 2804 C C . ALA A 1 371 ? 0.697 20.810 14.390 1.00 51.69 371 ALA A C 1
ATOM 2806 O O . ALA A 1 371 ? 1.822 20.390 14.090 1.00 51.69 371 ALA A O 1
ATOM 2807 N N . PRO A 1 372 ? -0.089 20.189 15.294 1.00 48.81 372 PRO A N 1
ATOM 2808 C CA . PRO A 1 372 ? 0.322 18.993 16.022 1.00 48.81 372 PRO A CA 1
ATOM 2809 C C . PRO A 1 372 ? 0.383 17.753 15.120 1.00 48.81 372 PRO A C 1
ATOM 2811 O O . PRO A 1 372 ? -0.227 17.690 14.051 1.00 48.81 372 PRO A O 1
ATOM 2814 N N . THR A 1 373 ? 1.104 16.737 15.587 1.00 58.56 373 THR A N 1
ATOM 2815 C CA . THR A 1 373 ? 1.045 15.381 15.035 1.00 58.56 373 THR A CA 1
ATOM 2816 C C . THR A 1 373 ? -0.291 14.736 15.385 1.00 58.56 373 THR A C 1
ATOM 2818 O O . THR A 1 373 ? -0.718 14.802 16.535 1.00 58.56 373 THR A O 1
ATOM 2821 N N . ALA A 1 374 ? -0.922 14.102 14.407 1.00 65.50 374 ALA A N 1
ATOM 2822 C CA . ALA A 1 374 ? -2.228 13.469 14.556 1.00 65.50 374 ALA A CA 1
ATOM 2823 C C . ALA A 1 374 ? -2.108 11.953 14.914 1.00 65.50 374 ALA A C 1
ATOM 2825 O O . ALA A 1 374 ? -1.002 11.497 15.228 1.00 65.50 374 ALA A O 1
ATOM 2826 N N . LYS A 1 375 ? -3.183 11.155 14.799 1.00 74.31 375 LYS A N 1
ATOM 2827 C CA . LYS A 1 375 ? -3.207 9.677 14.983 1.00 74.31 375 LYS A CA 1
ATOM 2828 C C . LYS A 1 375 ? -3.940 8.903 13.872 1.00 74.31 375 LYS A C 1
ATOM 2830 O O . LYS A 1 375 ? -4.968 9.365 13.380 1.00 74.31 375 LYS A O 1
ATOM 2835 N N . HIS A 1 376 ? -3.430 7.725 13.479 1.00 78.06 376 HIS A N 1
ATOM 2836 C CA . HIS A 1 376 ? -4.065 6.801 12.517 1.00 78.06 376 HIS A CA 1
ATOM 2837 C C . HIS A 1 376 ? -4.660 5.614 13.261 1.00 78.06 376 HIS A C 1
ATOM 2839 O O . HIS A 1 376 ? -3.911 4.859 13.887 1.00 78.06 376 HIS A O 1
ATOM 2845 N N . ARG A 1 377 ? -5.975 5.400 13.140 1.00 83.81 377 ARG A N 1
ATOM 2846 C CA . ARG A 1 377 ? -6.668 4.256 13.748 1.00 83.81 377 ARG A CA 1
ATOM 2847 C C . ARG A 1 377 ? -7.569 3.549 12.750 1.00 83.81 377 ARG A C 1
ATOM 2849 O O . ARG A 1 377 ? -8.518 4.140 12.237 1.00 83.81 377 ARG A O 1
ATOM 2856 N N . VAL A 1 378 ? -7.311 2.267 12.513 1.00 85.38 378 VAL A N 1
ATOM 2857 C CA . VAL A 1 378 ? -8.191 1.411 11.710 1.00 85.38 378 VAL A CA 1
ATOM 2858 C C . VAL A 1 378 ? -8.843 0.369 12.605 1.00 85.38 378 VAL A C 1
ATOM 2860 O O . VAL A 1 378 ? -8.159 -0.445 13.216 1.00 85.38 378 VAL A O 1
ATOM 2863 N N . PHE A 1 379 ? -10.169 0.381 12.669 1.00 90.06 379 PHE A N 1
ATOM 2864 C CA . PHE A 1 379 ? -10.952 -0.618 13.387 1.00 90.06 379 PHE A CA 1
ATOM 2865 C C . PHE A 1 379 ? -11.266 -1.792 12.460 1.00 90.06 379 PHE A C 1
ATOM 2867 O O . PHE A 1 379 ? -11.900 -1.601 11.423 1.00 90.06 379 PHE A O 1
ATOM 2874 N N . LEU A 1 380 ? -10.841 -2.997 12.838 1.00 85.75 380 LEU A N 1
ATOM 2875 C CA . LEU A 1 380 ? -11.109 -4.246 12.127 1.00 85.75 380 LEU A CA 1
ATOM 2876 C C . LEU A 1 380 ? -12.096 -5.088 12.950 1.00 85.75 380 LEU A C 1
ATOM 2878 O O . LEU A 1 380 ? -11.749 -5.603 14.006 1.00 85.75 380 LEU A O 1
ATOM 2882 N N . ILE A 1 381 ? -13.344 -5.190 12.501 1.00 88.69 381 ILE A N 1
ATOM 2883 C CA . ILE A 1 381 ? -14.468 -5.653 13.326 1.00 88.69 381 ILE A CA 1
ATOM 2884 C C . ILE A 1 381 ? -14.998 -6.996 12.811 1.00 88.69 381 ILE A C 1
ATOM 2886 O O . ILE A 1 381 ? -15.457 -7.089 11.673 1.00 88.69 381 ILE A O 1
ATOM 2890 N N . ASP A 1 382 ? -14.980 -8.019 13.661 1.00 82.81 382 ASP A N 1
ATOM 2891 C CA . ASP A 1 382 ? -15.691 -9.281 13.438 1.00 82.81 382 ASP A CA 1
ATOM 2892 C C . ASP A 1 382 ? -17.204 -9.006 13.365 1.00 82.81 382 ASP A C 1
ATOM 2894 O O . ASP A 1 382 ? -17.785 -8.386 14.260 1.00 82.81 382 ASP A O 1
ATOM 2898 N N . VAL A 1 383 ? -17.843 -9.443 12.281 1.00 89.44 383 VAL A N 1
ATOM 2899 C CA . VAL A 1 383 ? -19.299 -9.356 12.082 1.00 89.44 383 VAL A CA 1
ATOM 2900 C C . VAL A 1 383 ? -19.941 -10.731 11.909 1.00 89.44 383 VAL A C 1
ATOM 2902 O O . VAL A 1 383 ? -21.017 -10.843 11.335 1.00 89.44 383 VAL A O 1
ATOM 2905 N N . SER A 1 384 ? -19.318 -11.793 12.418 1.00 81.81 384 SER A N 1
ATOM 2906 C CA . SER A 1 384 ? -19.925 -13.127 12.496 1.00 81.81 384 SER A CA 1
ATOM 2907 C C . SER A 1 384 ? -21.238 -13.145 13.301 1.00 81.81 384 SER A C 1
ATOM 2909 O O . SER A 1 384 ? -21.555 -12.241 14.079 1.00 81.81 384 SER A O 1
ATOM 2911 N N . ALA A 1 385 ? -22.013 -14.219 13.147 1.00 83.06 385 ALA A N 1
ATOM 2912 C CA . ALA A 1 385 ? -23.268 -14.432 13.868 1.00 83.06 385 ALA A CA 1
ATOM 2913 C C . ALA A 1 385 ? -23.099 -14.459 15.404 1.00 83.06 385 ALA A C 1
ATOM 2915 O O . ALA A 1 385 ? -24.042 -14.114 16.124 1.00 83.06 385 ALA A O 1
ATOM 2916 N N . ASP A 1 386 ? -21.912 -14.836 15.894 1.00 77.56 386 ASP A N 1
ATOM 2917 C CA . ASP A 1 386 ? -21.561 -14.866 17.320 1.00 77.56 386 ASP A CA 1
ATOM 2918 C C . ASP A 1 386 ? -21.467 -13.428 17.889 1.00 77.56 386 ASP A C 1
ATOM 2920 O O . ASP A 1 386 ? -22.035 -13.144 18.947 1.00 77.56 386 ASP A O 1
ATOM 2924 N N . MET A 1 387 ? -20.917 -12.473 17.122 1.00 82.31 387 MET A N 1
ATOM 2925 C CA . MET A 1 387 ? -20.898 -11.037 17.464 1.00 82.31 387 MET A CA 1
ATOM 2926 C C . MET A 1 387 ? -22.300 -10.402 17.527 1.00 82.31 387 MET A C 1
ATOM 2928 O O . MET A 1 387 ? -22.494 -9.376 18.187 1.00 82.31 387 MET A O 1
ATOM 2932 N N . GLY A 1 388 ? -23.297 -11.020 16.887 1.00 83.06 388 GLY A N 1
ATOM 2933 C CA . GLY A 1 388 ? -24.711 -10.657 17.023 1.00 83.06 388 GLY A CA 1
ATOM 2934 C C . GLY A 1 388 ? -25.349 -11.064 18.361 1.00 83.06 388 GLY A C 1
ATOM 2935 O O . GLY A 1 388 ? -26.453 -10.610 18.662 1.00 83.06 388 GLY A O 1
ATOM 2936 N N . GLN A 1 389 ? -24.686 -11.901 19.166 1.00 79.38 389 GLN A N 1
ATOM 2937 C CA . GLN A 1 389 ? -25.157 -12.321 20.490 1.00 79.38 389 GLN A CA 1
ATOM 2938 C C . GLN A 1 389 ? -24.727 -11.338 21.590 1.00 79.38 389 GLN A C 1
ATOM 2940 O O . GLN A 1 389 ? -23.822 -10.524 21.408 1.00 79.38 389 GLN A O 1
ATOM 2945 N N . ASP A 1 390 ? -25.391 -11.410 22.748 1.00 74.19 390 ASP A N 1
ATOM 2946 C CA . ASP A 1 390 ? -25.038 -10.721 24.006 1.00 74.19 390 ASP A CA 1
ATOM 2947 C C . ASP A 1 390 ? -24.759 -9.202 23.906 1.00 74.19 390 ASP A C 1
ATOM 2949 O O . ASP A 1 390 ? -24.104 -8.620 24.770 1.00 74.19 390 ASP A O 1
ATOM 2953 N N . ASN A 1 391 ? -25.276 -8.540 22.863 1.00 77.31 391 ASN A N 1
ATOM 2954 C CA . ASN A 1 391 ? -24.977 -7.151 22.491 1.00 77.31 391 ASN A CA 1
ATOM 2955 C C . ASN A 1 391 ? -23.475 -6.857 22.266 1.00 77.31 391 ASN A C 1
ATOM 2957 O O . ASN A 1 391 ? -23.046 -5.716 22.469 1.00 77.31 391 ASN A O 1
ATOM 2961 N N . LYS A 1 392 ? -22.669 -7.841 21.837 1.00 79.69 392 LYS A N 1
ATOM 2962 C CA . LYS A 1 392 ? -21.221 -7.668 21.595 1.00 79.69 392 LYS A CA 1
ATOM 2963 C C . LYS A 1 392 ? -20.957 -6.633 20.501 1.00 79.69 392 LYS A C 1
ATOM 2965 O O . LYS A 1 392 ? -20.314 -5.619 20.768 1.00 79.69 392 LYS A O 1
ATOM 2970 N N . LEU A 1 393 ? -21.543 -6.813 19.313 1.00 86.81 393 LEU A N 1
ATOM 2971 C CA . LEU A 1 393 ? -21.407 -5.870 18.198 1.00 86.81 393 LEU A CA 1
ATOM 2972 C C . LEU A 1 393 ? -21.953 -4.473 18.532 1.00 86.81 393 LEU A C 1
ATOM 2974 O O . LEU A 1 393 ? -21.312 -3.477 18.212 1.00 86.81 393 LEU A O 1
ATOM 2978 N N . GLU A 1 394 ? -23.090 -4.366 19.224 1.00 87.81 394 GLU A N 1
ATOM 2979 C CA . GLU A 1 394 ? -23.633 -3.062 19.645 1.00 87.81 394 GLU A CA 1
ATOM 2980 C C . GLU A 1 394 ? -22.751 -2.371 20.700 1.00 87.81 394 GLU A C 1
ATOM 2982 O O . GLU A 1 394 ? -22.590 -1.147 20.683 1.00 87.81 394 GLU A O 1
ATOM 2987 N N . SER A 1 395 ? -22.100 -3.145 21.573 1.00 79.06 395 SER A N 1
ATOM 2988 C CA . SER A 1 395 ? -21.107 -2.627 22.519 1.00 79.06 395 SER A CA 1
ATOM 2989 C C . SER A 1 395 ? -19.830 -2.160 21.815 1.00 79.06 395 SER A C 1
ATOM 2991 O O . SER A 1 395 ? -19.300 -1.103 22.166 1.00 79.06 395 SER A O 1
ATOM 2993 N N . ALA A 1 396 ? -19.382 -2.892 20.788 1.00 84.31 396 ALA A N 1
ATOM 2994 C CA . ALA A 1 396 ? -18.280 -2.493 19.918 1.00 84.31 396 ALA A CA 1
ATOM 2995 C C . ALA A 1 396 ? -18.600 -1.183 19.187 1.00 84.31 396 ALA A C 1
ATOM 2997 O O . ALA A 1 396 ? -17.873 -0.199 19.329 1.00 84.31 396 ALA A O 1
ATOM 2998 N N . LYS A 1 397 ? -19.748 -1.120 18.504 1.00 92.56 397 LYS A N 1
ATOM 2999 C CA . LYS A 1 397 ? -20.258 0.080 17.825 1.00 92.56 397 LYS A CA 1
ATOM 3000 C C . LYS A 1 397 ? -20.289 1.289 18.762 1.00 92.56 397 LYS A C 1
ATOM 3002 O O . LYS A 1 397 ? -19.794 2.355 18.402 1.00 92.56 397 LYS A O 1
ATOM 3007 N N . LEU A 1 398 ? -20.812 1.146 19.982 1.00 86.38 398 LEU A N 1
ATOM 3008 C CA . LEU A 1 398 ? -20.855 2.248 20.948 1.00 86.38 398 LEU A CA 1
ATOM 3009 C C . LEU A 1 398 ? -19.455 2.708 21.396 1.00 86.38 398 LEU A C 1
ATOM 3011 O O . LEU A 1 398 ? -19.203 3.912 21.440 1.00 86.38 398 LEU A O 1
ATOM 3015 N N . ALA A 1 399 ? -18.532 1.786 21.682 1.00 81.44 399 ALA A N 1
ATOM 3016 C CA . ALA A 1 399 ? -17.175 2.141 22.097 1.00 81.44 399 ALA A CA 1
ATOM 3017 C C . ALA A 1 399 ? -16.373 2.840 20.985 1.00 81.44 399 ALA A C 1
ATOM 3019 O O . ALA A 1 399 ? -15.672 3.816 21.256 1.00 81.44 399 ALA A O 1
ATOM 3020 N N . ILE A 1 400 ? -16.525 2.404 19.730 1.00 91.94 400 ILE A N 1
ATOM 3021 C CA . ILE A 1 400 ? -15.879 3.041 18.573 1.00 91.94 400 ILE A CA 1
ATOM 3022 C C . ILE A 1 400 ? -16.468 4.437 18.333 1.00 91.94 400 ILE A C 1
ATOM 3024 O O . ILE A 1 400 ? -15.713 5.381 18.117 1.00 91.94 400 ILE A O 1
ATOM 3028 N N . LYS A 1 401 ? -17.791 4.631 18.465 1.00 92.75 401 LYS A N 1
ATOM 3029 C CA . LYS A 1 401 ? -18.394 5.979 18.406 1.00 92.75 401 LYS A CA 1
ATOM 3030 C C . LYS A 1 401 ? -17.856 6.899 19.512 1.00 92.75 401 LYS A C 1
ATOM 3032 O O . LYS A 1 401 ? -17.510 8.041 19.226 1.00 92.75 401 LYS A O 1
ATOM 3037 N N . ASN A 1 402 ? -17.692 6.390 20.738 1.00 85.00 402 ASN A N 1
ATOM 3038 C CA . ASN A 1 402 ? -17.056 7.127 21.839 1.00 85.00 402 ASN A CA 1
ATOM 3039 C C . ASN A 1 402 ? -15.565 7.418 21.585 1.00 85.00 402 ASN A C 1
ATOM 3041 O O . ASN A 1 402 ? -15.026 8.375 22.140 1.00 85.00 402 ASN A O 1
ATOM 3045 N N . TYR A 1 403 ? -14.867 6.589 20.803 1.00 86.25 403 TYR A N 1
ATOM 3046 C CA . TYR A 1 403 ? -13.516 6.895 20.335 1.00 86.25 403 TYR A CA 1
ATOM 3047 C C . TYR A 1 403 ? -13.562 8.053 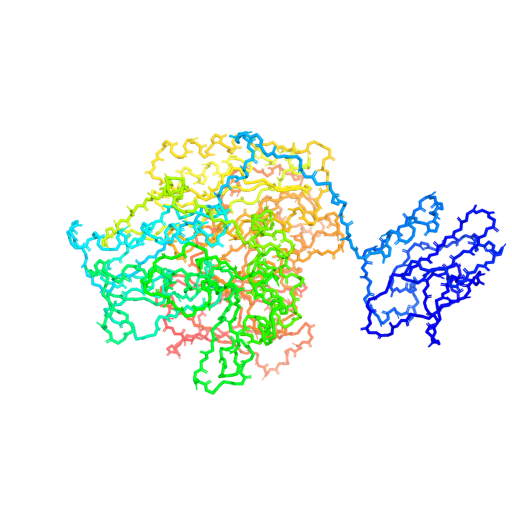19.325 1.00 86.25 403 TYR A C 1
ATOM 3049 O O . TYR A 1 403 ? -12.955 9.087 19.583 1.00 86.25 403 TYR A O 1
ATOM 3057 N N . VAL A 1 404 ? -14.380 7.938 18.268 1.00 89.94 404 VAL A N 1
ATOM 3058 C CA . VAL A 1 404 ? -14.579 8.961 17.217 1.00 89.94 404 VAL A CA 1
ATOM 3059 C C . VAL A 1 404 ? -14.997 10.327 17.774 1.00 89.94 404 VAL A C 1
ATOM 3061 O O . VAL A 1 404 ? -14.635 11.350 17.198 1.00 89.94 404 VAL A O 1
ATOM 3064 N N . ASP A 1 405 ? -15.719 10.383 18.895 1.00 88.94 405 ASP A N 1
ATOM 3065 C CA . ASP A 1 405 ? -16.075 11.647 19.560 1.00 88.94 405 ASP A CA 1
ATOM 3066 C C . ASP A 1 405 ? -14.928 12.283 20.371 1.00 88.94 405 ASP A C 1
ATOM 3068 O O 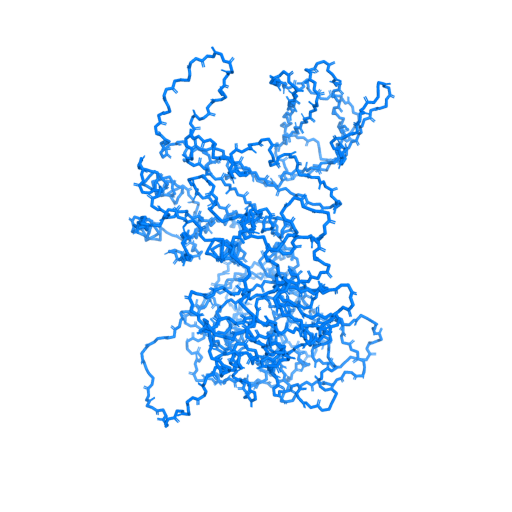. ASP A 1 405 ? -14.963 13.484 20.630 1.00 88.94 405 ASP A O 1
ATOM 3072 N N . ARG A 1 406 ? -13.897 11.512 20.742 1.00 81.56 406 ARG A N 1
ATOM 3073 C CA . ARG A 1 406 ? -12.712 11.976 21.495 1.00 81.56 406 ARG A CA 1
ATOM 3074 C C . ARG A 1 406 ? -11.479 12.225 20.621 1.00 81.56 406 ARG A C 1
ATOM 3076 O O . ARG A 1 406 ? -10.589 12.955 21.040 1.00 81.56 406 ARG A O 1
ATOM 3083 N N . THR A 1 407 ? -11.426 11.627 19.432 1.00 81.12 407 THR A N 1
ATOM 3084 C CA . THR A 1 407 ? -10.375 11.809 18.417 1.00 81.12 407 THR A CA 1
ATOM 3085 C C . THR A 1 407 ? -10.130 13.298 18.109 1.00 81.12 407 THR A C 1
ATOM 3087 O O . THR A 1 407 ? -11.090 14.067 18.010 1.00 81.12 407 THR A O 1
ATOM 3090 N N . ASN A 1 408 ? -8.884 13.749 17.941 1.00 77.75 408 ASN A N 1
ATOM 3091 C CA . ASN A 1 408 ? -8.604 15.173 17.716 1.00 77.75 408 ASN A CA 1
ATOM 3092 C C . ASN A 1 408 ? -8.994 15.617 16.300 1.00 77.75 408 ASN A C 1
ATOM 3094 O O . ASN A 1 408 ? -9.142 14.808 15.385 1.00 77.75 408 ASN A O 1
ATOM 3098 N N . VAL A 1 409 ? -9.150 16.930 16.106 1.00 74.69 409 VAL A N 1
ATOM 3099 C CA . VAL A 1 409 ? -9.277 17.487 14.753 1.00 74.69 409 VAL A CA 1
ATOM 3100 C C . VAL A 1 409 ? -7.949 17.295 14.022 1.00 74.69 409 VAL A C 1
ATOM 3102 O O . VAL A 1 409 ? -6.911 17.776 14.471 1.00 74.69 409 VAL A O 1
ATOM 3105 N N . GLY A 1 410 ? -8.000 16.601 12.889 1.00 66.25 410 GLY A N 1
ATOM 3106 C CA . GLY A 1 410 ? -6.852 16.253 12.059 1.00 66.25 410 GLY A CA 1
ATOM 3107 C C . GLY A 1 410 ? -6.369 14.805 12.164 1.00 66.25 410 GLY A C 1
ATOM 3108 O O . GLY A 1 410 ? -5.597 14.402 11.296 1.00 66.25 410 GLY A O 1
ATOM 3109 N N . ASP A 1 411 ? -6.847 14.039 13.149 1.00 74.69 411 ASP A N 1
ATOM 3110 C CA . ASP A 1 411 ? -6.660 12.582 13.265 1.00 74.69 411 ASP A CA 1
ATOM 3111 C C . ASP A 1 411 ? -7.514 11.826 12.234 1.00 74.69 411 ASP A C 1
ATOM 3113 O O . ASP A 1 411 ? -8.489 12.365 11.697 1.00 74.69 411 ASP A O 1
ATOM 3117 N N . LEU A 1 412 ? -7.162 10.565 11.958 1.00 81.56 412 LEU A N 1
ATOM 3118 C CA . LEU A 1 412 ? -7.834 9.738 10.959 1.00 81.56 412 LEU A CA 1
ATOM 3119 C C . LEU A 1 412 ? -8.381 8.426 11.526 1.00 81.56 412 LEU A C 1
ATOM 3121 O O . LEU A 1 412 ? -7.693 7.694 12.240 1.00 81.56 412 LEU A O 1
ATOM 3125 N N . VAL A 1 413 ? -9.608 8.097 11.110 1.00 86.81 413 VAL A N 1
ATOM 3126 C CA . VAL A 1 413 ? -10.307 6.857 11.471 1.00 86.81 413 VAL A CA 1
ATOM 3127 C C . VAL A 1 413 ? -10.739 6.096 10.217 1.00 86.81 413 VAL A C 1
ATOM 3129 O O . VAL A 1 413 ? -11.314 6.675 9.294 1.00 86.81 413 VAL A O 1
ATOM 3132 N N . GLY A 1 414 ? -10.469 4.791 10.192 1.00 88.62 414 GLY A N 1
ATOM 3133 C CA . GLY A 1 414 ? -10.930 3.831 9.185 1.00 88.62 414 GLY A CA 1
ATOM 3134 C C . GLY A 1 414 ? -11.657 2.662 9.848 1.00 88.62 414 GLY A C 1
ATOM 3135 O O . GLY A 1 414 ? -11.409 2.355 11.014 1.00 88.62 414 GLY A O 1
ATOM 3136 N N . ILE A 1 415 ? -12.589 2.029 9.136 1.00 92.44 415 ILE A N 1
ATOM 3137 C CA . ILE A 1 415 ? -13.439 0.954 9.663 1.00 92.44 415 ILE A CA 1
ATOM 3138 C C . ILE A 1 415 ? -13.625 -0.121 8.596 1.00 92.44 415 ILE A C 1
ATOM 3140 O O . ILE A 1 415 ? -14.134 0.142 7.503 1.00 92.44 415 ILE A O 1
ATOM 3144 N N . ILE A 1 416 ? -13.250 -1.347 8.940 1.00 86.38 416 ILE A N 1
ATOM 3145 C CA . ILE A 1 416 ? -13.380 -2.546 8.116 1.00 86.38 416 ILE A CA 1
ATOM 3146 C C . ILE A 1 416 ? -14.111 -3.609 8.931 1.00 86.38 416 ILE A C 1
ATOM 3148 O O . ILE A 1 416 ? -13.887 -3.753 10.129 1.00 86.38 416 ILE A O 1
ATOM 3152 N N . THR A 1 417 ? -14.986 -4.361 8.275 1.00 89.19 417 THR A N 1
ATOM 3153 C CA . THR A 1 417 ? -15.707 -5.498 8.864 1.00 89.19 417 THR A CA 1
ATOM 3154 C C . THR A 1 417 ? -15.303 -6.794 8.173 1.00 89.19 417 THR A C 1
ATOM 3156 O O . THR A 1 417 ? -14.925 -6.758 6.998 1.00 89.19 417 THR A O 1
ATOM 3159 N N . PHE A 1 418 ? -15.355 -7.925 8.882 1.00 82.94 418 PHE A N 1
ATOM 3160 C CA . PHE A 1 418 ? -15.022 -9.234 8.316 1.00 82.94 418 PHE A CA 1
ATOM 3161 C C . PHE A 1 418 ? -15.802 -10.405 8.929 1.00 82.94 418 PHE A C 1
ATOM 3163 O O . PHE A 1 418 ? -16.118 -10.404 10.118 1.00 82.94 418 PHE A O 1
ATOM 3170 N N . ALA A 1 419 ? -16.061 -11.424 8.105 1.00 79.44 419 ALA A N 1
ATOM 3171 C CA . ALA A 1 419 ? -16.539 -12.742 8.526 1.00 79.44 419 ALA A CA 1
ATOM 3172 C C . ALA A 1 419 ? -16.091 -13.827 7.520 1.00 79.44 419 ALA A C 1
ATOM 3174 O O . ALA A 1 419 ? -14.991 -14.366 7.645 1.00 79.44 419 ALA A O 1
ATOM 3175 N N . ASN A 1 420 ? -16.891 -14.117 6.484 1.00 71.00 420 ASN A N 1
ATOM 3176 C CA . ASN A 1 420 ? -16.472 -14.963 5.348 1.00 71.00 420 ASN A CA 1
ATOM 3177 C C . ASN A 1 420 ? -15.704 -14.181 4.269 1.00 71.00 420 ASN A C 1
ATOM 3179 O O . ASN A 1 420 ? -14.857 -14.734 3.565 1.00 71.00 420 ASN A O 1
ATOM 3183 N N . THR A 1 421 ? -16.038 -12.899 4.146 1.00 70.88 421 THR A N 1
ATOM 3184 C CA . THR A 1 421 ? -15.432 -11.878 3.282 1.00 70.88 421 THR A CA 1
ATOM 3185 C C . THR A 1 421 ? -15.160 -10.630 4.123 1.00 70.88 421 THR A C 1
ATOM 3187 O O . THR A 1 421 ? -15.474 -10.616 5.313 1.00 70.88 421 THR A O 1
ATOM 3190 N N . HIS A 1 422 ? -14.600 -9.577 3.524 1.00 76.56 422 HIS A N 1
ATOM 3191 C CA . HIS A 1 422 ? -14.389 -8.295 4.195 1.00 76.56 422 HIS A CA 1
ATOM 3192 C C . HIS A 1 422 ? -15.149 -7.154 3.510 1.00 76.56 422 HIS A C 1
ATOM 3194 O O . HIS A 1 422 ? -15.526 -7.258 2.344 1.00 76.56 422 HIS A O 1
ATOM 3200 N N . THR A 1 423 ? -15.380 -6.055 4.226 1.00 81.88 423 THR A N 1
ATOM 3201 C CA . THR A 1 423 ? -15.970 -4.824 3.676 1.00 81.88 423 THR A CA 1
ATOM 3202 C C . THR A 1 423 ? -15.337 -3.597 4.321 1.00 81.88 423 THR A C 1
ATOM 3204 O O . THR A 1 423 ? -15.307 -3.479 5.547 1.00 81.88 423 THR A O 1
ATOM 3207 N N . VAL A 1 424 ? -14.873 -2.652 3.498 1.00 80.69 424 VAL A N 1
ATOM 3208 C CA . VAL A 1 424 ? -14.477 -1.309 3.946 1.00 80.69 424 VAL A CA 1
ATOM 3209 C C . VAL A 1 424 ? -15.745 -0.493 4.203 1.00 80.69 424 VAL A C 1
ATOM 3211 O O . VAL A 1 424 ? -16.374 -0.006 3.267 1.00 80.69 424 VAL A O 1
ATOM 3214 N N . VAL A 1 425 ? -16.128 -0.364 5.472 1.00 85.69 425 VAL A N 1
ATOM 3215 C CA . VAL A 1 425 ? -17.318 0.391 5.907 1.00 85.69 425 VAL A CA 1
ATOM 3216 C C . VAL A 1 425 ? -17.038 1.894 5.905 1.00 85.69 425 VAL A C 1
ATOM 3218 O O . VAL A 1 425 ? -17.869 2.687 5.471 1.00 85.69 425 VAL A O 1
ATOM 3221 N N . GLN A 1 426 ? -15.843 2.284 6.345 1.00 85.69 426 GLN A N 1
ATOM 3222 C CA . GLN A 1 426 ? -15.341 3.651 6.268 1.00 85.69 426 GLN A CA 1
ATOM 3223 C C . GLN A 1 426 ? -13.877 3.587 5.809 1.00 85.69 426 GLN A C 1
ATOM 3225 O O . GLN A 1 426 ? -13.052 3.050 6.549 1.00 85.69 426 GLN A O 1
ATOM 3230 N N . PRO A 1 427 ? -13.511 4.108 4.624 1.00 79.12 427 PRO A N 1
ATOM 3231 C CA . PRO A 1 427 ? -12.100 4.258 4.269 1.00 79.12 427 PRO A CA 1
ATOM 3232 C C . PRO A 1 427 ? -11.428 5.237 5.240 1.00 79.12 427 PRO A C 1
ATOM 3234 O O . PRO A 1 427 ? -12.102 6.145 5.733 1.00 79.12 427 PRO A O 1
ATOM 3237 N N . LEU A 1 428 ? -10.120 5.102 5.487 1.00 74.00 428 LEU A N 1
ATOM 3238 C CA . LEU A 1 428 ? -9.375 6.010 6.369 1.00 74.00 428 LEU A CA 1
ATOM 3239 C C . LEU A 1 428 ? -9.691 7.484 6.033 1.00 74.00 428 LEU A C 1
ATOM 3241 O O . LEU A 1 428 ? -9.472 7.954 4.910 1.00 74.00 428 LEU A O 1
ATOM 3245 N N . THR A 1 429 ? -10.286 8.190 6.996 1.00 77.00 429 THR A N 1
ATOM 3246 C CA . THR A 1 429 ? -10.879 9.521 6.807 1.00 77.00 429 THR A CA 1
ATOM 3247 C C . THR A 1 429 ? -10.435 10.464 7.913 1.00 77.00 429 THR A C 1
ATOM 3249 O O . THR A 1 429 ? -10.535 10.129 9.093 1.00 77.00 429 THR A O 1
ATOM 3252 N N . ARG A 1 430 ? -9.971 11.653 7.517 1.00 74.38 430 ARG A N 1
ATOM 3253 C CA . ARG A 1 430 ? -9.539 12.726 8.415 1.00 74.38 430 ARG A CA 1
ATOM 3254 C C . ARG A 1 430 ? -10.720 13.446 9.033 1.00 74.38 430 ARG A C 1
ATOM 3256 O O . ARG A 1 430 ? -11.633 13.856 8.325 1.00 74.38 430 ARG A O 1
ATOM 3263 N N . ILE A 1 431 ? -10.695 13.594 10.353 1.00 76.75 431 ILE A N 1
ATOM 3264 C CA . ILE A 1 431 ? -11.732 14.287 11.107 1.00 76.75 431 ILE A CA 1
ATOM 3265 C C . ILE A 1 431 ? -11.410 15.780 11.117 1.00 76.75 431 ILE A C 1
ATOM 3267 O O . ILE A 1 431 ? -10.673 16.268 11.970 1.00 76.75 431 ILE A O 1
ATOM 3271 N N . ASP A 1 432 ? -11.967 16.499 10.146 1.00 75.62 432 ASP A N 1
ATOM 3272 C CA . ASP A 1 432 ? -11.799 17.951 10.016 1.00 75.62 432 ASP A CA 1
ATOM 3273 C C . ASP A 1 432 ? -12.867 18.743 10.785 1.00 75.62 432 ASP A C 1
ATOM 3275 O O . ASP A 1 432 ? -12.612 19.859 11.235 1.00 75.62 432 ASP A O 1
ATOM 3279 N N . ASP A 1 433 ? -14.054 18.157 10.968 1.00 76.88 433 ASP A N 1
ATOM 3280 C CA . ASP A 1 433 ? -15.206 18.781 11.617 1.00 76.88 433 ASP A CA 1
ATOM 3281 C C . ASP A 1 433 ? -16.190 17.759 12.233 1.00 76.88 433 ASP A C 1
ATOM 3283 O O . ASP A 1 433 ? -16.079 16.538 12.070 1.00 76.88 433 ASP A O 1
ATOM 3287 N N . ASP A 1 434 ? -17.199 18.268 12.946 1.00 84.31 434 ASP A N 1
ATOM 3288 C CA . ASP A 1 434 ? -18.247 17.450 13.572 1.00 84.31 434 ASP A CA 1
ATOM 3289 C C . ASP A 1 434 ? -19.215 16.817 12.556 1.00 84.31 434 ASP A C 1
ATOM 3291 O O . ASP A 1 434 ? -19.869 15.811 12.859 1.00 84.31 434 ASP A O 1
ATOM 3295 N N . ALA A 1 435 ? -19.302 17.360 11.336 1.00 83.69 435 ALA A N 1
ATOM 3296 C CA . ALA A 1 435 ? -20.075 16.754 10.254 1.00 83.69 435 ALA A CA 1
ATOM 3297 C C . ALA A 1 435 ? -19.435 15.426 9.820 1.00 83.69 435 ALA A C 1
ATOM 3299 O O . ALA A 1 435 ? -20.128 14.416 9.682 1.00 83.69 435 ALA A O 1
ATOM 3300 N N . THR A 1 436 ? -18.105 15.400 9.724 1.00 81.56 436 THR A N 1
ATOM 3301 C CA . THR A 1 436 ? -17.307 14.207 9.439 1.00 81.56 436 THR A CA 1
ATOM 3302 C C . THR A 1 436 ? -17.449 13.166 10.548 1.00 81.56 436 THR A C 1
ATOM 3304 O O . THR A 1 436 ? -17.754 12.008 10.255 1.00 81.56 436 THR A O 1
ATOM 3307 N N . ARG A 1 437 ? -17.356 13.567 11.830 1.00 88.44 437 ARG A N 1
ATOM 3308 C CA . ARG A 1 437 ? -17.655 12.663 12.965 1.00 88.44 437 ARG A CA 1
ATOM 3309 C C . ARG A 1 437 ? -19.050 12.055 12.838 1.00 88.44 437 ARG A C 1
ATOM 3311 O O . ARG A 1 437 ? -19.227 10.854 13.016 1.00 88.44 437 ARG A O 1
ATOM 3318 N N . THR A 1 438 ? -20.049 12.875 12.517 1.00 92.31 438 THR A N 1
ATOM 3319 C CA . THR A 1 438 ? -21.446 12.434 12.385 1.00 92.31 438 THR A CA 1
ATOM 3320 C C . THR A 1 438 ? -21.618 11.424 11.247 1.00 92.31 438 THR A C 1
ATOM 3322 O O . THR A 1 438 ? -22.290 10.411 11.438 1.00 92.31 438 THR A O 1
ATOM 3325 N N . ALA A 1 439 ? -20.965 11.642 10.101 1.00 89.81 439 ALA A N 1
ATOM 3326 C CA . ALA A 1 439 ? -20.976 10.709 8.976 1.00 89.81 439 ALA A CA 1
ATOM 3327 C C . ALA A 1 439 ? -20.330 9.355 9.330 1.00 89.81 439 ALA A C 1
ATOM 3329 O O . ALA A 1 439 ? -20.944 8.315 9.096 1.00 89.81 439 ALA A O 1
ATOM 3330 N N . ILE A 1 440 ? -19.150 9.359 9.965 1.00 90.06 440 ILE A N 1
ATOM 3331 C CA . ILE A 1 440 ? -18.459 8.130 10.401 1.00 90.06 440 ILE A CA 1
ATOM 3332 C C . ILE A 1 440 ? -19.325 7.350 11.406 1.00 90.06 440 ILE A C 1
ATOM 3334 O O . ILE A 1 440 ? -19.500 6.138 11.272 1.00 90.06 440 ILE A O 1
ATOM 3338 N N . LYS A 1 441 ? -19.935 8.034 12.384 1.00 96.25 441 LYS A N 1
ATOM 3339 C CA . LYS A 1 441 ? -20.827 7.394 13.369 1.00 96.25 441 LYS A CA 1
ATOM 3340 C C . LYS A 1 441 ? -22.077 6.778 12.728 1.00 96.25 441 LYS A C 1
ATOM 3342 O O . LYS A 1 441 ? -22.493 5.707 13.161 1.00 96.25 441 LYS A O 1
ATOM 3347 N N . ALA A 1 442 ? -22.622 7.386 11.673 1.00 92.50 442 ALA A N 1
ATOM 3348 C CA . ALA A 1 442 ? -23.733 6.809 10.916 1.00 92.50 442 ALA A CA 1
ATOM 3349 C C . ALA A 1 442 ? -23.338 5.522 10.162 1.00 92.50 442 ALA A C 1
ATOM 3351 O O . ALA A 1 442 ? -24.137 4.588 10.111 1.00 92.50 442 ALA A O 1
ATOM 3352 N N . GLN A 1 443 ? -22.107 5.433 9.636 1.00 94.19 443 GLN A N 1
ATOM 3353 C CA . GLN A 1 443 ? -21.593 4.181 9.059 1.00 94.19 443 GLN A CA 1
ATOM 3354 C C . GLN A 1 443 ? -21.418 3.095 10.130 1.00 94.19 443 GLN A C 1
ATOM 3356 O O . GLN A 1 443 ? -21.807 1.953 9.901 1.00 94.19 443 GLN A O 1
ATOM 3361 N N . ILE A 1 444 ? -20.916 3.447 11.325 1.00 94.06 444 ILE A N 1
ATOM 3362 C CA . ILE A 1 444 ? -20.825 2.512 12.463 1.00 94.06 444 ILE A CA 1
ATOM 3363 C C . ILE A 1 444 ? -22.208 1.957 12.826 1.00 94.06 444 ILE A C 1
ATOM 3365 O O . ILE A 1 444 ? -22.357 0.750 13.008 1.00 94.06 444 ILE A O 1
ATOM 3369 N N . ASP A 1 445 ? -23.229 2.813 12.912 1.00 95.00 445 ASP A N 1
ATOM 3370 C CA . ASP A 1 445 ? -24.593 2.399 13.263 1.00 95.00 445 ASP A CA 1
ATOM 3371 C C . ASP A 1 445 ? -25.212 1.422 12.250 1.00 95.00 445 ASP A C 1
ATOM 3373 O O . ASP A 1 445 ? -25.969 0.529 12.647 1.00 95.00 445 ASP A O 1
ATOM 3377 N N . ALA A 1 446 ? -24.834 1.531 10.973 1.00 94.19 446 ALA A N 1
ATOM 3378 C CA . ALA A 1 446 ? -25.279 0.644 9.903 1.00 94.19 446 ALA A CA 1
ATOM 3379 C C . ALA A 1 446 ? -24.658 -0.768 9.945 1.00 94.19 446 ALA A C 1
ATOM 3381 O O . ALA A 1 446 ? -25.198 -1.667 9.302 1.00 94.19 446 ALA A O 1
ATOM 3382 N N . ILE A 1 447 ? -23.579 -1.002 10.706 1.00 94.38 447 ILE A N 1
ATOM 3383 C CA . ILE A 1 447 ? -22.939 -2.326 10.811 1.00 94.38 447 ILE A CA 1
ATOM 3384 C C . ILE A 1 447 ? -23.899 -3.331 11.468 1.00 94.38 447 ILE A C 1
ATOM 3386 O O . ILE A 1 447 ? -24.488 -3.042 12.513 1.00 94.38 447 ILE A O 1
ATOM 3390 N N . GLN A 1 448 ? -24.036 -4.511 10.858 1.00 92.12 448 GLN A N 1
ATOM 3391 C CA . GLN A 1 448 ? -24.875 -5.633 11.298 1.00 92.12 448 GLN A CA 1
ATOM 3392 C C . GLN A 1 448 ? -24.057 -6.932 11.307 1.00 92.12 448 GLN A C 1
ATOM 3394 O O . GLN A 1 448 ? -23.082 -7.042 10.568 1.00 92.12 448 GLN A O 1
ATOM 3399 N N . ALA A 1 449 ? -24.480 -7.919 12.100 1.00 88.75 449 ALA A N 1
ATOM 3400 C CA . ALA A 1 449 ? -23.899 -9.260 12.080 1.00 88.75 449 ALA A CA 1
ATOM 3401 C C . ALA A 1 449 ? -24.421 -10.092 10.888 1.00 88.75 449 ALA A C 1
ATOM 3403 O O . ALA A 1 449 ? -25.611 -10.056 10.559 1.00 88.75 449 ALA A O 1
ATOM 3404 N N . GLU A 1 450 ? -23.545 -10.880 10.268 1.00 86.19 450 GLU A N 1
ATOM 3405 C CA . GLU A 1 450 ? -23.846 -11.801 9.173 1.00 86.19 450 GLU A CA 1
ATOM 3406 C C . GLU A 1 450 ? -24.588 -13.044 9.692 1.00 86.19 450 GLU A C 1
ATOM 3408 O O . GLU A 1 450 ? -24.025 -13.950 10.312 1.00 86.19 450 GLU A O 1
ATOM 3413 N N . ALA A 1 451 ? -25.894 -13.102 9.426 1.00 76.38 451 ALA A N 1
ATOM 3414 C CA . ALA A 1 451 ? -26.749 -14.193 9.878 1.00 76.38 451 ALA A CA 1
ATOM 3415 C C . ALA A 1 451 ? -26.306 -15.559 9.316 1.00 76.38 451 ALA A C 1
ATOM 3417 O O . ALA A 1 451 ? -26.189 -15.747 8.107 1.00 76.38 451 ALA A O 1
ATOM 3418 N N . GLY A 1 452 ? -26.124 -16.539 10.206 1.00 69.94 452 GLY A N 1
ATOM 3419 C CA . GLY A 1 452 ? -25.737 -17.909 9.846 1.00 69.94 452 GLY A CA 1
ATOM 3420 C C . GLY A 1 452 ? -24.239 -18.119 9.600 1.00 69.94 452 GLY A C 1
ATOM 3421 O O . GLY A 1 452 ? -23.829 -19.254 9.365 1.00 69.94 452 GLY A O 1
ATOM 3422 N N . VAL A 1 453 ? -23.416 -17.071 9.696 1.00 67.88 453 VAL A N 1
ATOM 3423 C CA . VAL A 1 453 ? -21.957 -17.162 9.571 1.00 67.88 453 VAL A CA 1
ATOM 3424 C C . VAL A 1 453 ? -21.335 -17.317 10.960 1.00 67.88 453 VAL A C 1
ATOM 3426 O O . VAL A 1 453 ? -20.961 -16.342 11.600 1.00 67.88 453 VAL A O 1
ATOM 3429 N N . THR A 1 454 ? -21.247 -18.556 11.450 1.00 61.19 454 THR A N 1
ATOM 3430 C CA . THR A 1 454 ? -20.514 -18.902 12.691 1.00 61.19 454 THR A CA 1
ATOM 3431 C C . THR A 1 454 ? -19.013 -19.063 12.468 1.00 61.19 454 THR A C 1
ATOM 3433 O O . THR A 1 454 ? -18.244 -19.143 13.421 1.00 61.19 454 THR A O 1
ATOM 3436 N N . ASN A 1 455 ? -18.601 -19.176 11.206 1.00 54.00 455 ASN A N 1
ATOM 3437 C CA . ASN A 1 455 ? -17.227 -19.436 10.820 1.00 54.00 455 ASN A CA 1
ATOM 3438 C C . ASN A 1 455 ? -16.574 -18.153 10.326 1.00 54.00 455 ASN A C 1
ATOM 3440 O O . ASN A 1 455 ? -17.138 -17.438 9.500 1.00 54.00 455 ASN A O 1
ATOM 3444 N N . ARG A 1 456 ? -15.344 -17.924 10.774 1.00 59.91 456 ARG A N 1
ATOM 3445 C CA . ARG A 1 456 ? -14.431 -17.002 10.108 1.00 59.91 456 ARG A CA 1
ATOM 3446 C C . ARG A 1 456 ? -13.650 -17.821 9.097 1.00 59.91 456 ARG A C 1
ATOM 3448 O O . ARG A 1 456 ? -13.001 -18.792 9.478 1.00 59.91 456 ARG A O 1
ATOM 3455 N N . ASN A 1 457 ? -13.760 -17.457 7.829 1.00 55.81 457 ASN A N 1
ATOM 3456 C CA . ASN A 1 457 ? -12.887 -17.974 6.784 1.00 55.81 457 ASN A CA 1
ATOM 3457 C C . ASN A 1 457 ? -11.545 -17.250 6.914 1.00 55.81 457 ASN A C 1
ATOM 3459 O O . ASN A 1 457 ? -11.545 -16.019 6.825 1.00 55.81 457 ASN A O 1
ATOM 3463 N N . GLY A 1 458 ? -10.436 -17.976 7.074 1.00 55.97 458 GLY A N 1
ATOM 3464 C CA . GLY A 1 458 ? -9.087 -17.412 7.085 1.00 55.97 458 GLY A CA 1
ATOM 3465 C C . GLY A 1 458 ? -8.900 -16.452 5.917 1.00 55.97 458 GLY A C 1
ATOM 3466 O O . GLY A 1 458 ? -8.749 -15.260 6.135 1.00 55.97 458 GLY A O 1
ATOM 3467 N N . ALA A 1 459 ? -9.153 -16.890 4.680 1.00 57.41 459 ALA A N 1
ATOM 3468 C CA . ALA A 1 459 ? -9.019 -16.034 3.494 1.00 57.41 459 ALA A CA 1
ATOM 3469 C C . ALA A 1 459 ? -9.867 -14.736 3.529 1.00 57.41 459 ALA A C 1
ATOM 3471 O O . ALA A 1 459 ? -9.501 -13.740 2.901 1.00 57.41 459 ALA A O 1
ATOM 3472 N N . GLY A 1 460 ? -10.989 -14.719 4.259 1.00 62.12 460 GLY A N 1
ATOM 3473 C CA . GLY A 1 460 ? -11.797 -13.516 4.479 1.00 62.12 460 GLY A CA 1
ATOM 3474 C C . GLY A 1 460 ? -11.159 -12.549 5.480 1.00 62.12 460 GLY A C 1
ATOM 3475 O O . GLY A 1 460 ? -11.125 -11.342 5.233 1.00 62.12 460 GLY A O 1
ATOM 3476 N N . ALA A 1 461 ? -10.621 -13.080 6.579 1.00 62.62 461 ALA A N 1
ATOM 3477 C CA . ALA A 1 461 ? -9.923 -12.322 7.613 1.00 62.62 461 ALA A CA 1
ATOM 3478 C C . ALA A 1 461 ? -8.525 -11.860 7.171 1.00 62.62 461 ALA A C 1
ATOM 3480 O O . ALA A 1 461 ? -8.174 -10.705 7.403 1.00 62.62 461 ALA A O 1
ATOM 3481 N N . ASP A 1 462 ? -7.774 -12.711 6.469 1.00 59.19 462 ASP A N 1
ATOM 3482 C CA . ASP A 1 462 ? -6.506 -12.408 5.803 1.00 59.19 462 ASP A CA 1
ATOM 3483 C C . ASP A 1 462 ? -6.662 -11.170 4.914 1.00 59.19 462 ASP A C 1
ATOM 3485 O O . ASP A 1 462 ? -5.944 -10.182 5.072 1.00 59.19 462 ASP A O 1
ATOM 3489 N N . ALA A 1 463 ? -7.654 -11.194 4.014 1.00 61.59 463 ALA A N 1
ATOM 3490 C CA . ALA A 1 463 ? -7.951 -10.077 3.129 1.00 61.59 463 ALA A CA 1
ATOM 3491 C C . ALA A 1 463 ? -8.363 -8.825 3.920 1.00 61.59 463 ALA A C 1
ATOM 3493 O O . ALA A 1 463 ? -7.840 -7.746 3.660 1.00 61.59 463 ALA A O 1
ATOM 3494 N N . ALA A 1 464 ? -9.236 -8.960 4.926 1.00 68.88 464 ALA A N 1
ATOM 3495 C CA . ALA A 1 464 ? -9.658 -7.839 5.766 1.00 68.88 464 ALA A CA 1
ATOM 3496 C C . ALA A 1 464 ? -8.487 -7.150 6.475 1.00 68.88 464 ALA A C 1
ATOM 3498 O O . ALA A 1 464 ? -8.426 -5.923 6.547 1.00 68.88 464 ALA A O 1
ATOM 3499 N N . ALA A 1 465 ? -7.561 -7.948 7.003 1.00 63.41 465 ALA A N 1
ATOM 3500 C CA . ALA A 1 465 ? -6.426 -7.482 7.772 1.00 63.41 465 ALA A CA 1
ATOM 3501 C C . ALA A 1 465 ? -5.325 -6.902 6.871 1.00 63.41 465 ALA A C 1
ATOM 3503 O O . ALA A 1 465 ? -4.743 -5.878 7.226 1.00 63.41 465 ALA A O 1
ATOM 3504 N N . ILE A 1 466 ? -5.116 -7.453 5.668 1.00 61.50 466 ILE A N 1
ATOM 3505 C CA . ILE A 1 466 ? -4.317 -6.812 4.610 1.00 61.50 466 ILE A CA 1
ATOM 3506 C C . ILE A 1 466 ? -4.904 -5.434 4.268 1.00 61.50 466 ILE A C 1
ATOM 3508 O O . ILE A 1 466 ? -4.167 -4.450 4.271 1.00 61.50 466 ILE A O 1
ATOM 3512 N N . THR A 1 467 ? -6.220 -5.325 4.057 1.00 67.62 467 THR A N 1
ATOM 3513 C CA . THR A 1 467 ? -6.886 -4.040 3.779 1.00 67.62 467 THR A CA 1
ATOM 3514 C C . THR A 1 467 ? -6.798 -3.071 4.963 1.00 67.62 467 THR A C 1
ATOM 3516 O O . THR A 1 467 ? -6.628 -1.866 4.770 1.00 67.62 467 THR A O 1
ATOM 3519 N N . ALA A 1 468 ? -6.861 -3.570 6.202 1.00 68.44 468 ALA A N 1
ATOM 3520 C CA . ALA A 1 468 ? -6.712 -2.749 7.403 1.00 68.44 468 ALA A CA 1
ATOM 3521 C C . ALA A 1 468 ? -5.298 -2.187 7.548 1.00 68.44 468 ALA A C 1
ATOM 3523 O O . ALA A 1 468 ? -5.131 -1.009 7.866 1.00 68.44 468 ALA A O 1
ATOM 3524 N N . LEU A 1 469 ? -4.290 -3.003 7.245 1.00 66.44 469 LEU A N 1
ATOM 3525 C CA . LEU A 1 469 ? -2.895 -2.592 7.232 1.00 66.44 469 LEU A CA 1
ATOM 3526 C C . LEU A 1 469 ? -2.614 -1.604 6.101 1.00 66.44 469 LEU A C 1
ATOM 3528 O O . LEU A 1 469 ? -2.053 -0.554 6.382 1.00 66.44 469 LEU A O 1
ATOM 3532 N N . GLN A 1 470 ? -3.096 -1.855 4.878 1.00 68.19 470 GLN A N 1
ATOM 3533 C CA . GLN A 1 470 ? -3.034 -0.890 3.769 1.00 68.19 470 GLN A CA 1
ATOM 3534 C C . GLN A 1 470 ? -3.652 0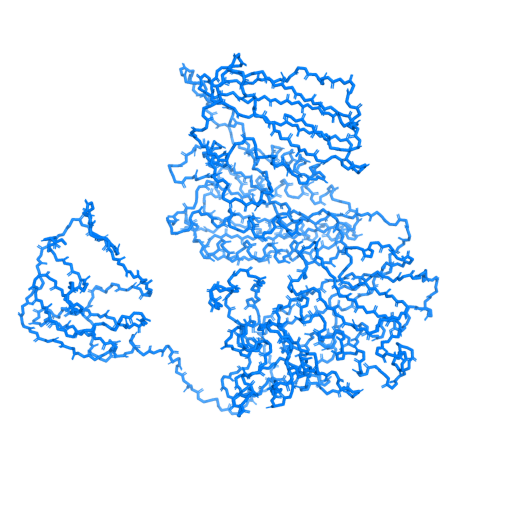.466 4.150 1.00 68.19 470 GLN A C 1
ATOM 3536 O O . GLN A 1 470 ? -3.120 1.507 3.781 1.00 68.19 470 GLN A O 1
ATOM 3541 N N . GLN A 1 471 ? -4.766 0.481 4.895 1.00 69.75 471 GLN A N 1
ATOM 3542 C CA . GLN A 1 471 ? -5.372 1.729 5.367 1.00 69.75 471 GLN A CA 1
ATOM 3543 C C . GLN A 1 471 ? -4.559 2.391 6.481 1.00 69.75 471 GLN A C 1
ATOM 3545 O O . GLN A 1 471 ? -4.282 3.581 6.376 1.00 69.75 471 GLN A O 1
ATOM 3550 N N . ALA A 1 472 ? -4.099 1.654 7.496 1.00 66.19 472 ALA A N 1
ATOM 3551 C CA . ALA A 1 472 ? -3.213 2.192 8.537 1.00 66.19 472 ALA A CA 1
ATOM 3552 C C . ALA A 1 472 ? -1.863 2.682 7.968 1.00 66.19 472 ALA A C 1
ATOM 3554 O O . ALA A 1 472 ? -1.192 3.524 8.572 1.00 66.19 472 ALA A O 1
ATOM 3555 N N . SER A 1 473 ? -1.507 2.188 6.780 1.00 57.59 473 SER A N 1
ATOM 3556 C CA . SER A 1 473 ? -0.362 2.583 5.974 1.00 57.59 473 SER A CA 1
ATOM 3557 C C . SER A 1 473 ? -0.672 3.702 4.953 1.00 57.59 473 SER A C 1
ATOM 3559 O O . SER A 1 473 ? 0.239 4.130 4.256 1.00 57.59 473 SER A O 1
ATOM 3561 N N . THR A 1 474 ? -1.904 4.212 4.814 1.00 58.66 474 THR A N 1
ATOM 3562 C CA . THR A 1 474 ? -2.155 5.366 3.916 1.00 58.66 474 THR A CA 1
ATOM 3563 C C . THR A 1 474 ? -1.659 6.666 4.546 1.00 58.66 474 THR A C 1
ATOM 3565 O O . THR A 1 474 ? -2.007 6.978 5.677 1.00 58.66 474 THR A O 1
ATOM 3568 N N . ASN A 1 475 ? -0.818 7.430 3.845 1.00 63.56 475 ASN A N 1
ATOM 3569 C CA . ASN A 1 475 ? -0.015 8.494 4.459 1.00 63.56 475 ASN A CA 1
ATOM 3570 C C . ASN A 1 475 ? -0.678 9.885 4.434 1.00 63.56 475 ASN A C 1
ATOM 3572 O O . ASN A 1 475 ? -0.246 10.793 3.725 1.00 63.56 475 ASN A O 1
ATOM 3576 N N . ALA A 1 476 ? -1.687 10.089 5.277 1.00 47.47 476 ALA A N 1
ATOM 3577 C CA . ALA A 1 476 ? -2.150 11.427 5.641 1.00 47.47 476 ALA A CA 1
ATOM 3578 C C . ALA A 1 476 ? -1.672 11.778 7.055 1.00 47.47 476 ALA A C 1
ATOM 3580 O O . ALA A 1 476 ? -2.410 11.617 8.015 1.00 47.47 476 ALA A O 1
ATOM 3581 N N . PHE A 1 477 ? -0.473 12.371 7.152 1.00 52.47 477 PHE A N 1
ATOM 3582 C CA . PHE A 1 477 ? 0.215 12.697 8.412 1.00 52.47 477 PHE A CA 1
ATOM 3583 C C . PHE A 1 477 ? 0.685 11.423 9.183 1.00 52.47 477 PHE A C 1
ATOM 3585 O O . PHE A 1 477 ? 0.429 10.299 8.765 1.00 52.47 477 PHE A O 1
ATOM 3592 N N . ILE A 1 478 ? 1.367 11.624 10.327 1.00 52.06 478 ILE A N 1
ATOM 3593 C CA . ILE A 1 478 ? 1.333 10.755 11.535 1.00 52.06 478 ILE A CA 1
ATOM 3594 C C . ILE A 1 478 ? 2.498 9.788 11.833 1.00 52.06 478 ILE A C 1
ATOM 3596 O O . ILE A 1 478 ? 2.926 8.965 11.022 1.00 52.06 478 ILE A O 1
ATOM 3600 N N . ILE A 1 479 ? 2.923 9.890 13.103 1.00 50.25 479 ILE A N 1
ATOM 3601 C CA . ILE A 1 479 ? 4.001 9.174 13.808 1.00 50.25 479 ILE A CA 1
AT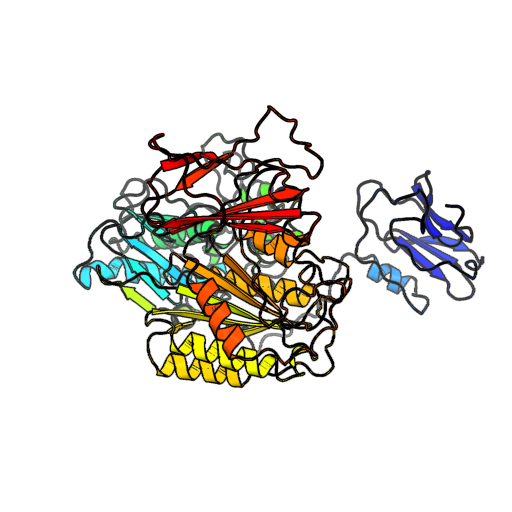OM 3602 C C . ILE A 1 479 ? 3.528 7.962 14.642 1.00 50.25 479 ILE A C 1
ATOM 3604 O O . ILE A 1 479 ? 4.364 7.250 15.183 1.00 50.25 479 ILE A O 1
ATOM 3608 N N . ASP A 1 480 ? 2.214 7.759 14.762 1.00 62.97 480 ASP A N 1
ATOM 3609 C CA . ASP A 1 480 ? 1.544 6.769 15.616 1.00 62.97 480 ASP A CA 1
ATOM 3610 C C . ASP A 1 480 ? 0.374 6.127 14.836 1.00 62.97 480 ASP A C 1
ATOM 3612 O O . ASP A 1 480 ? -0.645 6.769 14.551 1.00 62.97 480 ASP A O 1
ATOM 3616 N N . ARG A 1 481 ? 0.539 4.860 14.442 1.00 71.19 481 ARG A N 1
ATOM 3617 C CA . ARG A 1 481 ? -0.382 4.119 13.567 1.00 71.19 481 ARG A CA 1
ATOM 3618 C C . ARG A 1 481 ? -0.837 2.852 14.271 1.00 71.19 481 ARG A C 1
ATOM 3620 O O . ARG A 1 481 ? 0.012 2.091 14.722 1.00 71.19 481 ARG A O 1
ATOM 3627 N N . SER A 1 482 ? -2.143 2.588 14.303 1.00 72.62 482 SER A N 1
ATOM 3628 C CA . SER A 1 482 ? -2.679 1.391 14.963 1.00 72.62 482 SER A CA 1
ATOM 3629 C C . SER A 1 482 ? -3.824 0.735 14.203 1.00 72.62 482 SER A C 1
ATOM 3631 O O . SER A 1 482 ? -4.721 1.413 13.690 1.00 72.62 482 SER A O 1
ATOM 3633 N N . VAL A 1 483 ? -3.834 -0.597 14.209 1.00 73.38 483 VAL A N 1
ATOM 3634 C CA . VAL A 1 483 ? -5.000 -1.414 13.854 1.00 73.38 483 VAL A CA 1
ATOM 3635 C C . VAL A 1 483 ? -5.593 -2.010 15.130 1.00 73.38 483 VAL A C 1
ATOM 3637 O O . VAL A 1 483 ? -4.910 -2.692 15.892 1.00 73.38 483 VAL A O 1
ATOM 3640 N N . TYR A 1 484 ? -6.878 -1.749 15.354 1.00 79.12 484 TYR A N 1
ATOM 3641 C CA . TYR A 1 484 ? -7.654 -2.193 16.506 1.00 79.12 484 TYR A CA 1
ATOM 3642 C C . TYR A 1 484 ? -8.660 -3.253 16.063 1.00 79.12 484 TYR A C 1
ATOM 3644 O O . TYR A 1 484 ? -9.693 -2.947 15.466 1.00 79.12 484 TYR A O 1
ATOM 3652 N N . THR A 1 485 ? -8.347 -4.510 16.351 1.00 74.94 485 THR A N 1
ATOM 3653 C CA . THR A 1 485 ? -9.109 -5.675 15.903 1.00 74.94 485 THR A CA 1
ATOM 3654 C C . THR A 1 485 ? -10.059 -6.143 16.999 1.00 74.94 485 THR A C 1
ATOM 3656 O O . THR A 1 485 ? -9.630 -6.366 18.124 1.00 74.94 485 THR A O 1
ATOM 3659 N N . ILE A 1 486 ? -11.348 -6.294 16.701 1.00 79.94 486 ILE A N 1
ATOM 3660 C CA . ILE A 1 486 ? -12.395 -6.626 17.677 1.00 79.94 486 ILE A CA 1
ATOM 3661 C C . ILE A 1 486 ? -13.052 -7.947 17.268 1.00 79.94 486 ILE A C 1
ATOM 3663 O O . ILE A 1 486 ? -13.577 -8.032 16.159 1.00 79.94 486 ILE A O 1
ATOM 3667 N N . ILE A 1 487 ? -13.010 -8.964 18.139 1.00 74.56 487 ILE A N 1
ATOM 3668 C CA . ILE A 1 487 ? -13.398 -10.359 17.831 1.00 74.56 487 ILE A CA 1
ATOM 3669 C C . ILE A 1 487 ? -14.178 -11.045 18.964 1.00 74.56 487 ILE A C 1
ATOM 3671 O O . ILE A 1 487 ? -14.196 -10.563 20.093 1.00 74.56 487 ILE A O 1
ATOM 3675 N N . ASP A 1 488 ? -14.757 -12.215 18.675 1.00 67.94 488 ASP A N 1
ATOM 3676 C CA . ASP A 1 488 ? -15.498 -13.077 19.620 1.00 67.94 488 ASP A CA 1
ATOM 3677 C C . ASP A 1 488 ? -14.966 -14.533 19.657 1.00 67.94 488 ASP A C 1
ATOM 3679 O O . ASP A 1 488 ? -15.653 -15.508 19.343 1.00 67.94 488 ASP A O 1
ATOM 3683 N N . GLY A 1 489 ? -13.678 -14.697 19.977 1.00 59.03 489 GLY A N 1
ATOM 3684 C CA . GLY A 1 489 ? -13.020 -16.002 20.161 1.00 59.03 489 GLY A CA 1
ATOM 3685 C C . GLY A 1 489 ? -12.158 -16.478 18.984 1.00 59.03 489 GLY A C 1
ATOM 3686 O O . GLY A 1 489 ? -11.594 -15.652 18.272 1.00 59.03 489 GLY A O 1
ATOM 3687 N N . ALA A 1 490 ? -12.070 -17.796 18.762 1.00 51.12 490 ALA A N 1
ATOM 3688 C CA . ALA A 1 490 ? -11.216 -18.440 17.748 1.00 51.12 490 ALA A CA 1
ATOM 3689 C C . ALA A 1 490 ? -11.644 -18.260 16.279 1.00 51.12 490 ALA A C 1
ATOM 3691 O O . ALA A 1 490 ? -12.825 -18.102 15.970 1.00 51.12 490 ALA A O 1
ATOM 3692 N N . PHE A 1 491 ? -10.680 -18.445 15.372 1.00 51.72 491 PHE A N 1
ATOM 3693 C CA . PHE A 1 491 ? -10.940 -18.854 13.987 1.00 51.72 491 PHE A CA 1
ATOM 3694 C C . PHE A 1 491 ? -11.374 -20.325 13.926 1.00 51.72 491 PHE A C 1
ATOM 3696 O O . PHE A 1 491 ? -11.020 -21.132 14.787 1.00 51.72 491 PHE A O 1
ATOM 3703 N N . THR A 1 492 ? -12.190 -20.665 12.929 1.00 47.75 492 THR A N 1
ATOM 3704 C CA . THR A 1 492 ? -12.818 -21.994 12.801 1.00 47.75 492 THR A CA 1
ATOM 3705 C C . THR A 1 492 ? -12.104 -22.928 11.829 1.00 47.75 492 THR A C 1
ATOM 3707 O O . THR A 1 492 ? -12.445 -24.109 11.766 1.00 47.75 492 THR A O 1
ATOM 3710 N N . ASP A 1 493 ? -11.146 -22.416 11.062 1.00 45.94 493 ASP A N 1
ATOM 3711 C CA . ASP A 1 493 ? -10.300 -23.170 10.150 1.00 45.94 493 ASP A CA 1
ATOM 3712 C C . ASP A 1 493 ? -8.882 -23.345 10.711 1.00 45.94 493 ASP A C 1
ATOM 3714 O O . ASP A 1 493 ? -8.221 -22.422 11.176 1.00 45.94 493 ASP A O 1
ATOM 3718 N N . ASN A 1 494 ? -8.404 -24.587 10.671 1.00 40.56 494 ASN A N 1
ATOM 3719 C CA . ASN A 1 494 ? -7.149 -24.988 11.311 1.00 40.56 494 ASN A CA 1
ATOM 3720 C C . ASN A 1 494 ? -5.927 -24.792 10.387 1.00 40.56 494 ASN A C 1
ATOM 3722 O O . ASN A 1 494 ? -4.871 -25.367 10.642 1.00 40.56 494 ASN A O 1
ATOM 3726 N N . THR A 1 495 ? -6.097 -24.093 9.262 1.00 40.50 495 THR A N 1
ATOM 3727 C CA . THR A 1 495 ? -5.159 -24.081 8.129 1.00 40.50 495 THR A CA 1
ATOM 3728 C C . THR A 1 495 ? -4.029 -23.070 8.277 1.00 40.50 495 THR A C 1
ATOM 3730 O O . THR A 1 495 ? -2.900 -23.405 7.943 1.00 40.50 495 THR A O 1
ATOM 3733 N N . GLU A 1 496 ? -4.306 -21.879 8.811 1.00 42.59 496 GLU A N 1
ATOM 3734 C CA . GLU A 1 496 ? -3.309 -20.834 9.096 1.00 42.59 496 GLU A CA 1
ATOM 3735 C C . GLU A 1 496 ? -3.694 -20.091 10.388 1.00 42.59 496 GLU A C 1
ATOM 3737 O O . GLU A 1 496 ? -4.145 -18.944 10.358 1.00 42.59 496 GLU A O 1
ATOM 3742 N N . PRO A 1 497 ? -3.547 -20.720 11.569 1.00 40.28 497 PRO A N 1
ATOM 3743 C CA . PRO A 1 497 ? -4.038 -20.135 12.817 1.00 40.28 497 PRO A CA 1
ATOM 3744 C C . PRO A 1 497 ? -3.185 -18.928 13.279 1.00 40.28 497 PRO A C 1
ATOM 3746 O O . PRO A 1 497 ? -3.499 -18.274 14.270 1.00 40.28 497 PRO A O 1
ATOM 3749 N N . PHE A 1 498 ? -2.128 -18.593 12.530 1.00 44.84 498 PHE A N 1
ATOM 3750 C CA . PHE A 1 498 ? -1.166 -17.531 12.809 1.00 44.84 498 PHE A CA 1
ATOM 3751 C C . PHE A 1 498 ? -1.316 -16.290 11.912 1.00 44.84 498 PHE A C 1
ATOM 3753 O O . PHE A 1 498 ? -0.398 -15.473 11.900 1.00 44.84 498 PHE A O 1
ATOM 3760 N N . ILE A 1 499 ? -2.419 -16.092 11.169 1.00 47.91 499 ILE A N 1
ATOM 3761 C CA . ILE A 1 499 ? -2.511 -14.949 10.235 1.00 47.91 499 ILE A CA 1
ATOM 3762 C C . ILE A 1 499 ? -2.225 -13.602 10.909 1.00 47.91 499 ILE A C 1
ATOM 3764 O O . ILE A 1 499 ? -1.358 -12.864 10.439 1.00 47.91 499 ILE A O 1
ATOM 3768 N N . PHE A 1 500 ? -2.879 -13.289 12.035 1.00 50.50 500 PHE A N 1
ATOM 3769 C CA . PHE A 1 500 ? -2.616 -12.024 12.719 1.00 50.50 500 PHE A CA 1
ATOM 3770 C C . PHE A 1 500 ? -1.178 -11.945 13.222 1.00 50.50 500 PHE A C 1
ATOM 3772 O O . PHE A 1 500 ? -0.604 -10.879 13.088 1.00 50.50 500 PHE A O 1
ATOM 3779 N N . GLN A 1 501 ? -0.569 -13.046 13.685 1.00 48.16 501 GLN A N 1
ATOM 3780 C CA . GLN A 1 501 ? 0.848 -13.106 14.075 1.00 48.16 501 GLN A CA 1
ATOM 3781 C C . GLN A 1 501 ? 1.787 -12.844 12.885 1.00 48.16 501 GLN A C 1
ATOM 3783 O O . GLN A 1 501 ? 2.781 -12.137 13.026 1.00 48.16 501 GLN A O 1
ATOM 3788 N N . LYS A 1 502 ? 1.482 -13.379 11.699 1.00 48.44 502 LYS A N 1
ATOM 3789 C CA . LYS A 1 502 ? 2.267 -13.136 10.484 1.00 48.44 502 LYS A CA 1
ATOM 3790 C C . LYS A 1 502 ? 2.151 -11.678 10.043 1.00 48.44 502 LYS A C 1
ATOM 3792 O O . LYS A 1 502 ? 3.162 -11.021 9.823 1.00 48.44 502 LYS A O 1
ATOM 3797 N N . LEU A 1 503 ? 0.925 -11.170 9.939 1.00 50.78 503 LEU A N 1
ATOM 3798 C CA . LEU A 1 503 ? 0.643 -9.792 9.542 1.00 50.78 503 LEU A CA 1
ATOM 3799 C C . LEU A 1 503 ? 1.269 -8.787 10.510 1.00 50.78 503 LEU A C 1
ATOM 3801 O O . LEU A 1 503 ? 1.886 -7.817 10.083 1.00 50.78 503 LEU A O 1
ATOM 3805 N N . TYR A 1 504 ? 1.166 -9.069 11.801 1.00 48.50 504 TYR A N 1
ATOM 3806 C CA . TYR A 1 504 ? 1.849 -8.378 12.880 1.00 48.50 504 TYR A CA 1
ATOM 3807 C C . TYR A 1 504 ? 3.374 -8.377 12.706 1.00 48.50 504 TYR A C 1
ATOM 3809 O O . TYR A 1 504 ? 3.958 -7.299 12.654 1.00 48.50 504 TYR A O 1
ATOM 3817 N N . ASN A 1 505 ? 4.020 -9.537 12.528 1.00 45.69 505 ASN A N 1
ATOM 3818 C CA . ASN A 1 505 ? 5.470 -9.615 12.310 1.00 45.69 505 ASN A CA 1
ATOM 3819 C C . ASN A 1 505 ? 5.890 -8.794 11.070 1.00 45.69 505 ASN A C 1
ATOM 3821 O O . ASN A 1 505 ? 6.869 -8.048 11.117 1.00 45.69 505 ASN A O 1
ATOM 3825 N N . ASP A 1 506 ? 5.111 -8.883 9.986 1.00 45.47 506 ASP A N 1
ATOM 3826 C CA . ASP A 1 506 ? 5.357 -8.182 8.721 1.00 45.47 506 ASP A CA 1
ATOM 3827 C C . ASP A 1 506 ? 5.170 -6.647 8.822 1.00 45.47 506 ASP A C 1
ATOM 3829 O O . ASP A 1 506 ? 5.763 -5.921 8.022 1.00 45.47 506 ASP A O 1
ATOM 3833 N N . HIS A 1 507 ? 4.357 -6.137 9.765 1.00 48.56 507 HIS A N 1
ATOM 3834 C CA . HIS A 1 507 ? 3.941 -4.719 9.818 1.00 48.56 507 HIS A CA 1
ATOM 3835 C C . HIS A 1 507 ? 4.334 -3.959 11.095 1.00 48.56 507 HIS A C 1
ATOM 3837 O O . HIS A 1 507 ? 4.462 -2.735 11.073 1.00 48.56 507 HIS A O 1
ATOM 3843 N N . ASN A 1 508 ? 4.649 -4.637 12.191 1.00 43.69 508 ASN A N 1
ATOM 3844 C CA . ASN A 1 508 ? 5.277 -3.983 13.334 1.00 43.69 508 ASN A CA 1
ATOM 3845 C C . ASN A 1 508 ? 6.682 -3.449 12.962 1.00 43.69 508 ASN A C 1
ATOM 3847 O O . ASN A 1 508 ? 7.045 -2.327 13.318 1.00 43.69 508 ASN A O 1
ATOM 3851 N N . ALA A 1 509 ? 7.426 -4.172 12.111 1.00 40.41 509 ALA A N 1
ATOM 3852 C CA . ALA A 1 509 ? 8.662 -3.669 11.498 1.00 40.41 509 ALA A CA 1
ATOM 3853 C C . ALA A 1 509 ? 8.472 -2.315 10.776 1.00 40.41 509 ALA A C 1
ATOM 3855 O O . ALA A 1 509 ? 9.443 -1.585 10.556 1.00 40.41 509 ALA A O 1
ATOM 3856 N N . VAL A 1 510 ? 7.222 -1.982 10.436 1.00 44.44 510 VAL A N 1
ATOM 3857 C CA . VAL A 1 510 ? 6.798 -0.845 9.622 1.00 44.44 510 VAL A CA 1
ATOM 3858 C C . VAL A 1 510 ? 6.113 0.273 10.433 1.00 44.44 510 VAL A C 1
ATOM 3860 O O . VAL A 1 510 ? 5.588 1.230 9.868 1.00 44.44 510 VAL A O 1
ATOM 3863 N N . GLY A 1 511 ? 6.160 0.194 11.769 1.00 50.34 511 GLY A N 1
ATOM 3864 C CA . GLY A 1 511 ? 5.677 1.251 12.667 1.00 50.34 511 GLY A CA 1
ATOM 3865 C C . GLY A 1 511 ? 4.155 1.311 12.827 1.00 50.34 511 GLY A C 1
ATOM 3866 O O . GLY A 1 511 ? 3.622 2.368 13.158 1.00 50.34 511 GLY A O 1
ATOM 3867 N N . ILE A 1 512 ? 3.456 0.200 12.573 1.00 60.25 512 ILE A N 1
ATOM 3868 C CA . ILE A 1 512 ? 2.018 0.051 12.829 1.00 60.25 512 ILE A CA 1
ATOM 3869 C C . ILE A 1 512 ? 1.840 -0.893 14.022 1.00 60.25 512 ILE A C 1
ATOM 3871 O O . ILE A 1 512 ? 2.200 -2.067 13.934 1.00 60.25 512 ILE A O 1
ATOM 3875 N N . SER A 1 513 ? 1.273 -0.400 15.126 1.00 62.12 513 SER A N 1
ATOM 3876 C CA . SER A 1 513 ? 0.875 -1.249 16.249 1.00 62.12 513 SER A CA 1
ATOM 3877 C C . SER A 1 513 ? -0.407 -2.020 15.919 1.00 62.12 513 SER A C 1
ATOM 3879 O O . SER A 1 513 ? -1.280 -1.558 15.179 1.00 62.12 513 SER A O 1
ATOM 3881 N N . PHE A 1 514 ? -0.521 -3.233 16.449 1.00 62.44 514 PHE A N 1
ATOM 3882 C CA . PHE A 1 514 ? -1.677 -4.097 16.236 1.00 62.44 514 PHE A CA 1
ATOM 3883 C C . PHE A 1 514 ? -2.193 -4.553 17.596 1.00 62.44 514 PHE A C 1
ATOM 3885 O O . PHE A 1 514 ? -1.451 -5.175 18.356 1.00 62.44 514 PHE A O 1
ATOM 3892 N N . SER A 1 515 ? -3.452 -4.240 17.896 1.00 66.50 515 SER A N 1
ATOM 3893 C CA . SER A 1 515 ? -4.107 -4.619 19.149 1.00 66.50 515 SER A CA 1
ATOM 3894 C C . SER A 1 515 ? -5.361 -5.424 18.862 1.00 66.50 515 SER A C 1
ATOM 3896 O O . SER A 1 515 ? -6.129 -5.090 17.959 1.00 66.50 515 SER A O 1
ATOM 3898 N N . VAL A 1 516 ? -5.580 -6.483 19.638 1.00 65.69 516 VAL A N 1
ATOM 3899 C CA . VAL A 1 516 ? -6.765 -7.340 19.535 1.00 65.69 516 VAL A CA 1
ATOM 3900 C C . VAL A 1 516 ? -7.556 -7.269 20.836 1.00 65.69 516 VAL A C 1
ATOM 3902 O O . VAL A 1 516 ? -6.985 -7.393 21.918 1.00 65.69 516 VAL A O 1
ATOM 3905 N N . PHE A 1 517 ? -8.868 -7.094 20.697 1.00 70.06 517 PHE A N 1
ATOM 3906 C CA . PHE A 1 517 ? -9.858 -6.949 21.754 1.00 70.06 517 PHE A CA 1
ATOM 3907 C C . PHE A 1 517 ? -10.909 -8.058 21.597 1.00 70.06 517 PHE A C 1
ATOM 3909 O O . PHE A 1 517 ? -11.678 -8.064 20.634 1.00 70.06 517 PHE A O 1
ATOM 3916 N N . ASN A 1 518 ? -10.925 -9.027 22.513 1.00 67.81 518 ASN A N 1
ATOM 3917 C CA . ASN A 1 518 ? -11.718 -10.255 22.378 1.00 67.81 518 ASN A CA 1
ATOM 3918 C C . ASN A 1 518 ? -12.864 -10.326 23.404 1.00 67.81 518 ASN A C 1
ATOM 3920 O O . ASN A 1 518 ? -12.636 -10.159 24.602 1.00 67.81 518 ASN A O 1
ATOM 3924 N N . TYR A 1 519 ? -14.078 -10.587 22.910 1.00 62.12 519 TYR A N 1
ATOM 3925 C CA . TYR A 1 519 ? -15.345 -10.689 23.644 1.00 62.12 519 TYR A CA 1
ATOM 3926 C C . TYR A 1 519 ? -15.668 -12.102 24.180 1.00 62.12 519 TYR A C 1
ATOM 3928 O O . TYR A 1 519 ? -16.691 -12.275 24.852 1.00 62.12 519 TYR A O 1
ATOM 3936 N N . ALA A 1 520 ? -14.846 -13.118 23.893 1.00 54.50 520 ALA A N 1
ATOM 3937 C CA . ALA A 1 520 ? -15.135 -14.505 24.260 1.00 54.50 520 ALA A CA 1
ATOM 3938 C C . ALA A 1 520 ? -15.218 -14.726 25.784 1.00 54.50 520 ALA A C 1
ATOM 3940 O O . ALA A 1 520 ? -14.271 -14.475 26.526 1.00 54.50 520 ALA A O 1
ATOM 3941 N N . ALA A 1 521 ? -16.342 -15.283 26.248 1.00 44.06 521 ALA A N 1
ATOM 3942 C CA . ALA A 1 521 ? -16.595 -15.544 27.670 1.00 44.06 521 ALA A CA 1
ATOM 3943 C C . ALA A 1 521 ? -15.867 -16.784 28.238 1.00 44.06 521 ALA A C 1
ATOM 3945 O O . ALA A 1 521 ? -15.818 -16.965 29.454 1.00 44.06 521 ALA A O 1
ATOM 3946 N N . THR A 1 522 ? -15.317 -17.644 27.376 1.00 42.28 522 THR A N 1
ATOM 3947 C CA . THR A 1 522 ? -14.519 -18.825 27.745 1.00 42.28 522 THR A CA 1
ATOM 3948 C C . THR A 1 522 ? -13.477 -19.116 26.663 1.00 42.28 522 THR A C 1
ATOM 3950 O O . THR A 1 522 ? -13.843 -19.062 25.485 1.00 42.28 522 THR A O 1
ATOM 3953 N N . PRO A 1 523 ? -12.243 -19.520 27.026 1.00 40.19 523 PRO A N 1
ATOM 3954 C CA . PRO A 1 523 ? -11.264 -20.062 26.084 1.00 40.19 523 PRO A CA 1
ATOM 3955 C C . PRO A 1 523 ? -11.849 -21.217 25.256 1.00 40.19 523 PRO A C 1
ATOM 3957 O O . PRO A 1 523 ? -12.286 -22.223 25.823 1.00 40.19 523 PRO A O 1
ATOM 3960 N N . LYS A 1 524 ? -11.879 -21.097 23.919 1.00 40.28 524 LYS A N 1
ATOM 3961 C CA . LYS A 1 524 ? -12.178 -22.245 23.036 1.00 40.28 524 LYS A CA 1
ATOM 3962 C C . LYS A 1 524 ? -10.854 -23.016 22.804 1.00 40.28 524 LYS A C 1
ATOM 3964 O O . LYS A 1 524 ? -9.821 -22.371 22.676 1.00 40.28 524 LYS A O 1
ATOM 3969 N N . PRO A 1 525 ? -10.827 -24.361 22.693 1.00 35.56 525 PRO A N 1
ATOM 3970 C CA . PRO A 1 525 ? -9.567 -25.132 22.624 1.00 35.56 525 PRO A CA 1
ATOM 3971 C C . PRO A 1 525 ? -8.627 -24.815 21.447 1.00 35.56 525 PRO A C 1
ATOM 3973 O O . PRO A 1 525 ? -7.463 -25.201 21.480 1.00 35.56 525 PRO A O 1
ATOM 3976 N N . ASN A 1 526 ? -9.135 -24.127 20.421 1.00 38.53 526 ASN A N 1
ATOM 3977 C CA . ASN A 1 526 ? -8.402 -23.717 19.220 1.00 38.53 526 ASN A CA 1
ATOM 3978 C C . ASN A 1 526 ? -8.200 -22.185 19.175 1.00 38.53 526 ASN A C 1
ATOM 3980 O O . ASN A 1 526 ? -7.794 -21.629 18.158 1.00 38.53 526 ASN A O 1
ATOM 3984 N N . ASP A 1 527 ? -8.552 -21.483 20.252 1.00 40.69 527 ASP A N 1
ATOM 3985 C CA . ASP A 1 527 ? -8.456 -20.034 20.371 1.00 40.69 527 ASP A CA 1
ATOM 3986 C C . ASP A 1 527 ? -7.058 -19.654 20.868 1.00 40.69 527 ASP A C 1
ATOM 3988 O O . ASP A 1 527 ? -6.855 -19.403 22.061 1.00 40.69 527 ASP A O 1
ATOM 3992 N N . LEU A 1 528 ? -6.100 -19.608 19.933 1.00 36.91 528 LEU A N 1
ATOM 3993 C CA . LEU A 1 528 ? -4.714 -19.166 20.168 1.00 36.91 528 LEU A CA 1
ATOM 3994 C C . LEU A 1 528 ? -4.610 -17.777 20.821 1.00 36.91 528 LEU A C 1
ATOM 3996 O O . LEU A 1 528 ? -3.560 -17.420 21.343 1.00 36.91 528 LEU A O 1
ATOM 4000 N N . PHE A 1 529 ? -5.693 -17.000 20.807 1.00 36.97 529 PHE A N 1
ATOM 4001 C CA . PHE A 1 529 ? -5.779 -15.675 21.407 1.00 36.97 529 PHE A CA 1
ATOM 4002 C C . PHE A 1 529 ? -6.432 -15.678 22.804 1.00 36.97 529 PHE A C 1
ATOM 4004 O O . PHE A 1 529 ? -6.368 -14.680 23.520 1.00 36.97 529 PHE A O 1
ATOM 4011 N N . SER A 1 530 ? -7.037 -16.792 23.227 1.00 33.69 530 SER A N 1
ATOM 4012 C CA . SER A 1 530 ? -7.520 -16.994 24.604 1.00 33.69 530 SER A CA 1
ATOM 4013 C C . SER A 1 530 ? -6.478 -17.634 25.523 1.00 33.69 530 SER A C 1
ATOM 4015 O O . SER A 1 530 ? -6.515 -17.430 26.737 1.00 33.69 530 SER A O 1
ATOM 4017 N N . ASN A 1 531 ? -5.509 -18.349 24.945 1.00 32.75 531 ASN A N 1
ATOM 4018 C CA . ASN A 1 531 ? -4.309 -18.791 25.639 1.00 32.75 531 ASN A CA 1
ATOM 4019 C C . ASN A 1 531 ? -3.365 -17.587 25.783 1.00 32.75 531 ASN A C 1
ATOM 4021 O O . ASN A 1 531 ? -2.376 -17.468 25.065 1.00 32.75 531 ASN A O 1
ATOM 4025 N N . SER A 1 532 ? -3.666 -16.679 26.715 1.00 34.75 532 SER A N 1
ATOM 4026 C CA . SER A 1 532 ? -2.871 -15.465 26.983 1.00 34.75 532 SER A CA 1
ATOM 4027 C C . SER A 1 532 ? -1.387 -15.751 27.250 1.00 34.75 532 SER A C 1
ATOM 4029 O O . SER A 1 532 ? -0.528 -14.937 26.921 1.00 34.75 532 SER A O 1
ATOM 4031 N N . LEU A 1 533 ? -1.080 -16.939 27.778 1.00 31.42 533 LEU A N 1
ATOM 4032 C CA . LEU A 1 533 ? 0.281 -17.438 27.960 1.00 31.42 533 LEU A CA 1
ATOM 4033 C C . LEU A 1 533 ? 0.955 -17.928 26.663 1.00 31.42 533 LEU A C 1
ATOM 4035 O O . LEU A 1 533 ? 2.176 -17.964 26.627 1.00 31.42 533 LEU A O 1
ATOM 4039 N N . GLU A 1 534 ? 0.234 -18.311 25.602 1.00 32.53 534 GLU A N 1
ATOM 4040 C CA . GLU A 1 534 ? 0.859 -18.764 24.342 1.00 32.53 534 GLU A CA 1
ATOM 4041 C C . GLU A 1 534 ? 1.377 -17.616 23.470 1.00 32.53 534 GLU A C 1
ATOM 4043 O O . GLU A 1 534 ? 2.434 -17.762 22.859 1.00 32.53 534 GLU A O 1
ATOM 4048 N N . LEU A 1 535 ? 0.728 -16.446 23.497 1.00 34.66 535 LEU A N 1
ATOM 4049 C CA . LEU A 1 535 ? 1.231 -15.232 22.833 1.00 34.66 535 LEU A CA 1
ATOM 4050 C C . LEU A 1 535 ? 2.587 -14.759 23.398 1.00 34.66 535 LEU A C 1
ATOM 4052 O O . LEU A 1 535 ? 3.348 -14.106 22.691 1.00 34.66 535 LEU A O 1
ATOM 4056 N N . LEU A 1 536 ? 2.917 -15.151 24.635 1.00 32.88 536 LEU A N 1
ATOM 4057 C CA . LEU A 1 536 ? 4.214 -14.935 25.291 1.00 32.88 536 LEU A CA 1
ATOM 4058 C C . LEU A 1 536 ? 5.184 -16.134 25.160 1.00 32.88 536 LEU A C 1
ATOM 4060 O O . LEU A 1 536 ? 6.267 -16.107 25.737 1.00 32.88 536 LEU A O 1
ATOM 4064 N N . ARG A 1 537 ? 4.825 -17.207 24.434 1.00 31.36 537 ARG A N 1
ATOM 4065 C CA . ARG A 1 537 ? 5.608 -18.466 24.347 1.00 31.36 537 ARG A CA 1
ATOM 4066 C C . ARG A 1 537 ? 6.135 -18.795 22.940 1.00 31.36 537 ARG A C 1
ATOM 4068 O O . ARG A 1 537 ? 6.572 -19.926 22.711 1.00 31.36 537 ARG A O 1
ATOM 4075 N N . PHE A 1 538 ? 6.144 -17.845 22.002 1.00 29.70 538 PHE A N 1
ATOM 4076 C CA . PHE A 1 538 ? 6.721 -18.068 20.668 1.00 29.70 538 PHE A CA 1
ATOM 4077 C C . PHE A 1 538 ? 8.263 -17.951 20.666 1.00 29.70 538 PHE A C 1
ATOM 4079 O O . PHE A 1 538 ? 8.798 -16.948 21.132 1.00 29.70 538 PHE A O 1
ATOM 4086 N N . PRO A 1 539 ? 9.003 -18.950 20.140 1.00 26.55 539 PRO A N 1
ATOM 4087 C CA . PRO A 1 539 ? 10.466 -18.961 20.181 1.00 26.55 539 PRO A CA 1
ATOM 4088 C C . PRO A 1 539 ? 11.089 -18.023 19.135 1.00 26.55 539 PRO A C 1
ATOM 4090 O O . PRO A 1 539 ? 10.814 -18.129 17.938 1.00 26.55 539 PRO A O 1
ATOM 4093 N N . THR A 1 540 ? 11.992 -17.145 19.572 1.00 26.55 540 THR A N 1
ATOM 4094 C CA . THR A 1 540 ? 12.655 -16.150 18.720 1.00 26.55 540 THR A CA 1
ATOM 4095 C C . THR A 1 540 ? 13.840 -16.733 17.939 1.00 26.55 540 THR A C 1
ATOM 4097 O O . THR A 1 540 ? 14.996 -16.685 18.363 1.00 26.55 540 THR A O 1
ATOM 4100 N N . THR A 1 541 ? 13.604 -17.199 16.708 1.00 24.44 541 THR A N 1
ATOM 4101 C CA . THR A 1 541 ? 14.694 -17.298 15.720 1.00 24.44 541 THR A CA 1
ATOM 4102 C C . THR A 1 541 ? 15.000 -15.919 15.132 1.00 24.44 541 THR A C 1
ATOM 4104 O O . THR A 1 541 ? 14.543 -15.602 14.041 1.00 24.44 541 THR A O 1
ATOM 4107 N N . ALA A 1 542 ? 15.799 -15.144 15.871 1.00 29.98 542 ALA A N 1
ATOM 4108 C CA . ALA A 1 542 ? 16.533 -13.941 15.458 1.00 29.98 542 ALA A CA 1
ATOM 4109 C C . ALA A 1 542 ? 15.752 -12.794 14.758 1.00 29.98 542 ALA A C 1
ATOM 4111 O O . ALA A 1 542 ? 15.436 -12.863 13.575 1.00 29.98 542 ALA A O 1
ATOM 4112 N N . ALA A 1 543 ? 15.669 -11.664 15.478 1.00 25.12 543 ALA A N 1
ATOM 4113 C CA . ALA A 1 543 ? 15.267 -10.309 15.056 1.00 25.12 543 ALA A CA 1
ATOM 4114 C C . ALA A 1 543 ? 13.751 -9.992 14.923 1.00 25.12 543 ALA A C 1
ATOM 4116 O O . ALA A 1 543 ? 13.105 -10.357 13.946 1.00 25.12 543 ALA A O 1
ATOM 4117 N N . ASN A 1 544 ? 13.280 -9.134 15.850 1.00 25.14 544 ASN A N 1
ATOM 4118 C CA . ASN A 1 544 ? 12.085 -8.254 15.818 1.00 25.14 544 ASN A CA 1
ATOM 4119 C C . ASN A 1 544 ? 10.680 -8.819 16.207 1.00 25.14 544 ASN A C 1
ATOM 4121 O O . ASN A 1 544 ? 9.959 -9.317 15.347 1.00 25.14 544 ASN A O 1
ATOM 4125 N N . PRO A 1 545 ? 10.209 -8.586 17.452 1.00 35.69 545 PRO A N 1
ATOM 4126 C CA . PRO A 1 545 ? 8.815 -8.230 17.826 1.00 35.69 545 PRO A CA 1
ATOM 4127 C C . PRO A 1 545 ? 8.676 -6.666 17.826 1.00 35.69 545 PRO A C 1
ATOM 4129 O O . PRO A 1 545 ? 9.554 -6.065 17.188 1.00 35.69 545 PRO A O 1
ATOM 4132 N N . PRO A 1 546 ? 7.691 -5.912 18.412 1.00 40.00 546 PRO A N 1
ATOM 4133 C CA . PRO A 1 546 ? 6.553 -6.187 19.343 1.00 40.00 546 PRO A CA 1
ATOM 4134 C C . PRO A 1 546 ? 5.084 -5.925 18.899 1.00 40.00 546 PRO A C 1
ATOM 4136 O O . PRO A 1 546 ? 4.797 -5.473 17.796 1.00 40.00 546 PRO A O 1
ATOM 4139 N N . GLY A 1 547 ? 4.166 -6.085 19.870 1.00 30.88 547 GLY A N 1
ATOM 4140 C CA . GLY A 1 547 ? 2.846 -5.456 20.018 1.00 30.88 547 GLY A CA 1
ATOM 4141 C C . GLY A 1 547 ? 2.013 -6.145 21.103 1.00 30.88 547 GLY A C 1
ATOM 4142 O O . GLY A 1 547 ? 2.510 -7.016 21.817 1.00 30.88 547 GLY A O 1
ATOM 4143 N N . THR A 1 548 ? 0.774 -5.690 21.287 1.00 37.28 548 THR A N 1
ATOM 4144 C CA . THR A 1 548 ? 0.042 -5.833 22.554 1.00 37.28 548 THR A CA 1
ATOM 4145 C C . THR A 1 548 ? -1.372 -6.379 22.366 1.00 37.28 548 THR A C 1
ATOM 4147 O O . THR A 1 548 ? -2.191 -5.833 21.630 1.00 37.28 548 THR A O 1
ATOM 4150 N N . TYR A 1 549 ? -1.684 -7.450 23.093 1.00 34.78 549 TYR A N 1
ATOM 4151 C CA . TYR A 1 549 ? -3.007 -8.069 23.136 1.00 34.78 549 TYR A CA 1
ATOM 4152 C C . TYR A 1 549 ? -3.755 -7.593 24.395 1.00 34.78 549 TYR A C 1
ATOM 4154 O O . TYR A 1 549 ? -3.230 -7.739 25.497 1.00 34.78 549 TYR A O 1
ATOM 4162 N N . GLN A 1 550 ? -4.961 -7.023 24.266 1.00 36.34 550 GLN A N 1
ATOM 4163 C CA . GLN A 1 550 ? -5.714 -6.466 25.403 1.00 36.34 550 GLN A CA 1
ATOM 4164 C C . GLN A 1 550 ? -7.110 -7.091 25.511 1.00 36.34 550 GLN A C 1
ATOM 4166 O O . GLN A 1 550 ? -8.000 -6.839 24.700 1.00 36.34 550 GLN A O 1
ATOM 4171 N N . PHE A 1 551 ? -7.331 -7.886 26.560 1.00 33.38 551 PHE A N 1
ATOM 4172 C CA . PHE A 1 551 ? -8.645 -8.466 26.840 1.00 33.38 551 PHE A CA 1
ATOM 4173 C C . PHE A 1 551 ? -9.669 -7.394 27.211 1.00 33.38 551 PHE A C 1
ATOM 4175 O O . PHE A 1 551 ? -9.383 -6.468 27.971 1.00 33.38 551 PHE A O 1
ATOM 4182 N N . VAL A 1 552 ? -10.895 -7.555 26.713 1.00 31.30 552 VAL A N 1
ATOM 4183 C CA . VAL A 1 552 ? -11.992 -6.628 26.987 1.00 31.30 552 VAL A CA 1
ATOM 4184 C C . VAL A 1 552 ? -13.158 -7.393 27.567 1.00 31.30 552 VAL A C 1
ATOM 4186 O O . VAL A 1 552 ? -13.935 -8.030 26.868 1.00 31.30 552 VAL A O 1
ATOM 4189 N N . GLY A 1 553 ? -13.271 -7.313 28.883 1.00 28.98 553 GLY A N 1
ATOM 4190 C CA . GLY A 1 553 ? -14.241 -8.067 29.655 1.00 28.98 553 GLY A CA 1
ATOM 4191 C C . GLY A 1 553 ? -13.660 -8.385 31.016 1.00 28.98 553 GLY A C 1
ATOM 4192 O O . GLY A 1 553 ? -12.446 -8.496 31.165 1.00 28.98 553 GLY A O 1
ATOM 4193 N N . ASN A 1 554 ? -14.519 -8.543 32.020 1.00 27.89 554 ASN A N 1
ATOM 4194 C CA . ASN A 1 554 ? -14.067 -8.867 33.371 1.00 27.89 554 ASN A CA 1
ATOM 4195 C C . ASN A 1 554 ? -13.792 -10.376 33.512 1.00 27.89 554 ASN A C 1
ATOM 4197 O O . ASN A 1 554 ? -14.287 -11.029 34.430 1.00 27.89 554 ASN A O 1
ATOM 4201 N N . GLY A 1 555 ? -13.004 -10.919 32.577 1.00 29.78 555 GLY A N 1
ATOM 4202 C CA . GLY A 1 555 ? -12.334 -12.213 32.678 1.00 29.78 555 GLY A CA 1
ATOM 4203 C C . GLY A 1 555 ? -11.194 -12.133 33.688 1.00 29.78 555 GLY A C 1
ATOM 4204 O O . GLY A 1 555 ? -10.044 -12.404 33.360 1.00 29.78 555 GLY A O 1
ATOM 4205 N N . GLY A 1 556 ? -11.520 -11.705 34.909 1.00 27.67 556 GLY A N 1
ATOM 4206 C CA . GLY A 1 556 ? -10.604 -11.762 36.031 1.00 27.67 556 GLY A CA 1
ATOM 4207 C C . GLY A 1 556 ? -10.190 -13.210 36.267 1.00 27.67 556 GLY A C 1
ATOM 4208 O O . GLY A 1 556 ? -11.030 -14.111 36.266 1.00 27.67 556 GLY A O 1
ATOM 4209 N N . PHE A 1 557 ? -8.886 -13.389 36.449 1.00 28.73 557 PHE A N 1
ATOM 4210 C CA . PHE A 1 557 ? -8.180 -14.615 36.806 1.00 28.73 557 PHE A CA 1
ATOM 4211 C C . PHE A 1 557 ? -9.053 -15.658 37.539 1.00 28.73 557 PHE A C 1
ATOM 4213 O O . PHE A 1 557 ? -9.446 -15.475 38.695 1.00 28.73 557 PHE A O 1
ATOM 4220 N N . ALA A 1 558 ? -9.360 -16.775 36.872 1.00 24.70 558 ALA A N 1
ATOM 4221 C CA . ALA A 1 558 ? -10.164 -17.848 37.453 1.00 24.70 558 ALA A CA 1
ATOM 4222 C C . ALA A 1 558 ? -9.306 -18.730 38.378 1.00 24.70 558 ALA A C 1
ATOM 4224 O O . ALA A 1 558 ? -8.709 -19.711 37.940 1.00 24.70 558 ALA A O 1
ATOM 4225 N N . ILE A 1 559 ? -9.265 -18.385 39.670 1.00 26.92 559 ILE A N 1
ATOM 4226 C CA . ILE A 1 559 ? -8.533 -19.137 40.703 1.00 26.92 559 ILE A CA 1
ATOM 4227 C C . ILE A 1 559 ? -9.055 -20.589 40.786 1.00 26.92 559 ILE A C 1
ATOM 4229 O O . ILE A 1 559 ? -10.232 -20.791 41.118 1.00 26.92 559 ILE A O 1
ATOM 4233 N N . PRO A 1 560 ? -8.209 -21.618 40.577 1.00 25.25 560 PRO A N 1
ATOM 4234 C CA . PRO A 1 560 ? -8.610 -23.009 40.750 1.00 25.25 560 PRO A CA 1
ATOM 4235 C C . PRO A 1 560 ? -9.091 -23.286 42.184 1.00 25.25 560 PRO A C 1
ATOM 4237 O O . PRO A 1 560 ? -8.341 -23.156 43.147 1.00 25.25 560 PRO A O 1
ATOM 4240 N N . GLY A 1 561 ? -10.357 -23.689 42.327 1.00 29.66 561 GLY A N 1
ATOM 4241 C CA . GLY A 1 561 ? -10.977 -24.021 43.619 1.00 29.66 561 GLY A CA 1
ATOM 4242 C C . GLY A 1 561 ? -11.986 -22.995 44.149 1.00 29.66 561 GLY A C 1
ATOM 4243 O O . GLY A 1 561 ? -12.691 -23.301 45.110 1.00 29.66 561 GLY A O 1
ATOM 4244 N N . VAL A 1 562 ? -12.127 -21.828 43.511 1.00 24.67 562 VAL A N 1
ATOM 4245 C CA . VAL A 1 562 ? -13.211 -20.874 43.801 1.00 24.67 562 VAL A CA 1
ATOM 4246 C C . VAL A 1 562 ? -14.293 -21.011 42.728 1.00 24.67 562 VAL A C 1
ATOM 4248 O O . VAL A 1 562 ? -13.993 -21.080 41.538 1.00 24.67 562 VAL A O 1
ATOM 4251 N N . ALA A 1 563 ? -15.566 -21.080 43.127 1.00 23.89 563 ALA A N 1
ATOM 4252 C CA . ALA A 1 563 ? -16.666 -21.167 42.169 1.00 23.89 563 ALA A CA 1
ATOM 4253 C C . ALA A 1 563 ? -16.729 -19.885 41.323 1.00 23.89 563 ALA A C 1
ATOM 4255 O O . ALA A 1 563 ? -16.903 -18.795 41.869 1.00 23.89 563 ALA A O 1
ATOM 4256 N N . ALA A 1 564 ? -16.603 -20.025 40.001 1.00 28.09 564 ALA A N 1
ATOM 4257 C CA . ALA A 1 564 ? -16.658 -18.900 39.076 1.00 28.09 564 ALA A CA 1
ATOM 4258 C C . ALA A 1 564 ? -17.984 -18.138 39.227 1.00 28.09 564 ALA A C 1
ATOM 4260 O O . ALA A 1 564 ? -19.068 -18.710 39.068 1.00 28.09 564 ALA A O 1
ATOM 4261 N N . ALA A 1 565 ? -17.900 -16.839 39.517 1.00 25.31 565 ALA A N 1
ATOM 4262 C CA . ALA A 1 565 ? -19.047 -15.954 39.385 1.00 25.31 565 ALA A CA 1
ATOM 4263 C C . ALA A 1 565 ? -19.448 -15.898 37.903 1.00 25.31 565 ALA A C 1
ATOM 4265 O O . ALA A 1 565 ? -18.586 -15.799 37.031 1.00 25.31 565 ALA A O 1
ATOM 4266 N N . ALA A 1 566 ? -20.749 -15.986 37.614 1.00 26.73 566 ALA A N 1
ATOM 4267 C CA . ALA A 1 566 ? -21.237 -15.996 36.238 1.00 26.73 566 ALA A CA 1
ATOM 4268 C C . ALA A 1 566 ? -20.766 -14.744 35.479 1.00 26.73 566 ALA A C 1
ATOM 4270 O O . ALA A 1 566 ? -20.966 -13.618 35.948 1.00 26.73 566 ALA A O 1
ATOM 4271 N N . ALA A 1 567 ? -20.155 -14.952 34.309 1.00 32.97 567 ALA A N 1
ATOM 4272 C CA . ALA A 1 567 ? -19.659 -13.878 33.462 1.00 32.97 567 ALA A CA 1
ATOM 4273 C C . ALA A 1 567 ? -20.793 -12.892 33.137 1.00 32.97 567 ALA A C 1
ATOM 4275 O O . ALA A 1 567 ? -21.812 -13.259 32.553 1.00 32.97 567 ALA A O 1
ATOM 4276 N N . SER A 1 568 ? -20.621 -11.634 33.544 1.00 33.94 568 SER A N 1
ATOM 4277 C CA . SER A 1 568 ? -21.507 -10.544 33.130 1.00 33.94 568 SER A CA 1
ATOM 4278 C C . SER A 1 568 ? -21.076 -10.032 31.752 1.00 33.94 568 SER A C 1
ATOM 4280 O O . SER A 1 568 ? -19.873 -10.009 31.480 1.00 33.94 568 SER A O 1
ATOM 4282 N N . PRO A 1 569 ? -22.017 -9.615 30.883 1.00 38.22 569 PRO A N 1
ATOM 4283 C CA . PRO A 1 569 ? -21.700 -9.226 29.514 1.00 38.22 569 PRO A CA 1
ATOM 4284 C C . PRO A 1 569 ? -20.711 -8.059 29.470 1.00 38.22 569 PRO A C 1
ATOM 4286 O O . PRO A 1 569 ? -20.807 -7.095 30.237 1.00 38.22 569 PRO A O 1
ATOM 4289 N N . VAL A 1 570 ? -19.761 -8.153 28.542 1.00 51.56 570 VAL A N 1
ATOM 4290 C CA . VAL A 1 570 ? -18.733 -7.139 28.302 1.00 51.56 570 VAL A CA 1
ATOM 4291 C C . VAL A 1 570 ? -19.398 -5.831 27.874 1.00 51.56 570 VAL A C 1
ATOM 4293 O O . VAL A 1 570 ? -19.998 -5.744 26.805 1.00 51.56 570 VAL A O 1
ATOM 4296 N N . SER A 1 571 ? -19.290 -4.793 28.703 1.00 59.00 571 SER A N 1
ATOM 4297 C CA . SER A 1 571 ? -19.916 -3.503 28.409 1.00 59.00 571 SER A CA 1
ATOM 4298 C C . SER A 1 571 ? -19.079 -2.654 27.447 1.00 59.00 571 SER A C 1
ATOM 4300 O O . SER A 1 571 ? -17.848 -2.691 27.466 1.00 59.00 571 SER A O 1
ATOM 4302 N N . ALA A 1 572 ? -19.743 -1.785 26.679 1.00 60.16 572 ALA A N 1
ATOM 4303 C CA . ALA A 1 572 ? -19.083 -0.757 25.866 1.00 60.16 572 ALA A CA 1
ATOM 4304 C C . ALA A 1 572 ? -18.121 0.140 26.674 1.00 60.16 572 ALA A C 1
ATOM 4306 O O . ALA A 1 572 ? -17.183 0.700 26.109 1.00 60.16 572 ALA A O 1
ATOM 4307 N N . GLY A 1 573 ? -18.332 0.274 27.991 1.00 58.16 573 GLY A N 1
ATOM 4308 C CA . GLY A 1 573 ? -17.428 0.990 28.891 1.00 58.16 573 GLY A CA 1
ATOM 4309 C C . GLY A 1 573 ? -16.067 0.304 29.027 1.00 58.16 573 GLY A C 1
ATOM 4310 O O . GLY A 1 573 ? -15.049 0.978 28.927 1.00 58.16 573 GLY A O 1
ATOM 4311 N N . ALA A 1 574 ? -16.038 -1.027 29.161 1.00 59.47 574 ALA A N 1
ATOM 4312 C CA . ALA A 1 574 ? -14.789 -1.789 29.226 1.00 59.47 574 ALA A CA 1
ATOM 4313 C C . ALA A 1 574 ? -13.967 -1.629 27.935 1.00 59.47 574 ALA A C 1
ATOM 4315 O O . ALA A 1 574 ? -12.777 -1.322 27.999 1.00 59.47 574 ALA A O 1
ATOM 4316 N N . LEU A 1 575 ? -14.615 -1.732 26.767 1.00 65.88 575 LEU A N 1
ATOM 4317 C CA . LEU A 1 575 ? -13.948 -1.510 25.480 1.00 65.88 575 LEU A CA 1
ATOM 4318 C C . LEU A 1 575 ? -13.492 -0.056 25.309 1.00 65.88 575 LEU A C 1
ATOM 4320 O O . LEU A 1 575 ? -12.389 0.187 24.837 1.00 65.88 575 LEU A O 1
ATOM 4324 N N . SER A 1 576 ? -14.301 0.919 25.738 1.00 65.06 576 SER A N 1
ATOM 4325 C CA . SER A 1 576 ? -13.939 2.346 25.672 1.00 65.06 576 SER A CA 1
ATOM 4326 C C . SER A 1 576 ? -12.701 2.690 26.511 1.00 65.06 576 SER A C 1
ATOM 4328 O O . SER A 1 576 ? -11.989 3.635 26.155 1.00 65.06 576 SER A O 1
ATOM 4330 N N . SER A 1 577 ? -12.462 1.947 27.601 1.00 60.09 577 SER A N 1
ATOM 4331 C CA . SER A 1 577 ? -11.267 2.051 28.448 1.00 60.09 577 SER A CA 1
ATOM 4332 C C . SER A 1 577 ? -10.058 1.346 27.834 1.00 60.09 577 SER A C 1
ATOM 4334 O O . SER A 1 577 ? -9.002 1.963 27.753 1.00 60.09 577 SER A O 1
ATOM 4336 N N . ALA A 1 578 ? -10.206 0.110 27.342 1.00 58.50 578 ALA A N 1
ATOM 4337 C CA . ALA A 1 578 ? -9.117 -0.621 26.684 1.00 58.50 578 ALA A CA 1
ATOM 4338 C C . ALA A 1 578 ? -8.620 0.108 25.421 1.00 58.50 578 ALA A C 1
ATOM 4340 O O . ALA A 1 578 ? -7.430 0.363 25.278 1.00 58.50 578 ALA A O 1
ATOM 4341 N N . LEU A 1 579 ? -9.539 0.591 24.576 1.00 64.12 579 LEU A N 1
ATOM 4342 C CA . LEU A 1 579 ? -9.205 1.472 23.449 1.00 64.12 579 LEU A CA 1
ATOM 4343 C C . LEU A 1 579 ? -8.492 2.759 23.891 1.00 64.12 579 LEU A C 1
ATOM 4345 O O . LEU A 1 579 ? -7.696 3.297 23.133 1.00 64.12 579 LEU A O 1
ATOM 4349 N N . GLY A 1 580 ? -8.778 3.268 25.094 1.00 59.59 580 GLY A N 1
ATOM 4350 C CA . GLY A 1 580 ? -8.079 4.421 25.665 1.00 59.59 580 GLY A CA 1
ATOM 4351 C C . GLY A 1 580 ? -6.652 4.095 26.114 1.00 59.59 580 GLY A C 1
ATOM 4352 O O . GLY A 1 580 ? -5.757 4.897 25.878 1.00 59.59 580 GLY A O 1
ATOM 4353 N N . ALA A 1 581 ? -6.434 2.919 26.710 1.00 56.38 581 ALA A N 1
ATOM 4354 C CA . ALA A 1 581 ? -5.111 2.447 27.114 1.00 56.38 581 ALA A CA 1
ATOM 4355 C C . ALA A 1 581 ? -4.223 2.140 25.896 1.00 56.38 581 ALA A C 1
ATOM 4357 O O . ALA A 1 581 ? -3.103 2.635 25.815 1.00 56.38 581 ALA A O 1
ATOM 4358 N N . ALA A 1 582 ? -4.747 1.404 24.909 1.00 60.22 582 ALA A N 1
ATOM 4359 C CA . ALA A 1 582 ? -4.056 1.152 23.642 1.00 60.22 582 ALA A CA 1
ATOM 4360 C C . ALA A 1 582 ? -3.712 2.452 22.887 1.00 60.22 582 ALA A C 1
ATOM 4362 O O . ALA A 1 582 ? -2.669 2.536 22.250 1.00 60.22 582 ALA A O 1
ATOM 4363 N N . ASP A 1 583 ? -4.544 3.496 23.006 1.00 63.38 583 ASP A N 1
ATOM 4364 C CA . ASP A 1 583 ? -4.279 4.799 22.389 1.00 63.38 583 ASP A CA 1
ATOM 4365 C C . ASP A 1 583 ? -3.215 5.640 23.111 1.00 63.38 583 ASP A C 1
ATOM 4367 O O . ASP A 1 583 ? -2.661 6.559 22.507 1.00 63.38 583 ASP A O 1
ATOM 4371 N N . GLN A 1 584 ? -2.934 5.352 24.384 1.00 54.38 584 GLN A N 1
ATOM 4372 C CA . GLN A 1 584 ? -1.889 6.020 25.168 1.00 54.38 584 GLN A CA 1
ATOM 4373 C C . GLN A 1 584 ? -0.516 5.346 25.042 1.00 54.38 584 GLN A C 1
ATOM 4375 O O . GLN A 1 584 ? 0.478 5.959 25.421 1.00 54.38 584 GLN A O 1
ATOM 4380 N N . GLN A 1 585 ? -0.436 4.139 24.468 1.00 53.59 585 GLN A N 1
ATOM 4381 C CA . GLN A 1 585 ? 0.825 3.437 24.220 1.00 53.59 585 GLN A CA 1
ATOM 4382 C C . GLN A 1 585 ? 1.595 4.094 23.056 1.00 53.59 585 GLN A C 1
ATOM 4384 O O . GLN A 1 585 ? 1.559 3.644 21.914 1.00 53.59 585 GLN A O 1
ATOM 4389 N N . SER A 1 586 ? 2.293 5.191 23.358 1.00 46.75 586 SER A N 1
ATOM 4390 C CA . SER A 1 586 ? 2.979 6.078 22.406 1.00 46.75 586 SER A CA 1
ATOM 4391 C C . SER A 1 586 ? 4.316 5.549 21.868 1.00 46.75 586 SER A C 1
ATOM 4393 O O . SER A 1 586 ? 5.014 6.263 21.143 1.00 46.75 586 SER A O 1
ATOM 4395 N N . SER A 1 587 ? 4.702 4.314 22.197 1.00 44.94 587 SER A N 1
ATOM 4396 C CA . SER A 1 587 ? 5.893 3.660 21.651 1.00 44.94 587 SER A CA 1
ATOM 4397 C C . SER A 1 587 ? 5.772 2.133 21.596 1.00 44.94 587 SER A C 1
ATOM 4399 O O . SER A 1 587 ? 5.042 1.538 22.394 1.00 44.94 587 SER A O 1
ATOM 4401 N N . PRO A 1 588 ? 6.468 1.485 20.641 1.00 43.56 588 PRO A N 1
ATOM 4402 C CA . PRO A 1 588 ? 6.488 0.032 20.513 1.00 43.56 588 PRO A CA 1
ATOM 4403 C C . PRO A 1 588 ? 7.139 -0.613 21.748 1.00 43.56 588 PRO A C 1
ATOM 4405 O O . PRO A 1 588 ? 8.175 -0.150 22.218 1.00 43.56 588 PRO A O 1
ATOM 4408 N N . LEU A 1 589 ? 6.550 -1.701 22.255 1.00 42.56 589 LEU A N 1
ATOM 4409 C CA . LEU A 1 589 ? 7.142 -2.532 23.316 1.00 42.56 589 LEU A CA 1
ATOM 4410 C C . LEU A 1 589 ? 8.510 -3.102 22.861 1.00 42.56 589 LEU A C 1
ATOM 4412 O O . LEU A 1 589 ? 8.741 -3.316 21.680 1.00 42.56 589 LEU A O 1
ATOM 4416 N N . VAL A 1 590 ? 9.475 -3.327 23.749 1.00 42.19 590 VAL A N 1
ATOM 4417 C CA . VAL A 1 590 ? 10.821 -3.763 23.322 1.00 42.19 590 VAL A CA 1
ATOM 4418 C C . VAL A 1 590 ? 11.190 -5.059 24.024 1.00 42.19 590 VAL A C 1
ATOM 4420 O O . VAL A 1 590 ? 11.438 -5.068 25.224 1.00 42.19 590 VAL A O 1
ATOM 4423 N N . ASP A 1 591 ? 11.240 -6.157 23.267 1.00 48.88 591 ASP A N 1
ATOM 4424 C CA . ASP A 1 591 ? 11.808 -7.416 23.751 1.00 48.88 591 ASP A CA 1
ATOM 4425 C C . ASP A 1 591 ? 13.335 -7.362 23.666 1.00 48.88 591 ASP A C 1
ATOM 4427 O O . ASP A 1 591 ? 13.925 -7.131 22.604 1.00 48.88 591 ASP A O 1
ATOM 4431 N N . VAL A 1 592 ? 13.969 -7.609 24.804 1.00 50.72 592 VAL A N 1
ATOM 4432 C CA . VAL A 1 592 ? 15.414 -7.523 25.004 1.00 50.72 592 VAL A CA 1
ATOM 4433 C C . VAL A 1 592 ? 16.120 -8.884 24.876 1.00 50.72 592 VAL A C 1
ATOM 4435 O O . VAL A 1 592 ? 17.343 -8.945 24.946 1.00 50.72 592 VAL A O 1
ATOM 4438 N N . ASN A 1 593 ? 15.373 -9.967 24.612 1.00 51.88 593 ASN A N 1
ATOM 4439 C CA . ASN A 1 593 ? 15.855 -11.343 24.424 1.00 51.88 593 ASN A CA 1
ATOM 4440 C C . ASN A 1 593 ? 16.680 -11.896 25.609 1.00 51.88 593 ASN A C 1
ATOM 4442 O O . ASN A 1 593 ? 17.800 -12.389 25.436 1.00 51.88 593 ASN A O 1
ATOM 4446 N N . LEU A 1 594 ? 16.094 -11.893 26.813 1.00 56.16 594 LEU A N 1
ATOM 4447 C CA . LEU A 1 594 ? 16.620 -12.585 28.005 1.00 56.16 594 LEU A CA 1
ATOM 4448 C C . LEU A 1 594 ? 16.470 -14.119 27.903 1.00 56.16 594 LEU A C 1
ATOM 4450 O O . LEU A 1 594 ? 15.765 -14.755 28.679 1.00 56.16 594 LEU A O 1
ATOM 4454 N N . GLY A 1 595 ? 17.177 -14.720 26.944 1.00 49.59 595 GLY A N 1
ATOM 4455 C CA . GLY A 1 595 ? 17.177 -16.161 26.675 1.00 49.59 595 GLY A CA 1
ATOM 4456 C C . GLY A 1 595 ? 16.147 -16.576 25.620 1.00 49.59 595 GLY A C 1
ATOM 4457 O O . GLY A 1 595 ? 14.952 -16.348 25.755 1.00 49.59 595 GLY A O 1
ATOM 4458 N N . THR A 1 596 ? 16.607 -17.216 24.542 1.00 41.00 596 THR A N 1
ATOM 4459 C CA . THR A 1 596 ? 15.799 -17.470 23.328 1.00 41.00 596 THR A CA 1
ATOM 4460 C C . THR A 1 596 ? 15.173 -18.870 23.269 1.00 41.00 596 THR A C 1
ATOM 4462 O O . THR A 1 596 ? 14.686 -19.298 22.220 1.00 41.00 596 THR A O 1
ATOM 4465 N N . ALA A 1 597 ? 15.188 -19.626 24.374 1.00 38.47 597 ALA A N 1
ATOM 4466 C CA . ALA A 1 597 ? 14.633 -20.977 24.421 1.00 38.47 597 ALA A CA 1
ATOM 4467 C C . ALA A 1 597 ? 14.057 -21.345 25.794 1.00 38.47 597 ALA A C 1
ATOM 4469 O O . ALA A 1 597 ? 14.705 -21.173 26.827 1.00 38.47 597 ALA A O 1
ATOM 4470 N N . ARG A 1 598 ? 12.891 -22.006 25.766 1.00 38.53 598 ARG A N 1
ATOM 4471 C CA . ARG A 1 598 ? 12.116 -22.557 26.899 1.00 38.53 598 ARG A CA 1
ATOM 4472 C C . ARG A 1 598 ? 12.789 -23.755 27.604 1.00 38.53 598 ARG A C 1
ATOM 4474 O O . ARG A 1 598 ? 12.159 -24.750 27.952 1.00 38.53 598 ARG A O 1
ATOM 4481 N N . SER A 1 599 ? 14.115 -23.734 27.673 1.00 42.16 599 SER A N 1
ATOM 4482 C CA . SER A 1 599 ? 14.989 -24.805 28.171 1.00 42.16 599 SER A CA 1
ATOM 4483 C C . SER A 1 599 ? 16.313 -24.267 28.729 1.00 42.16 599 SER A C 1
ATOM 4485 O O . SER A 1 599 ? 17.180 -25.053 29.108 1.00 42.16 599 SER A O 1
ATOM 4487 N N . GLN A 1 600 ? 16.507 -22.944 28.756 1.00 51.25 600 GLN A N 1
ATOM 4488 C CA . GLN A 1 600 ? 17.733 -22.328 29.247 1.00 51.25 600 GLN A CA 1
ATOM 4489 C C . GLN A 1 600 ? 17.672 -22.171 30.772 1.00 51.25 600 GLN A C 1
ATOM 4491 O O . GLN A 1 600 ? 17.336 -21.115 31.296 1.00 51.25 600 GLN A O 1
ATOM 4496 N N . THR A 1 601 ? 17.999 -23.244 31.496 1.00 57.38 601 THR A N 1
ATOM 4497 C CA . THR A 1 601 ? 18.121 -23.207 32.959 1.00 57.38 601 THR A CA 1
ATOM 4498 C C . THR A 1 601 ? 19.184 -22.191 33.380 1.00 57.38 601 THR A C 1
ATOM 4500 O O . THR A 1 601 ? 20.376 -22.393 33.129 1.00 57.38 601 THR A O 1
ATOM 4503 N N . VAL A 1 602 ? 18.761 -21.117 34.051 1.00 59.38 602 VAL A N 1
ATOM 4504 C CA . VAL A 1 602 ? 19.670 -20.159 34.687 1.00 59.38 602 VAL A CA 1
ATOM 4505 C C . VAL A 1 602 ? 20.322 -20.849 35.881 1.00 59.38 602 VAL A C 1
ATOM 4507 O O . VAL A 1 602 ? 19.661 -21.205 36.854 1.00 59.38 602 VAL A O 1
ATOM 4510 N N . ASN A 1 603 ? 21.630 -21.087 35.798 1.00 64.25 603 ASN A N 1
ATOM 4511 C CA . ASN A 1 603 ? 22.374 -21.665 36.911 1.00 64.25 603 ASN A CA 1
ATOM 4512 C C . ASN A 1 603 ? 22.707 -20.567 37.938 1.00 64.25 603 ASN A C 1
ATOM 4514 O O . ASN A 1 603 ? 23.146 -19.483 37.538 1.00 64.25 603 ASN A O 1
ATOM 4518 N N . PRO A 1 604 ? 22.577 -20.833 39.252 1.00 64.25 604 PRO A N 1
ATOM 4519 C CA . PRO A 1 604 ? 22.990 -19.888 40.285 1.00 64.25 604 PRO A CA 1
ATOM 4520 C C . PRO A 1 604 ? 24.445 -19.433 40.092 1.00 64.25 604 PRO A C 1
ATOM 4522 O O . PRO A 1 604 ? 25.363 -20.253 40.064 1.00 64.25 604 PRO A O 1
ATOM 4525 N N . GLY A 1 605 ? 24.650 -18.119 39.962 1.00 65.94 605 GLY A N 1
ATOM 4526 C CA . GLY A 1 605 ? 25.964 -17.502 39.741 1.00 65.94 605 GLY A CA 1
ATOM 4527 C C . GLY A 1 605 ? 26.308 -17.151 38.285 1.00 65.94 605 GLY A C 1
ATOM 4528 O O . GLY A 1 605 ? 27.367 -16.572 38.056 1.00 65.94 605 GLY A O 1
ATOM 4529 N N . THR A 1 606 ? 25.438 -17.443 37.313 1.00 72.81 606 THR A N 1
ATOM 4530 C CA . THR A 1 606 ? 25.559 -16.953 35.926 1.00 72.81 606 THR A CA 1
ATOM 4531 C C . THR A 1 606 ? 24.293 -16.184 35.529 1.00 72.81 606 THR A C 1
ATOM 4533 O O . THR A 1 606 ? 23.367 -16.812 35.010 1.00 72.81 606 THR A O 1
ATOM 4536 N N . PRO A 1 607 ? 24.207 -14.866 35.800 1.00 74.69 607 PRO A N 1
ATOM 4537 C CA . PRO A 1 607 ? 23.035 -14.075 35.436 1.00 74.69 607 PRO A CA 1
ATOM 4538 C C . PRO A 1 607 ? 22.888 -13.983 33.912 1.00 74.69 607 PRO A C 1
ATOM 4540 O O . PRO A 1 607 ? 23.883 -13.915 33.184 1.00 74.69 607 PRO A O 1
ATOM 4543 N N . LEU A 1 608 ? 21.641 -13.970 33.443 1.00 75.56 608 LEU A N 1
ATOM 4544 C CA . LEU A 1 608 ? 21.316 -13.447 32.118 1.00 75.56 608 LEU A CA 1
ATOM 4545 C C . LEU A 1 608 ? 21.341 -11.920 32.204 1.00 75.56 608 LEU A C 1
ATOM 4547 O O . LEU A 1 608 ? 20.975 -11.375 33.240 1.00 75.56 608 LEU A O 1
ATOM 4551 N N . THR A 1 609 ? 21.769 -11.252 31.136 1.00 76.44 609 THR A N 1
ATOM 4552 C CA . THR A 1 609 ? 21.681 -9.794 31.026 1.00 76.44 609 THR A CA 1
ATOM 4553 C C . THR A 1 609 ? 21.212 -9.392 29.639 1.00 76.44 609 THR A C 1
ATOM 4555 O O . THR A 1 609 ? 21.508 -10.072 28.649 1.00 76.44 609 THR A O 1
ATOM 4558 N N . ALA A 1 610 ? 20.493 -8.279 29.554 1.00 69.62 610 ALA A N 1
ATOM 4559 C CA . ALA A 1 610 ? 20.030 -7.712 28.300 1.00 69.62 610 ALA A CA 1
ATOM 4560 C C . ALA A 1 610 ? 19.997 -6.184 28.353 1.00 69.62 610 ALA A C 1
ATOM 4562 O O . ALA A 1 610 ? 19.849 -5.584 29.410 1.00 69.62 610 ALA A O 1
ATOM 4563 N N . ASN A 1 611 ? 20.145 -5.543 27.194 1.00 74.81 611 ASN A N 1
ATOM 4564 C CA . ASN A 1 611 ? 20.231 -4.088 27.101 1.00 74.81 611 ASN A CA 1
ATOM 4565 C C . ASN A 1 611 ? 19.094 -3.532 26.241 1.00 74.81 611 ASN A C 1
ATOM 4567 O O . ASN A 1 611 ? 18.811 -4.081 25.175 1.00 74.81 611 ASN A O 1
ATOM 4571 N N . PHE A 1 612 ? 18.522 -2.399 26.644 1.00 65.94 612 PHE A N 1
ATOM 4572 C CA . PHE A 1 612 ? 17.566 -1.630 25.842 1.00 65.94 612 PHE A CA 1
ATOM 4573 C C . PHE A 1 612 ? 17.907 -0.144 25.855 1.00 65.94 612 PHE A C 1
ATOM 4575 O O . PHE A 1 612 ? 18.563 0.343 26.770 1.00 65.94 612 PHE A O 1
ATOM 4582 N N . TYR A 1 613 ? 17.489 0.578 24.818 1.00 69.62 613 TYR A N 1
ATOM 4583 C CA . TYR A 1 613 ? 17.749 2.008 24.685 1.00 69.62 613 TYR A CA 1
ATOM 4584 C C . TYR A 1 613 ? 16.477 2.816 24.936 1.00 69.62 613 TYR A C 1
ATOM 4586 O O . TYR A 1 613 ? 15.439 2.538 24.337 1.00 69.62 613 TYR A O 1
ATOM 4594 N N . VAL A 1 614 ? 16.586 3.830 25.790 1.00 69.00 614 VAL A N 1
ATOM 4595 C CA . VAL A 1 614 ? 15.539 4.812 26.083 1.00 69.00 614 VAL A CA 1
ATOM 4596 C C . VAL A 1 614 ? 15.873 6.116 25.359 1.00 69.00 614 VAL A C 1
ATOM 4598 O O . VAL A 1 614 ? 16.949 6.684 25.554 1.00 69.00 614 VAL A O 1
ATOM 4601 N N . ASP A 1 615 ? 14.946 6.580 24.521 1.00 61.28 615 ASP A N 1
ATOM 4602 C CA . ASP A 1 615 ? 15.021 7.844 23.779 1.00 61.28 615 ASP A CA 1
ATOM 4603 C C . ASP A 1 615 ? 14.468 9.015 24.621 1.00 61.28 615 ASP A C 1
ATOM 4605 O O . ASP A 1 615 ? 13.575 8.835 25.446 1.00 61.28 615 ASP A O 1
ATOM 4609 N N . ALA A 1 616 ? 14.954 10.234 24.370 1.00 58.47 616 ALA A N 1
ATOM 4610 C CA . ALA A 1 616 ? 14.470 11.479 24.981 1.00 58.47 616 ALA A CA 1
ATOM 4611 C C . ALA A 1 616 ? 12.998 11.829 24.672 1.00 58.47 616 ALA A C 1
ATOM 4613 O O . ALA A 1 616 ? 12.472 12.800 25.211 1.00 58.47 616 ALA A O 1
ATOM 4614 N N . THR A 1 617 ? 12.348 11.082 23.779 1.00 49.16 617 THR A N 1
ATOM 4615 C CA . THR A 1 617 ? 10.919 11.189 23.447 1.00 49.16 617 THR A CA 1
ATOM 4616 C C . THR A 1 617 ? 10.001 10.327 24.326 1.00 49.16 617 THR A C 1
ATOM 4618 O O . THR A 1 617 ? 8.785 10.383 24.143 1.00 49.16 617 THR A O 1
ATOM 4621 N N . LEU A 1 618 ? 10.548 9.546 25.267 1.00 54.34 618 LEU A N 1
ATOM 4622 C CA . LEU A 1 618 ? 9.793 8.659 26.160 1.00 54.34 618 LEU A CA 1
ATOM 4623 C C . LEU A 1 618 ? 9.591 9.293 27.546 1.00 54.34 618 LEU A C 1
ATOM 4625 O O . LEU A 1 618 ? 10.553 9.483 28.287 1.00 54.34 618 LEU A O 1
ATOM 4629 N N . ASP A 1 619 ? 8.338 9.576 27.915 1.00 56.88 619 ASP A N 1
ATOM 4630 C CA . ASP A 1 619 ? 7.994 10.110 29.245 1.00 56.88 619 ASP A CA 1
ATOM 4631 C C . ASP A 1 619 ? 7.957 9.019 30.336 1.00 56.88 619 ASP A C 1
ATOM 4633 O O . ASP A 1 619 ? 8.358 9.273 31.473 1.00 56.88 619 ASP A O 1
ATOM 4637 N N . GLU A 1 620 ? 7.500 7.805 30.004 1.00 60.47 620 GLU A N 1
ATOM 4638 C CA . GLU A 1 620 ? 7.435 6.647 30.908 1.00 60.47 620 GLU A CA 1
ATOM 4639 C C . GLU A 1 620 ? 7.825 5.354 30.171 1.00 60.47 620 GLU A C 1
ATOM 4641 O O . GLU A 1 620 ? 7.574 5.214 28.971 1.00 60.47 620 GLU A O 1
ATOM 4646 N N . VAL A 1 621 ? 8.442 4.404 30.882 1.00 63.69 621 VAL A N 1
ATOM 4647 C CA . VAL A 1 621 ? 8.854 3.089 30.360 1.00 63.69 621 VAL A CA 1
ATOM 4648 C C . VAL A 1 621 ? 8.487 1.993 31.359 1.00 63.69 621 VAL A C 1
ATOM 4650 O O . VAL A 1 621 ? 8.885 2.044 32.519 1.00 63.69 621 VAL A O 1
ATOM 4653 N N . GLU A 1 622 ? 7.763 0.975 30.900 1.00 65.94 622 GLU A N 1
ATOM 4654 C CA . GLU A 1 622 ? 7.440 -0.231 31.669 1.00 65.94 622 GLU A CA 1
ATOM 4655 C C . GLU A 1 622 ? 8.348 -1.390 31.227 1.00 65.94 622 GLU A C 1
ATOM 4657 O O . GLU A 1 622 ? 8.460 -1.686 30.035 1.00 65.94 622 GLU A O 1
ATOM 4662 N N . VAL A 1 623 ? 9.005 -2.044 32.185 1.00 68.75 623 VAL A N 1
ATOM 4663 C CA . VAL A 1 623 ? 9.890 -3.198 31.973 1.00 68.75 623 VAL A CA 1
ATOM 4664 C C . VAL A 1 623 ? 9.270 -4.410 32.658 1.00 68.75 623 VAL A C 1
ATOM 4666 O O . VAL A 1 623 ? 9.052 -4.386 33.867 1.00 68.75 623 VAL A O 1
ATOM 4669 N N . ALA A 1 624 ? 9.012 -5.476 31.903 1.00 66.94 624 ALA A N 1
ATOM 4670 C CA . ALA A 1 624 ? 8.372 -6.694 32.395 1.00 66.94 624 ALA A CA 1
ATOM 4671 C C . ALA A 1 624 ? 9.258 -7.926 32.152 1.00 66.94 624 ALA A C 1
ATOM 4673 O O . ALA A 1 624 ? 9.825 -8.084 31.070 1.00 66.94 624 ALA A O 1
ATOM 4674 N N . VAL A 1 625 ? 9.362 -8.809 33.148 1.00 69.44 625 VAL A N 1
ATOM 4675 C CA . VAL A 1 625 ? 10.195 -10.024 33.113 1.00 69.44 625 VAL A CA 1
ATOM 4676 C C . VAL A 1 625 ? 9.383 -11.230 33.572 1.00 69.44 625 VAL A C 1
ATOM 4678 O O . VAL A 1 625 ? 8.748 -11.178 34.620 1.00 69.44 625 VAL A O 1
ATOM 4681 N N . LEU A 1 626 ? 9.424 -12.320 32.805 1.00 65.81 626 LEU A N 1
ATOM 4682 C CA . LEU A 1 626 ? 8.708 -13.569 33.081 1.00 65.81 626 LEU A CA 1
ATOM 4683 C C . LEU A 1 626 ? 9.711 -14.716 33.263 1.00 65.81 626 LEU A C 1
ATOM 4685 O O . LEU A 1 626 ? 10.605 -14.877 32.432 1.00 65.81 626 LEU A O 1
ATOM 4689 N N . PHE A 1 627 ? 9.559 -15.522 34.316 1.00 66.25 627 PHE A N 1
ATOM 4690 C CA . PHE A 1 627 ? 10.408 -16.694 34.564 1.00 66.25 627 PHE A CA 1
ATOM 4691 C C . PHE A 1 627 ? 9.660 -17.852 35.244 1.00 66.25 627 PHE A C 1
ATOM 4693 O O . PHE A 1 627 ? 8.737 -17.637 36.028 1.00 66.25 627 PHE A O 1
ATOM 4700 N N . ASP A 1 628 ? 10.096 -19.085 34.970 1.00 65.94 628 ASP A N 1
ATOM 4701 C CA . ASP A 1 628 ? 9.612 -20.303 35.630 1.00 65.94 628 ASP A CA 1
ATOM 4702 C C . ASP A 1 628 ? 10.039 -20.301 37.116 1.00 65.94 628 ASP A C 1
ATOM 4704 O O . ASP A 1 628 ? 11.232 -20.252 37.437 1.00 65.94 628 ASP A O 1
ATOM 4708 N N . GLY A 1 629 ? 9.081 -20.405 38.038 1.00 70.25 629 GLY A N 1
ATOM 4709 C CA . GLY A 1 629 ? 9.304 -20.443 39.484 1.00 70.25 629 GLY A CA 1
ATOM 4710 C C . GLY A 1 629 ? 8.423 -19.475 40.277 1.00 70.25 629 GLY A C 1
ATOM 4711 O O . GLY A 1 629 ? 7.599 -18.751 39.731 1.00 70.25 629 GLY A O 1
ATOM 4712 N N . SER A 1 630 ? 8.619 -19.464 41.597 1.00 76.12 630 SER A N 1
ATOM 4713 C CA . SER A 1 630 ? 8.068 -18.451 42.511 1.00 76.12 630 SER A CA 1
ATOM 4714 C C . SER A 1 630 ? 8.929 -17.186 42.511 1.00 76.12 630 SER A C 1
ATOM 4716 O O . SER A 1 630 ? 10.111 -17.283 42.205 1.00 76.12 630 SER A O 1
ATOM 4718 N N . GLU A 1 631 ? 8.413 -16.060 43.007 1.00 73.56 631 GLU A N 1
ATOM 4719 C CA . GLU A 1 631 ? 9.113 -14.761 43.122 1.00 73.56 631 GLU A CA 1
ATOM 4720 C C . GLU A 1 631 ? 10.580 -14.831 43.593 1.00 73.56 631 GLU A C 1
ATOM 4722 O O . GLU A 1 631 ? 11.425 -14.109 43.083 1.00 73.56 631 GLU A O 1
ATOM 4727 N N . SER A 1 632 ? 10.925 -15.741 44.512 1.00 77.44 632 SER A N 1
ATOM 4728 C CA . SER A 1 632 ? 12.302 -15.934 44.997 1.00 77.44 632 SER A CA 1
ATOM 4729 C C . SER A 1 632 ? 13.207 -16.812 44.108 1.00 77.44 632 SER A C 1
ATOM 4731 O O . SER A 1 632 ? 14.230 -17.299 44.592 1.00 77.44 632 SER A O 1
ATOM 4733 N N . ALA A 1 633 ? 12.809 -17.133 42.874 1.00 74.69 633 ALA A N 1
ATOM 4734 C CA . ALA A 1 633 ? 13.570 -17.996 41.961 1.00 74.69 633 ALA A CA 1
ATOM 4735 C C . ALA A 1 633 ? 14.565 -17.221 41.077 1.00 74.69 633 ALA A C 1
ATOM 4737 O O . ALA A 1 633 ? 15.513 -17.825 40.573 1.00 74.69 633 ALA A O 1
ATOM 4738 N N . ALA A 1 634 ? 14.387 -15.904 40.931 1.00 75.50 634 ALA A N 1
ATOM 4739 C CA . ALA A 1 634 ? 15.299 -15.017 40.219 1.00 75.50 634 ALA A CA 1
ATOM 4740 C C . ALA A 1 634 ? 15.445 -13.676 40.958 1.00 75.50 634 ALA A C 1
ATOM 4742 O O . ALA A 1 634 ? 14.459 -13.109 41.420 1.00 75.50 634 ALA A O 1
ATOM 4743 N N . ASP A 1 635 ? 16.671 -13.154 41.024 1.00 79.25 635 ASP A N 1
ATOM 4744 C CA . ASP A 1 635 ? 16.937 -11.771 41.428 1.00 79.25 635 ASP A CA 1
ATOM 4745 C C . ASP A 1 635 ? 16.977 -10.898 40.163 1.00 79.25 635 ASP A C 1
ATOM 4747 O O . ASP A 1 635 ? 17.775 -11.157 39.261 1.00 79.25 635 ASP A O 1
ATOM 4751 N N . LEU A 1 636 ? 16.138 -9.862 40.092 1.00 78.75 636 LEU A N 1
ATOM 4752 C CA . LEU A 1 636 ? 16.108 -8.908 38.977 1.00 78.75 636 LEU A CA 1
ATOM 4753 C C . LEU A 1 636 ? 16.844 -7.623 39.366 1.00 78.75 636 LEU A C 1
ATOM 4755 O O . LEU A 1 636 ? 16.655 -7.102 40.464 1.00 78.75 636 LEU A O 1
ATOM 4759 N N . THR A 1 637 ? 17.701 -7.104 38.486 1.00 79.38 637 THR A N 1
ATOM 4760 C CA . THR A 1 637 ? 18.470 -5.874 38.737 1.00 79.38 637 THR A CA 1
ATOM 4761 C C . THR A 1 637 ? 18.494 -5.010 37.489 1.00 79.38 637 THR A C 1
ATOM 4763 O O . THR A 1 637 ? 19.164 -5.343 36.524 1.00 79.38 637 THR A O 1
ATOM 4766 N N . LEU A 1 638 ? 17.806 -3.870 37.535 1.00 81.69 638 LEU A N 1
ATOM 4767 C CA . LEU A 1 638 ? 17.792 -2.910 36.438 1.00 81.69 638 LEU A CA 1
ATOM 4768 C C . LEU A 1 638 ? 18.780 -1.763 36.710 1.00 81.69 638 LEU A C 1
ATOM 4770 O O . LEU A 1 638 ? 18.685 -1.090 37.739 1.00 81.69 638 LEU A O 1
ATOM 4774 N N . VAL A 1 639 ? 19.724 -1.568 35.790 1.00 83.38 639 VAL A N 1
ATOM 4775 C CA . VAL A 1 639 ? 20.853 -0.631 35.858 1.00 83.38 639 VAL A CA 1
ATOM 4776 C C . VAL A 1 639 ? 20.670 0.498 34.842 1.00 83.38 639 VAL A C 1
ATOM 4778 O O . VAL A 1 639 ? 20.547 0.264 33.639 1.00 83.38 639 VAL A O 1
ATOM 4781 N N . ASP A 1 640 ? 20.696 1.726 35.355 1.00 82.19 640 ASP A N 1
ATOM 4782 C CA . ASP A 1 640 ? 20.617 2.982 34.599 1.00 82.19 640 ASP A CA 1
ATOM 4783 C C . ASP A 1 640 ? 21.874 3.216 33.715 1.00 82.19 640 ASP A C 1
ATOM 4785 O O . ASP A 1 640 ? 22.983 2.886 34.159 1.00 82.19 640 ASP A O 1
ATOM 4789 N N . PRO A 1 641 ? 21.755 3.800 32.500 1.00 80.00 641 PRO A N 1
ATOM 4790 C CA . PRO A 1 641 ? 22.887 4.193 31.648 1.00 80.00 641 PRO A CA 1
ATOM 4791 C C . PRO A 1 641 ? 23.964 5.059 32.325 1.00 80.00 641 PRO A C 1
ATOM 4793 O O . PRO A 1 641 ? 25.138 4.933 31.971 1.00 80.00 641 PRO A O 1
ATOM 4796 N N . ASP A 1 642 ? 23.609 5.894 33.306 1.00 77.50 642 ASP A N 1
ATOM 4797 C CA . ASP A 1 642 ? 24.561 6.694 34.093 1.00 77.50 642 ASP A CA 1
ATOM 4798 C C . ASP A 1 642 ? 25.244 5.880 35.218 1.00 77.50 642 ASP A C 1
ATOM 4800 O O . ASP A 1 642 ? 26.139 6.373 35.909 1.00 77.50 642 ASP A O 1
ATOM 4804 N N . SER A 1 643 ? 24.906 4.592 35.365 1.00 61.50 643 SER A N 1
ATOM 4805 C CA . SER A 1 643 ? 25.562 3.579 36.214 1.00 61.50 643 SER A CA 1
ATOM 4806 C C . SER A 1 643 ? 25.525 3.817 37.736 1.00 61.50 643 SER A C 1
ATOM 4808 O O . SER A 1 643 ? 26.385 3.322 38.468 1.00 61.50 643 SER A O 1
ATOM 4810 N N . LEU A 1 644 ? 24.526 4.559 38.238 1.00 55.03 644 LEU A N 1
ATOM 4811 C CA . LEU A 1 644 ? 24.498 5.057 39.627 1.00 55.03 644 LEU A CA 1
ATOM 4812 C C . LEU A 1 644 ? 23.394 4.515 40.558 1.00 55.03 644 LEU A C 1
ATOM 4814 O O . LEU A 1 644 ? 23.448 4.797 41.757 1.00 55.03 644 LEU A O 1
ATOM 4818 N N . SER A 1 645 ? 22.451 3.693 40.085 1.00 54.28 645 SER A N 1
ATOM 4819 C CA . SER A 1 645 ? 21.490 3.002 40.964 1.00 54.28 645 SER A CA 1
ATOM 4820 C C . SER A 1 645 ? 20.884 1.751 40.333 1.00 54.28 645 SER A C 1
ATOM 4822 O O . SER A 1 645 ? 20.546 1.759 39.152 1.00 54.28 645 SER A O 1
ATOM 4824 N N . ALA A 1 646 ? 20.672 0.714 41.150 1.00 53.59 646 ALA A N 1
ATOM 4825 C CA . ALA A 1 646 ? 19.629 -0.270 40.880 1.00 53.59 646 ALA A CA 1
ATOM 4826 C C . ALA A 1 646 ? 18.272 0.390 41.176 1.00 53.59 646 ALA A C 1
ATOM 4828 O O . ALA A 1 646 ? 18.119 0.984 42.249 1.00 53.59 646 ALA A O 1
ATOM 4829 N N . SER A 1 647 ? 17.336 0.345 40.226 1.00 56.47 647 SER A N 1
ATOM 4830 C CA . SER A 1 647 ? 16.014 0.977 40.386 1.00 56.47 647 SER A CA 1
ATOM 4831 C C . SER A 1 647 ? 15.086 0.195 41.337 1.00 56.47 647 SER A C 1
ATOM 4833 O O . SER A 1 647 ? 15.516 -0.764 41.980 1.00 56.47 647 SER A O 1
ATOM 4835 N N . GLU A 1 648 ? 13.837 0.646 41.480 1.00 57.03 648 GLU A N 1
ATOM 4836 C CA . GLU A 1 648 ? 12.864 0.121 42.448 1.00 57.03 648 GLU A CA 1
ATOM 4837 C C . GLU A 1 648 ? 12.657 -1.402 42.366 1.00 57.03 648 GLU A C 1
ATOM 4839 O O . GLU A 1 648 ? 12.823 -2.026 41.317 1.00 57.03 648 GLU A O 1
ATOM 4844 N N . LEU A 1 649 ? 12.275 -2.004 43.501 1.00 61.34 649 LEU A N 1
ATOM 4845 C CA . LEU A 1 649 ? 11.925 -3.424 43.555 1.00 61.34 649 LEU A CA 1
ATOM 4846 C C . LEU A 1 649 ? 10.745 -3.699 42.608 1.00 61.34 649 LEU A C 1
ATOM 4848 O O . LEU A 1 649 ? 9.745 -2.981 42.696 1.00 61.34 649 LEU A O 1
ATOM 4852 N N . PRO A 1 650 ? 10.819 -4.734 41.753 1.00 72.31 650 PRO A N 1
ATOM 4853 C CA . PRO A 1 650 ? 9.718 -5.069 40.867 1.00 72.31 650 PRO A CA 1
ATOM 4854 C C . PRO A 1 650 ? 8.469 -5.455 41.662 1.00 72.31 650 PRO A C 1
ATOM 4856 O O . PRO A 1 650 ? 8.546 -6.127 42.694 1.00 72.31 650 PRO A O 1
ATOM 4859 N N . VAL A 1 651 ? 7.304 -5.083 41.138 1.00 74.19 651 VAL A N 1
ATOM 4860 C CA . VAL A 1 651 ? 6.029 -5.661 41.569 1.00 74.19 651 VAL A CA 1
ATOM 4861 C C . VAL A 1 651 ? 5.890 -7.000 40.859 1.00 74.19 651 VAL A C 1
ATOM 4863 O O . VAL A 1 651 ? 5.844 -7.034 39.631 1.00 74.19 651 VAL A O 1
ATOM 4866 N N . CYS A 1 652 ? 5.858 -8.091 41.619 1.00 67.25 652 CYS A N 1
ATOM 4867 C CA . CYS A 1 652 ? 5.757 -9.438 41.070 1.00 67.25 652 CYS A CA 1
ATOM 4868 C C . CYS A 1 652 ? 4.401 -10.085 41.376 1.00 67.25 652 CYS A C 1
ATOM 4870 O O . CYS A 1 652 ? 3.826 -9.877 42.443 1.00 67.25 652 CYS A O 1
ATOM 4872 N N . GLU A 1 653 ? 3.921 -10.897 40.437 1.00 55.88 653 GLU A N 1
ATOM 4873 C CA . GLU A 1 653 ? 2.730 -11.734 40.549 1.00 55.88 653 GLU A CA 1
ATOM 4874 C C . GLU A 1 653 ? 3.064 -13.150 40.049 1.00 55.88 653 GLU A C 1
ATOM 4876 O O . GLU A 1 653 ? 3.659 -13.319 38.983 1.00 55.88 653 GLU A O 1
ATOM 4881 N N . SER A 1 654 ? 2.682 -14.182 40.808 1.00 57.03 654 SER A N 1
ATOM 4882 C CA . SER A 1 654 ? 2.926 -15.590 40.457 1.00 57.03 654 SER A CA 1
ATOM 4883 C C . SER A 1 654 ? 1.646 -16.420 40.475 1.00 57.03 654 SER A C 1
ATOM 4885 O O . SER A 1 654 ? 0.810 -16.276 41.369 1.00 57.03 654 SER A O 1
ATOM 4887 N N . ASP A 1 655 ? 1.524 -17.346 39.520 1.00 49.50 655 ASP A N 1
ATOM 4888 C CA . ASP A 1 655 ? 0.445 -18.342 39.471 1.00 49.50 655 ASP A CA 1
ATOM 4889 C C . ASP A 1 655 ? 0.798 -19.672 40.177 1.00 49.50 655 ASP A C 1
ATOM 4891 O O . ASP A 1 655 ? -0.030 -20.584 40.252 1.00 49.50 655 ASP A O 1
ATOM 4895 N N . GLY A 1 656 ? 2.012 -19.772 40.734 1.00 51.81 656 GLY A N 1
ATOM 4896 C CA . GLY A 1 656 ? 2.557 -20.972 41.374 1.00 51.81 656 GLY A CA 1
ATOM 4897 C C . GLY A 1 656 ? 3.414 -21.860 40.463 1.00 51.81 656 GLY A C 1
ATOM 4898 O O . GLY A 1 656 ? 4.017 -22.811 40.968 1.00 51.81 656 GLY A O 1
ATOM 4899 N N . TYR A 1 657 ? 3.501 -21.552 39.166 1.00 49.81 657 TYR A N 1
ATOM 4900 C CA . TYR A 1 657 ? 4.406 -22.188 38.204 1.00 49.81 657 TYR A CA 1
ATOM 4901 C C . TYR A 1 657 ? 5.338 -21.172 37.543 1.00 49.81 657 TYR A C 1
ATOM 4903 O O . TYR A 1 657 ? 6.542 -21.415 37.510 1.00 49.81 657 TYR A O 1
ATOM 4911 N N . ASP A 1 658 ? 4.793 -20.041 37.099 1.00 52.62 658 ASP A N 1
ATOM 4912 C CA . ASP A 1 658 ? 5.510 -18.935 36.467 1.00 52.62 658 ASP A CA 1
ATOM 4913 C C . ASP A 1 658 ? 5.390 -17.671 37.367 1.00 52.62 658 ASP A C 1
ATOM 4915 O O . ASP A 1 658 ? 4.464 -17.541 38.181 1.00 52.62 658 ASP A O 1
ATOM 4919 N N . THR A 1 659 ? 6.323 -16.720 37.245 1.00 67.12 659 THR A N 1
ATOM 4920 C CA . THR A 1 659 ? 6.260 -15.395 37.894 1.00 67.12 659 THR A CA 1
ATOM 4921 C C . THR A 1 659 ? 6.519 -14.282 36.884 1.00 67.12 659 THR A C 1
ATOM 4923 O O . THR A 1 659 ? 7.535 -14.300 36.187 1.00 67.12 659 THR A O 1
ATOM 4926 N N . LEU A 1 660 ? 5.622 -13.293 36.847 1.00 66.81 660 LEU A N 1
ATOM 4927 C CA . LEU A 1 660 ? 5.785 -12.025 36.137 1.00 66.81 660 LEU A CA 1
ATOM 4928 C C . LEU A 1 660 ? 6.225 -10.948 37.132 1.00 66.81 660 LEU A C 1
ATOM 4930 O O . LEU A 1 660 ? 5.618 -10.810 38.187 1.00 66.81 660 LEU A O 1
ATOM 4934 N N . CYS A 1 661 ? 7.239 -10.164 36.785 1.00 68.69 661 CYS A N 1
ATOM 4935 C CA . CYS A 1 661 ? 7.748 -9.051 37.579 1.00 68.69 661 CYS A CA 1
ATOM 4936 C C . CYS A 1 661 ? 7.841 -7.784 36.720 1.00 68.69 661 CYS A C 1
ATOM 4938 O O . CYS A 1 661 ? 8.458 -7.813 35.655 1.00 68.69 661 CYS A O 1
ATOM 4940 N N . THR A 1 662 ? 7.280 -6.674 37.203 1.00 67.25 662 THR A N 1
ATOM 4941 C CA . THR A 1 662 ? 7.189 -5.399 36.476 1.00 67.25 662 THR A CA 1
ATOM 4942 C C . THR A 1 662 ? 7.883 -4.263 37.229 1.00 67.25 662 THR A C 1
ATOM 4944 O O . THR A 1 662 ? 7.718 -4.114 38.440 1.00 67.25 662 THR A O 1
ATOM 4947 N N . ILE A 1 663 ? 8.625 -3.430 36.496 1.00 72.88 663 ILE A N 1
ATOM 4948 C CA . ILE A 1 663 ? 9.251 -2.184 36.956 1.00 72.88 663 ILE A CA 1
ATOM 4949 C C . ILE A 1 663 ? 8.706 -1.042 36.091 1.00 72.88 663 ILE A C 1
ATOM 4951 O O . ILE A 1 663 ? 8.754 -1.125 34.864 1.00 72.88 663 ILE A O 1
ATOM 4955 N N . LEU A 1 664 ? 8.211 0.029 36.715 1.00 69.44 664 LEU A N 1
ATOM 4956 C CA . LEU A 1 664 ? 7.766 1.238 36.020 1.00 69.44 664 LEU A CA 1
ATOM 4957 C C . LEU A 1 664 ? 8.785 2.362 36.233 1.00 69.44 664 LEU A C 1
ATOM 4959 O O . LEU A 1 664 ? 9.129 2.686 37.366 1.00 69.44 664 LEU A O 1
ATOM 4963 N N . LEU A 1 665 ? 9.248 2.968 35.144 1.00 71.81 665 LEU A N 1
ATOM 4964 C CA . LEU A 1 665 ? 10.158 4.108 35.149 1.00 71.81 665 LEU A CA 1
ATOM 4965 C C . LEU A 1 665 ? 9.414 5.358 34.671 1.00 71.81 665 LEU A C 1
ATOM 4967 O O . LEU A 1 665 ? 9.112 5.479 33.484 1.00 71.81 665 LEU A O 1
ATOM 4971 N N . SER A 1 666 ? 9.165 6.313 35.566 1.00 74.50 666 SER A N 1
ATOM 4972 C CA . SER A 1 666 ? 8.703 7.655 35.185 1.00 74.50 666 SER A CA 1
ATOM 4973 C C . SER A 1 666 ? 9.907 8.577 34.958 1.00 74.50 666 SER A C 1
ATOM 4975 O O . SER A 1 666 ? 10.771 8.687 35.827 1.00 74.50 666 SER A O 1
ATOM 4977 N N . GLN A 1 667 ? 9.952 9.259 33.811 1.00 73.56 667 GLN A N 1
ATOM 4978 C CA . GLN A 1 667 ? 11.067 10.110 33.357 1.00 73.56 667 GLN A CA 1
ATOM 4979 C C . GLN A 1 667 ? 12.444 9.404 33.358 1.00 73.56 667 GLN A C 1
ATOM 4981 O O . GLN A 1 667 ? 13.385 9.887 33.997 1.00 73.56 667 GLN A O 1
ATOM 4986 N N . PRO A 1 668 ? 12.586 8.256 32.665 1.00 76.38 668 PRO A N 1
ATOM 4987 C CA . PRO A 1 668 ? 13.836 7.497 32.626 1.00 76.38 668 PRO A CA 1
ATOM 4988 C C . PRO A 1 668 ? 14.998 8.282 31.996 1.00 76.38 668 PRO A C 1
ATOM 4990 O O . PRO A 1 668 ? 14.823 9.063 31.060 1.00 76.38 668 PRO A O 1
ATOM 4993 N N . ALA A 1 669 ? 16.217 8.023 32.476 1.00 78.94 669 ALA A N 1
ATOM 4994 C CA . ALA A 1 669 ? 17.439 8.543 31.874 1.00 78.94 669 ALA A CA 1
ATOM 4995 C C . ALA A 1 669 ? 17.597 8.070 30.415 1.00 78.94 669 ALA A C 1
ATOM 4997 O O . ALA A 1 669 ? 17.408 6.893 30.094 1.00 78.94 669 ALA A O 1
ATOM 4998 N N . VAL A 1 670 ? 17.973 8.998 29.533 1.00 76.44 670 VAL A N 1
ATOM 4999 C CA . VAL A 1 670 ? 18.169 8.745 28.098 1.00 76.44 670 VAL A CA 1
ATOM 5000 C C . VAL A 1 670 ? 19.484 8.005 27.887 1.00 76.44 670 VAL A C 1
ATOM 5002 O O . VAL A 1 670 ? 20.556 8.537 28.177 1.00 76.44 670 VAL A O 1
ATOM 5005 N N . GLY A 1 671 ? 19.425 6.794 27.340 1.00 71.88 671 GLY A N 1
ATOM 5006 C CA . GLY A 1 671 ? 20.604 5.952 27.175 1.00 71.88 671 GLY A CA 1
ATOM 5007 C C . GLY A 1 671 ? 20.293 4.461 27.161 1.00 71.88 671 GLY A C 1
ATOM 5008 O O . GLY A 1 671 ? 19.139 4.041 27.100 1.00 71.88 671 GLY A O 1
ATOM 5009 N N . THR A 1 672 ? 21.351 3.653 27.202 1.00 80.38 672 THR A N 1
ATOM 5010 C CA . THR A 1 672 ? 21.253 2.192 27.250 1.00 80.38 672 THR A CA 1
ATOM 5011 C C . THR A 1 672 ? 21.130 1.698 28.691 1.00 80.38 672 THR A C 1
ATOM 5013 O O . THR A 1 672 ? 22.111 1.707 29.430 1.00 80.38 672 THR A O 1
ATOM 5016 N N . TRP A 1 673 ? 19.944 1.225 29.053 1.00 82.38 673 TRP A N 1
ATOM 5017 C CA . TRP A 1 673 ? 19.663 0.510 30.295 1.00 82.38 673 TRP A CA 1
ATOM 5018 C C . TRP A 1 673 ? 20.074 -0.963 30.180 1.00 82.38 673 TRP A C 1
ATOM 5020 O O . TRP A 1 673 ? 20.049 -1.530 29.083 1.00 82.38 673 TRP A O 1
ATOM 5030 N N . GLN A 1 674 ? 20.426 -1.586 31.308 1.00 83.44 674 GLN A N 1
ATOM 5031 C CA . GLN A 1 674 ? 20.751 -3.013 31.405 1.00 83.44 674 GLN A CA 1
ATOM 5032 C C . GLN A 1 674 ? 19.894 -3.701 32.468 1.00 83.44 674 GLN A C 1
ATOM 5034 O O . GLN A 1 674 ? 19.876 -3.260 33.614 1.00 83.44 674 GLN A O 1
ATOM 5039 N N . LEU A 1 675 ? 19.230 -4.787 32.082 1.00 80.19 675 LEU A N 1
ATOM 5040 C CA . LEU A 1 675 ? 18.481 -5.716 32.932 1.00 80.19 675 LEU A CA 1
ATOM 5041 C C . LEU A 1 675 ? 19.259 -7.032 33.105 1.00 80.19 675 LEU A C 1
ATOM 5043 O O . LEU A 1 675 ? 20.018 -7.371 32.164 1.00 80.19 675 LEU A O 1
#

Foldseek 3Di:
DLFFQDFDADPVQWTDRPPFDIFDGDDPPDDWDWDWFDQPQKIFIDILLDTGDIDRGDGDDDGPDDDDQDDDPDPDGNPDDDDDDDDDPHGDDSVVSNCVSDDDDDDDDDDDDDDDDDDDQDDAAEFEFEEEAQADDDDPVSCVLVVVLVLLLLVLQCLQLLNNHAYQEYEYDYNRPCCQQGQEYEYAEDQDFAWAAQQQLLSGIHTYYYQAYNVRPAGSPDPQQSQQSNLSVLLRVCRHHQRAAAQEADPDDDPQLLDHHNLADHFVVHASSYRGDSDDDSLRSYWDALQRQVDDRSCSGSRCSQFVGTSLVSQLDQLCPGDPVRRLVHAHDPSSNVQGDDHNDRHDRCPPVCSCVSCVSYDYHYDDPPDDFFEAEEEEEEQAPLCVPPCNLVLVLLLVLVVLVVGDQQHWYWYKYFFQAIDGLGQTDGRNDVVVSVVVSVSSVPRHHDPPRPARDPVRVLVRLSSRSVRLSRDSGHQAGEYEYEEAFAHPDPPCRCSVVVSQQSRVSSRYAYEYEYQYPDHDPRGCLRPVVNVVVDFDPDDDDDHDYDYQAPPDDDQPPDPDDPGDGRGSVSSSVSVVVRVPCSDTDDDFCQDRDPPPDDDPPRHGKGKDFDAPPDQKDKDKDKDFAPPVPDDDFKAAPVRDDGDDFWDWDDPGTMIMTMDMDGRGDGTMMMD

Sequence (675 aa):
GDDAPWFGVTPSGQLTLYPAIFGGSLPKGQWAHAAYVWNGTQSKLFVNGQAVAVNAVAPPGGGQGLALAAETGGPNPWLGLLDDVRVYNRALSDAEIGQLAAPETGPVVAPPAPPPPAPGVPPSRLFDLTVSIYKPITTPAERQPYEELFRLFADGIYEVTNGAHKIRTVTFYDNGRFADRADIQWIQFEQQPRASTNAYGRGRGTVHMGDAIFSQNTQITDPNDVGTFLNTLTHEWSHYTYGILDEYASDKTSTDPGSPQSGDTPPQPCSVMCAAPPSIDFARLNFSTPKSTAGVGRTNTAHYRTFGASAWETVARPPANDPPATRGTRLYWDDLAPKGPAAGQDPSVELPAARTTARDALNFVWVDANAPTAKHRVFLIDVSADMGQDNKLESAKLAIKNYVDRTNVGDLVGIITFANTHTVVQPLTRIDDDATRTAIKAQIDAIQAEAGVTNRNGAGADAAAITALQQASTNAFIIDRSVYTIIDGAFTDNTEPFIFQKLYNDHNAVGISFSVFNYAATPKPNDLFSNSLELLRFPTTAANPPGTYQFVGNGGFAIPGVAAAAASPVSAGALSSALGAADQQSSPLVDVNLGTARSQTVNPGTPLTANFYVDATLDEVEVAVLFDGSESAADLTLVDPDSLSASELPVCESDGYDTLCTILLSQPAVGTWQL

Radius of gyration: 29.13 Å; chains: 1; bounding box: 56×87×76 Å

Secondary structure (DSSP, 8-state):
---SSEEEE-TTSEEEEETTEEEEEPPTTS---EEEEE-SS-EEEEETTEEEEEESPPPPS--S---SSB-TT-S-B--S---S----SSPPPHHHHHHHTS------PPPPPPPPP-S-PPPPEEEEEEEEESS---SHHHHHHHHHHHHHHHHHHHHHTTTSEEEEEEEEE-TTTTTTT-SEEEEEEESS-EE-TT-TTSSS--EEEEEEEGGGTEETT-TTTHHHHHHHHHHHHHHHHH-----S--SS----TTS--TT----SS--TTSPPPSS--GGGSSPP-HHHH-STTTT-SHHHHHHSS-HHHHHHS-GGGS-GGGTTTS---TTTGGGSPPTTPPPP--TTTTHHHHHTT-EEEE--TTPPP--EEEEEEE-STTTTSTTHHHHHHHHHHHHHTTSPTT-EEEEEEESSSEEEEEEEEE--SHHHHHHHHHHHHH----TT--PPPHHHHHHHHHHHHHHHTS-SS-S-EEEEEEESS--S-SS-TTHHHHHHHHHHTTTEEEEEEE--SS--TT-TTT-TTTTT-----SS----EE---S------TTSPPPPPPP--HHHHHHHHHHHHH--S------S-SSTT----TT-----EEEE-TT-SEEEEEEEEES-GGG-----B-TTS--B-PPPEEEE-SSEEEEEEEEESPPSEEEE-

pLDDT: mean 73.03, std 19.59, range [23.89, 97.25]